Protein AF-A0A964P8I0-F1 (afdb_monomer_lite)

Secondary structure (DSSP, 8-state):
-PPPP--------------PPPPPPPPPPTT-EEEEETTEEEE-----SS-TTS----S-EEEEE-SS-EEEE----HHHHHHHHHHHHHH--S-EEEEEESSSSHHHHTTHHHHHHTTPEEEEEHHHHHHHHHTHHHHHHHHT-STTS-HHHHTS--PPPSEEESSEEEEE-SS-EEEEEE---SSSTT-EEEEETTTTEEEEETTS-SSS----TT--HHHHHHHHHHHHTS--SEEEESSSS-EETHHHHHHHHHHHHHHHHHHHHHHTT--HHHHHHT---HHHHHHHSS-GGG-HHHHHHHHHHHTT-S--HHHHHHH---B-SS-GGGSTT-----EEEEE---HHHHHHHHHH-TT-EEEEESSHHHHHHHHTT-SEEES---HHHHHT-TT--EEE-SSS--TTT--HHHHHSS-EEE--TTTTHHHHHHHHHHHHHHHHTTHHHHHHHHTT--------S--TT----TT-EEEEE--SHHHHHHHHHHHHTTPEEEEE-S-TTPPPPTT-SEEE-GGGHHHHGGG-SEEEE-S---TTTTT-B-HHHHHHS-TT-EEEE-S-GGGB-HHHHHHHHHHTSSSEEEES--SSSSPPTT-GGGG-TTEEE--S-TT--HHHHHHHHHHHHHHHHHHHHTPPPBSB--TTTT-

Structure (mmCIF, N/CA/C/O backbone):
data_AF-A0A964P8I0-F1
#
_entry.id   AF-A0A964P8I0-F1
#
loop_
_atom_site.group_PDB
_atom_site.id
_atom_site.type_symbol
_atom_site.label_atom_id
_atom_site.label_alt_id
_atom_site.label_comp_id
_atom_site.label_asym_id
_atom_site.label_entity_id
_atom_site.label_seq_id
_atom_site.pdbx_PDB_ins_code
_atom_site.Cartn_x
_atom_site.Cartn_y
_atom_site.Cartn_z
_atom_site.occupancy
_atom_site.B_iso_or_equiv
_atom_site.auth_seq_id
_atom_site.auth_comp_id
_atom_site.auth_asym_id
_atom_site.auth_atom_id
_atom_site.pdbx_PDB_model_num
ATOM 1 N N . MET A 1 1 ? 49.916 -40.088 39.083 1.00 38.00 1 MET A N 1
ATOM 2 C CA . MET A 1 1 ? 49.566 -40.862 37.872 1.00 38.00 1 MET A CA 1
ATOM 3 C C . MET A 1 1 ? 48.659 -40.001 37.009 1.00 38.00 1 MET A C 1
ATOM 5 O O . MET A 1 1 ? 47.627 -39.562 37.490 1.00 38.00 1 MET A O 1
ATOM 9 N N . ARG A 1 2 ? 49.117 -39.668 35.798 1.00 34.81 2 ARG A N 1
ATOM 10 C CA . ARG A 1 2 ? 48.402 -38.868 34.793 1.00 34.81 2 ARG A CA 1
ATOM 11 C C . ARG A 1 2 ? 47.370 -39.760 34.097 1.00 34.81 2 ARG A C 1
ATOM 13 O O . ARG A 1 2 ? 47.758 -40.803 33.583 1.00 34.81 2 ARG A O 1
ATOM 20 N N . THR A 1 3 ? 46.105 -39.362 34.051 1.00 36.59 3 THR A N 1
ATOM 21 C CA . THR A 1 3 ? 45.081 -40.011 33.216 1.00 36.59 3 THR A CA 1
ATOM 22 C C . THR A 1 3 ? 44.844 -39.165 31.972 1.00 36.59 3 THR A C 1
ATOM 24 O O . THR A 1 3 ? 44.463 -38.000 32.067 1.00 36.59 3 THR A O 1
ATOM 27 N N . LEU A 1 4 ? 45.159 -39.756 30.817 1.00 34.09 4 LEU A N 1
ATOM 28 C CA . LEU A 1 4 ? 45.010 -39.187 29.484 1.00 34.09 4 LEU A CA 1
ATOM 29 C C . LEU A 1 4 ? 43.532 -39.066 29.091 1.00 34.09 4 LEU A C 1
ATOM 31 O O . LEU A 1 4 ? 42.779 -40.031 29.199 1.00 34.09 4 LEU A O 1
ATOM 35 N N . SER A 1 5 ? 43.161 -37.908 28.547 1.00 33.47 5 SER A N 1
ATOM 36 C CA . SER A 1 5 ? 41.921 -37.703 27.798 1.00 33.47 5 SER A CA 1
ATOM 37 C C . SER A 1 5 ? 42.112 -38.178 26.355 1.00 33.47 5 SER A C 1
ATOM 39 O O . SER A 1 5 ? 42.952 -37.644 25.633 1.00 33.47 5 SER A O 1
ATOM 41 N N . PHE A 1 6 ? 41.333 -39.171 25.927 1.00 34.84 6 PHE A N 1
ATOM 42 C CA . PHE A 1 6 ? 41.215 -39.572 24.523 1.00 34.84 6 PHE A CA 1
ATOM 43 C C . PHE A 1 6 ? 40.204 -38.654 23.821 1.00 34.84 6 PHE A C 1
ATOM 45 O O . PHE A 1 6 ? 39.013 -38.690 24.122 1.00 34.84 6 PHE A O 1
ATOM 52 N N . GLY A 1 7 ? 40.681 -37.820 22.895 1.00 31.25 7 GLY A N 1
ATOM 53 C CA . GLY A 1 7 ? 39.841 -37.091 21.947 1.00 31.25 7 GLY A CA 1
ATOM 54 C C . GLY A 1 7 ? 39.580 -37.953 20.714 1.00 31.25 7 GLY A C 1
ATOM 55 O O . GLY A 1 7 ? 40.519 -38.321 20.012 1.00 31.25 7 GLY A O 1
ATOM 56 N N . LEU A 1 8 ? 38.314 -38.279 20.452 1.00 32.50 8 LEU A N 1
ATOM 57 C CA . LEU A 1 8 ? 37.882 -38.946 19.226 1.00 32.50 8 LEU A CA 1
ATOM 58 C C . LEU A 1 8 ? 37.501 -37.866 18.201 1.00 32.50 8 LEU A C 1
ATOM 60 O O . LEU A 1 8 ? 36.454 -37.232 18.316 1.00 32.50 8 LEU A O 1
ATOM 64 N N . ALA A 1 9 ? 38.370 -37.618 17.222 1.00 31.28 9 ALA A N 1
ATOM 65 C CA . ALA A 1 9 ? 38.071 -36.746 16.092 1.00 31.28 9 ALA A CA 1
ATOM 66 C C . ALA A 1 9 ? 37.221 -37.516 15.067 1.00 31.28 9 ALA A C 1
ATOM 68 O O . ALA A 1 9 ? 37.704 -38.444 14.420 1.00 31.28 9 ALA A O 1
ATOM 69 N N . VAL A 1 10 ? 35.950 -37.136 14.924 1.00 33.19 10 VAL A N 1
ATOM 70 C CA . VAL A 1 10 ? 35.079 -37.605 13.838 1.00 33.19 10 VAL A CA 1
ATOM 71 C C . VAL A 1 10 ? 35.374 -36.755 12.603 1.00 33.19 10 VAL A C 1
ATOM 73 O O . VAL A 1 10 ? 35.032 -35.575 12.554 1.00 33.19 10 VAL A O 1
ATOM 76 N N . LEU A 1 11 ? 36.038 -37.350 11.612 1.00 30.14 11 LEU A N 1
ATOM 77 C CA . LEU A 1 11 ? 36.264 -36.743 10.303 1.00 30.14 11 LEU A CA 1
ATOM 78 C C . LEU A 1 11 ? 34.952 -36.822 9.498 1.00 30.14 11 LEU A C 1
ATOM 80 O O . LEU A 1 11 ? 34.598 -37.880 8.980 1.00 30.14 11 LEU A O 1
ATOM 84 N N . LEU A 1 12 ? 34.200 -35.721 9.423 1.00 31.73 12 LEU A N 1
ATOM 85 C CA . LEU A 1 12 ? 33.024 -35.624 8.555 1.00 31.73 12 LEU A CA 1
ATOM 86 C C . LEU A 1 12 ? 33.497 -35.370 7.114 1.00 31.73 12 LEU A C 1
ATOM 88 O O . LEU A 1 12 ? 33.920 -34.266 6.773 1.00 31.73 12 LEU A O 1
ATOM 92 N N . LEU A 1 13 ? 33.449 -36.399 6.266 1.00 29.03 13 LEU A N 1
ATOM 93 C CA . LEU A 1 13 ? 33.702 -36.269 4.832 1.00 29.03 13 LEU A CA 1
ATOM 94 C C . LEU A 1 13 ? 32.471 -35.611 4.181 1.00 29.03 13 LEU A C 1
ATOM 96 O O . LEU A 1 13 ? 31.471 -36.271 3.903 1.00 29.03 13 LEU A O 1
ATOM 100 N N . VAL A 1 14 ? 32.514 -34.295 3.968 1.00 36.00 14 VAL A N 1
ATOM 101 C CA . VAL A 1 14 ? 31.497 -33.587 3.177 1.00 36.00 14 VAL A CA 1
ATOM 102 C C . VAL A 1 14 ? 31.769 -33.875 1.701 1.00 36.00 14 VAL A C 1
ATOM 104 O O . VAL A 1 14 ? 32.645 -33.273 1.085 1.00 36.00 14 VAL A O 1
ATOM 107 N N . LEU A 1 15 ? 31.019 -34.817 1.129 1.00 30.75 15 LEU A N 1
ATOM 108 C CA . LEU A 1 15 ? 30.916 -34.992 -0.319 1.00 30.75 15 LEU A CA 1
ATOM 109 C C . LEU A 1 15 ? 30.175 -33.780 -0.899 1.00 30.75 15 LEU A C 1
ATOM 111 O O . LEU A 1 15 ? 28.946 -33.731 -0.921 1.00 30.75 15 LEU A O 1
ATOM 115 N N . LEU A 1 16 ? 30.934 -32.786 -1.361 1.00 35.88 16 LEU A N 1
ATOM 116 C CA . LEU A 1 16 ? 30.440 -31.747 -2.261 1.00 35.88 16 LEU A CA 1
ATOM 117 C C . LEU A 1 16 ? 30.102 -32.410 -3.601 1.00 35.88 16 LEU A C 1
ATOM 119 O O . LEU A 1 16 ? 30.946 -32.519 -4.488 1.00 35.88 16 LEU A O 1
ATOM 123 N N . ALA A 1 17 ? 28.863 -32.875 -3.746 1.00 33.44 17 ALA A N 1
ATOM 124 C CA . ALA A 1 17 ? 28.311 -33.166 -5.057 1.00 33.44 17 ALA A CA 1
ATOM 125 C C . ALA A 1 17 ? 28.170 -31.830 -5.800 1.00 33.44 1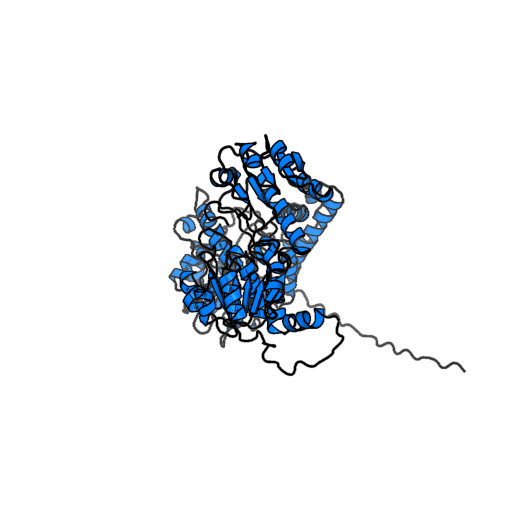7 ALA A C 1
ATOM 127 O O . ALA A 1 17 ? 27.228 -31.072 -5.569 1.00 33.44 17 ALA A O 1
ATOM 128 N N . SER A 1 18 ? 29.131 -31.514 -6.668 1.00 36.53 18 SER A N 1
ATOM 129 C CA . SER A 1 18 ? 28.959 -30.466 -7.664 1.00 36.53 18 SER A CA 1
ATOM 130 C C . SER A 1 18 ? 27.856 -30.917 -8.621 1.00 36.53 18 SER A C 1
ATOM 132 O O . SER A 1 18 ? 28.064 -31.728 -9.521 1.00 36.53 18 SER A O 1
ATOM 134 N N . SER A 1 19 ? 26.636 -30.420 -8.415 1.00 40.62 19 SER A N 1
ATOM 135 C CA . SER A 1 19 ? 25.617 -30.489 -9.455 1.00 40.62 19 SER A CA 1
ATOM 136 C C . SER A 1 19 ? 26.153 -29.704 -10.647 1.00 40.62 19 SER A C 1
ATOM 138 O O . SER A 1 19 ? 26.361 -28.493 -10.536 1.00 40.62 19 SER A O 1
ATOM 140 N N . ALA A 1 20 ? 26.413 -30.384 -11.764 1.00 40.19 20 ALA A N 1
ATOM 141 C CA . ALA A 1 20 ? 26.697 -29.711 -13.023 1.00 40.19 20 ALA A CA 1
ATOM 142 C C . ALA A 1 20 ? 25.609 -28.645 -13.270 1.00 40.19 20 ALA A C 1
ATOM 144 O O . ALA A 1 20 ? 24.435 -28.917 -12.989 1.00 40.19 20 ALA A O 1
ATOM 145 N N . PRO A 1 21 ? 25.964 -27.437 -13.741 1.00 47.62 21 PRO A N 1
ATOM 146 C CA . PRO A 1 21 ? 24.969 -26.426 -14.065 1.00 47.62 21 PRO A CA 1
ATOM 147 C C . PRO A 1 21 ? 23.974 -27.031 -15.058 1.00 47.62 21 PRO A C 1
ATOM 149 O O . PRO A 1 21 ? 24.373 -27.597 -16.078 1.00 47.62 21 PRO A O 1
ATOM 152 N N . ALA A 1 22 ? 22.682 -26.973 -14.726 1.00 54.56 22 ALA A N 1
ATOM 153 C CA . ALA A 1 22 ? 21.632 -27.420 -15.628 1.00 54.56 22 ALA A CA 1
ATOM 154 C C . ALA A 1 22 ? 21.802 -26.680 -16.961 1.00 54.56 22 ALA A C 1
ATOM 156 O O . ALA A 1 22 ? 21.922 -25.453 -16.970 1.00 54.56 22 ALA A O 1
ATOM 157 N N . GLN A 1 23 ? 21.865 -27.417 -18.074 1.00 51.50 23 GLN A N 1
ATOM 158 C CA . GLN A 1 23 ? 21.971 -26.780 -19.383 1.00 51.50 23 GLN A CA 1
ATOM 159 C C . GLN A 1 23 ? 20.761 -25.859 -19.596 1.00 51.50 23 GLN A C 1
ATOM 161 O O . GLN A 1 23 ? 19.634 -26.265 -19.285 1.00 51.50 23 GLN A O 1
ATOM 166 N N . PRO A 1 24 ? 20.969 -24.626 -20.093 1.00 56.84 24 PRO A N 1
ATOM 167 C CA . PRO A 1 24 ? 19.866 -23.725 -20.370 1.00 56.84 24 PRO A CA 1
ATOM 168 C C . PRO A 1 24 ? 18.937 -24.363 -21.414 1.00 56.84 24 PRO A C 1
ATOM 170 O O . PRO A 1 24 ? 19.414 -25.047 -22.326 1.00 56.84 24 PRO A O 1
ATOM 173 N N . PRO A 1 25 ? 17.612 -24.173 -21.296 1.00 65.88 25 PRO A N 1
ATOM 174 C CA . PRO A 1 25 ? 16.680 -24.678 -22.292 1.00 65.88 25 PRO A CA 1
ATOM 175 C C . PRO A 1 25 ? 17.006 -24.096 -23.681 1.00 65.88 25 PRO A C 1
ATOM 177 O O . PRO A 1 25 ? 17.518 -22.978 -23.772 1.00 65.88 25 PRO A O 1
ATOM 180 N N . PRO A 1 26 ? 16.694 -24.818 -24.776 1.00 72.81 26 PRO A N 1
ATOM 181 C CA . PRO A 1 26 ? 16.955 -24.339 -26.129 1.00 72.81 26 PRO A CA 1
ATOM 182 C C . PRO A 1 26 ? 16.312 -22.973 -26.367 1.00 72.81 26 PRO A C 1
ATOM 184 O O . PRO A 1 26 ? 15.154 -22.773 -25.971 1.00 72.81 26 PRO A O 1
ATOM 187 N N . ALA A 1 27 ? 17.043 -22.080 -27.042 1.00 81.25 27 ALA A N 1
ATOM 188 C CA . ALA A 1 27 ? 16.574 -20.743 -27.394 1.00 81.25 27 ALA A CA 1
ATOM 189 C C . ALA A 1 27 ? 15.216 -20.801 -28.111 1.00 81.25 27 ALA A C 1
ATOM 191 O O . ALA A 1 27 ? 14.987 -21.671 -28.954 1.00 81.25 27 ALA A O 1
ATOM 192 N N . MET A 1 28 ? 14.321 -19.882 -27.750 1.00 89.75 28 MET A N 1
ATOM 193 C CA . MET A 1 28 ? 12.978 -19.775 -28.319 1.00 89.75 28 MET A CA 1
ATOM 194 C C . MET A 1 28 ? 12.911 -18.629 -29.324 1.00 89.75 28 MET A C 1
ATOM 196 O O . MET A 1 28 ? 13.553 -17.595 -29.143 1.00 89.75 28 MET A O 1
ATOM 200 N N . LYS A 1 29 ? 12.120 -18.804 -30.382 1.00 90.69 29 LYS A N 1
ATOM 201 C CA . LYS A 1 29 ? 11.818 -17.738 -31.348 1.00 90.69 29 LYS A CA 1
ATOM 202 C C . LYS A 1 29 ? 10.667 -16.871 -30.847 1.00 90.69 29 LYS A C 1
ATOM 204 O O . LYS A 1 29 ? 9.834 -17.328 -30.067 1.00 90.69 29 LYS A O 1
ATOM 209 N N . PHE A 1 30 ? 10.588 -15.633 -31.331 1.00 90.25 30 PHE A N 1
ATOM 210 C CA . PHE A 1 30 ? 9.458 -14.748 -31.046 1.00 90.25 30 PHE A CA 1
ATOM 211 C C . PHE A 1 30 ? 8.112 -15.447 -31.318 1.00 90.25 30 PHE A C 1
ATOM 213 O O . PHE A 1 30 ? 7.922 -16.033 -32.386 1.00 90.25 30 PHE A O 1
ATOM 220 N N . ASN A 1 31 ? 7.194 -15.384 -30.349 1.00 90.44 31 ASN A N 1
ATOM 221 C CA . ASN A 1 31 ? 5.881 -16.040 -30.331 1.00 90.44 31 ASN A CA 1
ATOM 222 C C . ASN A 1 31 ? 5.894 -17.578 -30.322 1.00 90.44 31 ASN A C 1
ATOM 224 O O . ASN A 1 31 ? 4.833 -18.191 -30.468 1.00 90.44 31 ASN A O 1
ATOM 228 N N . GLU A 1 32 ? 7.049 -18.220 -30.132 1.00 94.56 32 GLU A N 1
ATOM 229 C CA . GLU A 1 32 ? 7.107 -19.666 -29.927 1.00 94.56 32 GLU A CA 1
ATOM 230 C C . GLU A 1 32 ? 6.389 -20.040 -28.625 1.00 94.56 32 GLU A C 1
ATOM 232 O O . GLU A 1 32 ? 6.568 -19.396 -27.589 1.00 94.56 32 GLU A O 1
ATOM 237 N N . VAL A 1 33 ? 5.586 -21.103 -28.689 1.00 97.00 33 VAL A N 1
ATOM 238 C CA . VAL A 1 33 ? 4.878 -21.686 -27.548 1.00 97.00 33 VAL A CA 1
ATOM 239 C C . VAL A 1 33 ? 5.497 -23.039 -27.236 1.00 97.00 33 VAL A C 1
ATOM 241 O O . VAL A 1 33 ? 5.655 -23.869 -28.131 1.00 97.00 33 VAL A O 1
ATOM 244 N N . ARG A 1 34 ? 5.809 -23.277 -25.964 1.00 96.00 34 ARG A N 1
ATOM 245 C CA . ARG A 1 34 ? 6.372 -24.536 -25.476 1.00 96.00 34 ARG A CA 1
ATOM 246 C C . ARG A 1 34 ? 5.592 -25.030 -24.268 1.00 96.00 34 ARG A C 1
ATOM 248 O O . ARG A 1 34 ? 5.384 -24.278 -23.321 1.00 96.00 34 ARG A O 1
ATOM 255 N N . GLU A 1 35 ? 5.200 -26.298 -24.279 1.00 97.62 35 GLU A N 1
ATOM 256 C CA . GLU A 1 35 ? 4.719 -26.972 -23.072 1.00 97.62 35 GLU A CA 1
ATOM 257 C C . GLU A 1 35 ? 5.931 -27.316 -22.193 1.00 97.62 35 GLU A C 1
ATOM 259 O O . GLU A 1 35 ? 6.794 -28.099 -22.588 1.00 97.62 35 GLU A O 1
ATOM 264 N N . ILE A 1 36 ? 6.045 -26.669 -21.031 1.00 96.69 36 ILE A N 1
ATOM 265 C CA . ILE A 1 36 ? 7.204 -26.785 -20.125 1.00 96.69 36 ILE A CA 1
ATOM 266 C C . ILE A 1 36 ? 6.971 -27.780 -18.980 1.00 96.69 36 ILE A C 1
ATOM 268 O O . ILE A 1 36 ? 7.918 -28.216 -18.330 1.00 96.69 36 ILE A O 1
ATOM 272 N N . ALA A 1 37 ? 5.713 -28.147 -18.747 1.00 97.44 37 ALA A N 1
ATOM 273 C CA . ALA A 1 37 ? 5.264 -29.256 -17.911 1.00 97.44 37 ALA A CA 1
ATOM 274 C C . ALA A 1 37 ? 3.839 -29.643 -18.347 1.00 97.44 37 ALA A C 1
ATOM 276 O O . ALA A 1 37 ? 3.187 -28.827 -18.995 1.00 97.44 37 ALA A O 1
ATOM 277 N N . PRO A 1 38 ? 3.319 -30.833 -17.989 1.00 97.94 38 PRO A N 1
ATOM 278 C CA . PRO A 1 38 ? 1.980 -31.252 -18.399 1.00 97.94 38 PRO A CA 1
ATOM 279 C C . PRO A 1 38 ? 0.896 -30.206 -18.084 1.00 97.94 38 PRO A C 1
ATOM 281 O O . PRO A 1 38 ? 0.608 -29.913 -16.917 1.00 97.94 38 PRO A O 1
ATOM 284 N N . GLY A 1 39 ? 0.294 -29.651 -19.137 1.00 98.00 39 GLY A N 1
ATOM 285 C CA . GLY A 1 39 ? -0.726 -28.606 -19.065 1.00 98.00 39 GLY A CA 1
ATOM 286 C C . GLY A 1 39 ? -0.210 -27.215 -18.681 1.00 98.00 39 GLY A C 1
ATOM 287 O O . GLY A 1 39 ? -1.023 -26.380 -18.293 1.00 98.00 39 GLY A O 1
ATOM 288 N N . VAL A 1 40 ? 1.098 -26.956 -18.750 1.00 98.62 40 VAL A N 1
ATOM 289 C CA . VAL A 1 40 ? 1.722 -25.656 -18.455 1.00 98.62 40 VAL A CA 1
ATOM 290 C C . VAL A 1 40 ? 2.512 -25.194 -19.671 1.00 98.62 40 VAL A C 1
ATOM 292 O O . VAL A 1 40 ? 3.491 -25.827 -20.071 1.00 98.62 40 VAL A O 1
ATOM 295 N N . PHE A 1 41 ? 2.107 -24.066 -20.239 1.00 98.62 41 PHE A N 1
ATOM 296 C CA . PHE A 1 41 ? 2.651 -23.544 -21.487 1.00 98.62 41 PHE A CA 1
ATOM 297 C C . PHE A 1 41 ? 3.323 -22.198 -21.265 1.00 98.62 41 PHE A C 1
ATOM 299 O O . PHE A 1 41 ? 2.803 -21.359 -20.537 1.00 98.62 41 PHE A O 1
ATOM 306 N N . PHE A 1 42 ? 4.453 -21.992 -21.932 1.00 97.88 42 PHE A N 1
ATOM 307 C CA . PHE A 1 42 ? 5.200 -20.743 -21.961 1.00 97.88 42 PHE A CA 1
ATOM 308 C C . PHE A 1 42 ? 5.259 -20.222 -23.396 1.00 97.88 42 PHE A C 1
ATOM 310 O O . PHE A 1 42 ? 5.663 -20.950 -24.307 1.00 97.88 42 PHE A O 1
ATOM 317 N N . ARG A 1 43 ? 4.877 -18.960 -23.596 1.00 96.81 43 ARG A N 1
ATOM 318 C CA . ARG A 1 43 ? 5.014 -18.238 -24.862 1.00 96.81 43 ARG A CA 1
ATOM 319 C C . ARG A 1 43 ? 6.102 -17.186 -24.728 1.00 96.81 43 ARG A C 1
ATOM 321 O O . ARG A 1 43 ? 5.979 -16.276 -23.909 1.00 96.81 43 ARG A O 1
ATOM 328 N N . PHE A 1 44 ? 7.123 -17.297 -25.570 1.00 94.88 44 PHE A N 1
ATOM 329 C CA . PHE A 1 44 ? 8.240 -16.363 -25.576 1.00 94.88 44 PHE A CA 1
ATOM 330 C C . PHE A 1 44 ? 7.878 -15.073 -26.317 1.00 94.88 44 PHE A C 1
ATOM 332 O O . PHE A 1 44 ? 7.538 -15.099 -27.505 1.00 94.88 44 PHE A O 1
ATOM 339 N N . SER A 1 45 ? 7.987 -13.949 -25.616 1.00 90.38 45 SER A N 1
ATOM 340 C CA . SER A 1 45 ? 7.980 -12.614 -26.201 1.00 90.38 45 SER A CA 1
ATOM 341 C C . SER A 1 45 ? 9.406 -12.074 -26.267 1.00 90.38 45 SER A C 1
ATOM 343 O O . SER A 1 45 ? 10.271 -12.451 -25.478 1.00 90.38 45 SER A O 1
ATOM 345 N N . GLN A 1 46 ? 9.664 -11.192 -27.228 1.00 82.00 46 GLN A N 1
ATOM 346 C CA . GLN A 1 46 ? 10.981 -10.610 -27.429 1.00 82.00 46 GLN A CA 1
ATOM 347 C C . GLN A 1 46 ? 10.964 -9.118 -27.088 1.00 82.00 46 GLN A C 1
ATOM 349 O O . GLN A 1 46 ? 10.019 -8.390 -27.394 1.00 82.00 46 GLN A O 1
ATOM 354 N N . ILE A 1 47 ? 12.048 -8.681 -26.455 1.00 84.50 47 ILE A N 1
ATOM 355 C CA . ILE A 1 47 ? 12.398 -7.287 -26.202 1.00 84.50 47 ILE A CA 1
ATOM 356 C C . ILE A 1 47 ? 13.911 -7.152 -26.398 1.00 84.50 47 ILE A C 1
ATOM 358 O O . ILE A 1 47 ? 14.660 -8.098 -26.145 1.00 84.50 47 ILE A O 1
ATOM 362 N N . SER A 1 48 ? 14.367 -5.996 -26.874 1.00 79.00 48 SER A N 1
ATOM 363 C CA . SER A 1 48 ? 15.792 -5.683 -26.978 1.00 79.00 48 SER A CA 1
ATOM 364 C C . SER A 1 48 ? 16.112 -4.406 -26.220 1.00 79.00 48 SER A C 1
ATOM 366 O O . SER A 1 48 ? 15.429 -3.395 -26.370 1.00 79.00 48 SER A O 1
ATOM 368 N N . ALA A 1 49 ? 17.174 -4.454 -25.414 1.00 68.50 49 ALA A N 1
ATOM 369 C CA . ALA A 1 49 ? 17.667 -3.296 -24.675 1.00 68.50 49 ALA A CA 1
ATOM 370 C C . ALA A 1 49 ? 18.516 -2.348 -25.547 1.00 68.50 49 ALA A C 1
ATOM 372 O O . ALA A 1 49 ? 18.757 -1.209 -25.154 1.00 68.50 49 ALA A O 1
ATOM 373 N N . THR A 1 50 ? 18.992 -2.809 -26.708 1.00 69.69 50 THR A N 1
ATOM 374 C CA . THR A 1 50 ? 19.999 -2.106 -27.526 1.00 69.69 50 THR A CA 1
ATOM 375 C C . THR A 1 50 ? 19.594 -1.947 -28.990 1.00 69.69 50 THR A C 1
ATOM 377 O O . THR A 1 50 ? 19.968 -0.957 -29.618 1.00 69.69 50 THR A O 1
ATOM 380 N N . ASP A 1 51 ? 18.800 -2.872 -29.529 1.00 77.81 51 ASP A N 1
ATOM 381 C CA . ASP A 1 51 ? 18.376 -2.887 -30.930 1.00 77.81 51 ASP A CA 1
ATOM 382 C C . ASP A 1 51 ? 16.891 -2.537 -31.070 1.00 77.81 51 ASP A C 1
ATOM 384 O O . ASP A 1 51 ? 16.004 -3.348 -30.811 1.00 77.81 51 ASP A O 1
ATOM 388 N N . LYS A 1 52 ? 16.623 -1.317 -31.542 1.00 73.88 52 LYS A N 1
ATOM 389 C CA . LYS A 1 52 ? 15.265 -0.794 -31.749 1.00 73.88 52 LYS A CA 1
ATOM 390 C C . LYS A 1 52 ? 14.517 -1.442 -32.921 1.00 73.88 52 LYS A C 1
ATOM 392 O O . LYS A 1 52 ? 13.341 -1.143 -33.107 1.00 73.88 52 LYS A O 1
ATOM 397 N N . THR A 1 53 ? 15.174 -2.276 -33.729 1.00 78.38 53 THR A N 1
ATOM 398 C CA . THR A 1 53 ? 14.525 -3.009 -34.829 1.00 78.38 53 THR A CA 1
ATOM 399 C C . THR A 1 53 ? 13.832 -4.285 -34.353 1.00 78.38 53 THR A C 1
ATOM 401 O O . THR A 1 53 ? 12.939 -4.792 -35.034 1.00 78.38 53 THR A O 1
ATOM 404 N N . VAL A 1 54 ? 14.190 -4.779 -33.163 1.00 78.62 54 VAL A N 1
ATOM 405 C CA . VAL A 1 54 ? 13.508 -5.904 -32.523 1.00 78.62 54 VAL A CA 1
ATOM 406 C C . VAL A 1 54 ? 12.115 -5.461 -32.087 1.00 78.62 54 VAL A C 1
ATOM 408 O O . VAL A 1 54 ? 11.955 -4.529 -31.300 1.00 78.62 54 VAL A O 1
ATOM 411 N N . VAL A 1 55 ? 11.096 -6.149 -32.601 1.00 77.88 55 VAL A N 1
ATOM 412 C CA . VAL A 1 55 ? 9.695 -5.883 -32.262 1.00 77.88 55 VAL A CA 1
ATOM 413 C C . VAL A 1 55 ? 9.468 -6.175 -30.782 1.00 77.88 55 VAL A C 1
ATOM 415 O O . VAL A 1 55 ? 9.694 -7.296 -30.332 1.00 77.88 55 VAL A O 1
ATOM 418 N N . PHE A 1 56 ? 8.975 -5.183 -30.041 1.00 82.88 56 PHE A N 1
ATOM 419 C CA . PHE A 1 56 ? 8.528 -5.382 -28.668 1.00 82.88 56 PHE A CA 1
ATOM 420 C C . PHE A 1 56 ? 7.146 -6.042 -28.656 1.00 82.88 56 PHE A C 1
ATOM 422 O O . PHE A 1 56 ? 6.147 -5.416 -29.011 1.00 82.88 56 PHE A O 1
ATOM 429 N N . GLY A 1 57 ? 7.095 -7.314 -28.260 1.00 81.88 57 GLY A N 1
ATOM 430 C CA . GLY A 1 57 ? 5.855 -8.096 -28.191 1.00 81.88 57 GLY A CA 1
ATOM 431 C C . GLY A 1 57 ? 5.203 -8.139 -26.810 1.00 81.88 57 GLY A C 1
ATOM 432 O O . GLY A 1 57 ? 4.432 -9.060 -26.548 1.00 81.88 57 GLY A O 1
ATOM 433 N N . GLY A 1 58 ? 5.560 -7.208 -25.919 1.00 89.81 58 GLY A N 1
ATOM 434 C CA . GLY A 1 58 ? 5.146 -7.212 -24.515 1.00 89.81 58 GLY A CA 1
ATOM 435 C C . GLY A 1 58 ? 5.859 -8.278 -23.680 1.00 89.81 58 GLY A C 1
ATOM 436 O O . GLY A 1 58 ? 6.981 -8.681 -24.006 1.00 89.81 58 GLY A O 1
ATOM 437 N N . SER A 1 59 ? 5.207 -8.754 -22.623 1.00 94.50 59 SER A N 1
ATOM 438 C CA . SER A 1 59 ? 5.748 -9.759 -21.701 1.00 94.50 59 SER A CA 1
ATOM 439 C C . SER A 1 59 ? 5.683 -11.191 -22.237 1.00 94.50 59 SER A C 1
ATOM 441 O O . SER A 1 59 ? 4.936 -11.515 -23.167 1.00 94.50 59 SER A O 1
ATOM 443 N N . ASN A 1 60 ? 6.492 -12.076 -21.655 1.00 96.69 60 ASN A N 1
ATOM 444 C CA . ASN A 1 60 ? 6.280 -13.514 -21.761 1.00 96.69 60 ASN A CA 1
ATOM 445 C C . ASN A 1 60 ? 4.934 -13.881 -21.125 1.00 96.69 60 ASN A C 1
ATOM 447 O O . ASN A 1 60 ? 4.590 -13.371 -20.064 1.00 96.69 60 ASN A O 1
ATOM 451 N N . ASN A 1 61 ? 4.205 -14.826 -21.720 1.00 95.50 61 ASN A N 1
ATOM 452 C CA . ASN A 1 61 ? 2.920 -15.273 -21.177 1.00 95.50 61 ASN A CA 1
ATOM 453 C C . ASN A 1 61 ? 2.974 -16.747 -20.802 1.00 95.50 61 ASN A C 1
ATOM 455 O O . ASN A 1 61 ? 3.547 -17.569 -21.523 1.00 95.50 61 ASN A O 1
ATOM 459 N N . ILE A 1 62 ? 2.328 -17.082 -19.689 1.00 98.19 62 ILE A N 1
ATOM 460 C CA . ILE A 1 62 ? 2.222 -18.452 -19.196 1.00 98.19 62 ILE A CA 1
ATOM 461 C C . ILE A 1 62 ? 0.747 -18.783 -19.045 1.00 98.19 62 ILE A C 1
ATOM 463 O O . ILE A 1 62 ? -0.026 -17.959 -18.563 1.00 98.19 62 ILE A O 1
ATOM 467 N N . TRP A 1 63 ? 0.336 -19.986 -19.431 1.00 98.69 63 TRP A N 1
ATOM 468 C CA . TRP A 1 63 ? -0.996 -20.471 -19.087 1.00 98.69 63 TRP A CA 1
ATOM 469 C C . TRP A 1 63 ? -0.978 -21.896 -18.566 1.00 98.69 63 TRP A C 1
ATOM 471 O O . TRP A 1 63 ? -0.160 -22.733 -18.955 1.00 98.69 63 TRP A O 1
ATOM 481 N N . ILE A 1 64 ? -1.910 -22.145 -17.654 1.00 98.81 64 ILE A N 1
ATOM 482 C CA . ILE A 1 64 ? -2.065 -23.389 -16.923 1.00 98.81 64 ILE A CA 1
ATOM 483 C C . ILE A 1 64 ? -3.451 -23.943 -17.228 1.00 98.81 64 ILE A C 1
ATOM 485 O O . ILE A 1 64 ? -4.469 -23.292 -16.986 1.00 98.81 64 ILE A O 1
ATOM 489 N N . VAL A 1 65 ? -3.485 -25.164 -17.750 1.00 98.69 65 VAL A N 1
ATOM 490 C CA . VAL A 1 65 ? -4.706 -25.897 -18.072 1.00 98.69 65 VAL A CA 1
ATOM 491 C C . VAL A 1 65 ? -5.110 -26.738 -16.860 1.00 98.69 65 VAL A C 1
ATOM 493 O O . VAL A 1 65 ? -4.501 -27.771 -16.563 1.00 98.69 65 VAL A O 1
ATOM 496 N N . PHE A 1 66 ? -6.152 -26.278 -16.171 1.00 98.62 66 PHE A N 1
ATOM 497 C CA . PHE A 1 66 ? -6.872 -26.995 -15.116 1.00 98.62 66 PHE A CA 1
ATOM 498 C C . PHE A 1 66 ? -7.835 -28.025 -15.741 1.00 98.62 66 PHE A C 1
ATOM 500 O O . PHE A 1 66 ? -7.872 -28.210 -16.962 1.00 98.62 66 PHE A O 1
ATOM 507 N N . GLU A 1 67 ? -8.607 -28.748 -14.933 1.00 97.69 67 GLU A N 1
ATOM 508 C CA . GLU A 1 67 ? -9.622 -29.711 -15.369 1.00 97.69 67 GLU A CA 1
ATOM 509 C C . GLU A 1 67 ? -10.695 -29.046 -16.233 1.00 97.69 67 GLU A C 1
ATOM 511 O O . GLU A 1 67 ? -10.920 -29.533 -17.342 1.00 97.69 67 GLU A O 1
ATOM 516 N N . ASP A 1 68 ? -11.214 -27.888 -15.819 1.00 97.56 68 ASP A N 1
ATOM 517 C CA . ASP A 1 68 ? -12.374 -27.250 -16.466 1.00 97.56 68 ASP A CA 1
ATOM 518 C C . ASP A 1 68 ? -12.085 -25.871 -17.076 1.00 97.56 68 ASP A C 1
ATOM 520 O O . ASP A 1 68 ? -12.964 -25.267 -17.690 1.00 97.56 68 ASP A O 1
ATOM 524 N N . TYR A 1 69 ? -10.882 -25.324 -16.885 1.00 98.56 69 TYR A N 1
ATOM 525 C CA . TYR A 1 69 ? -10.559 -23.964 -17.317 1.00 98.56 69 TYR A CA 1
ATOM 526 C C . TYR A 1 69 ? -9.061 -23.746 -17.558 1.00 98.56 69 TYR A C 1
ATOM 528 O O . TYR A 1 69 ? -8.225 -24.608 -17.285 1.00 98.56 69 TYR A O 1
ATOM 536 N N . VAL A 1 70 ? -8.732 -22.565 -18.073 1.00 98.81 70 VAL A N 1
ATOM 537 C CA . VAL A 1 70 ? -7.371 -22.045 -18.209 1.00 98.81 70 VAL A CA 1
ATOM 538 C C . VAL A 1 70 ? -7.178 -20.856 -17.273 1.00 98.81 70 VAL A C 1
ATOM 540 O O . VAL A 1 70 ? -8.054 -19.990 -17.169 1.00 98.81 70 VAL A O 1
ATOM 543 N N . MET A 1 71 ? -6.031 -20.823 -16.600 1.00 98.81 71 MET A N 1
ATOM 544 C CA . MET A 1 71 ? -5.506 -19.643 -15.916 1.00 98.81 71 MET A CA 1
ATOM 545 C C . MET A 1 71 ? -4.342 -19.073 -16.723 1.00 98.81 71 MET A C 1
ATOM 547 O O . MET A 1 71 ? -3.477 -19.835 -17.148 1.00 98.81 71 MET A O 1
ATOM 551 N N . VAL A 1 72 ? -4.309 -17.757 -16.908 1.00 98.81 72 VAL A N 1
ATOM 552 C CA . VAL A 1 72 ? -3.237 -17.039 -17.609 1.00 98.81 72 VAL A CA 1
ATOM 553 C C . VAL A 1 72 ? -2.458 -16.183 -16.614 1.00 98.81 72 VAL A C 1
ATOM 555 O O . VAL A 1 72 ? -3.039 -15.599 -15.703 1.00 98.81 72 VAL A O 1
ATOM 558 N N . TYR A 1 73 ? -1.145 -16.129 -16.790 1.00 98.44 73 TYR A N 1
ATOM 559 C CA . TYR A 1 73 ? -0.235 -15.228 -16.102 1.00 98.44 73 TYR A CA 1
ATOM 560 C C . TYR A 1 73 ? 0.183 -14.122 -17.074 1.00 98.44 73 TYR A C 1
ATOM 562 O O . TYR A 1 73 ? 0.737 -14.418 -18.139 1.00 98.44 73 TYR A O 1
ATOM 570 N N . ASP A 1 74 ? -0.107 -12.887 -16.674 1.00 97.94 74 ASP A N 1
ATOM 571 C CA . ASP A 1 74 ? -0.033 -11.634 -17.423 1.00 97.94 74 ASP A CA 1
ATOM 572 C C . ASP A 1 74 ? -1.021 -11.505 -18.587 1.00 97.94 74 ASP A C 1
ATOM 574 O O . ASP A 1 74 ? -1.127 -12.358 -19.472 1.00 97.94 74 ASP A O 1
ATOM 578 N N . ALA A 1 75 ? -1.737 -10.381 -18.601 1.00 97.44 75 ALA A N 1
ATOM 579 C CA . ALA A 1 75 ? -2.711 -10.024 -19.620 1.00 97.44 75 ALA A CA 1
ATOM 580 C C . ALA A 1 75 ? -2.073 -9.428 -20.885 1.00 97.44 75 ALA A C 1
ATOM 582 O O . ALA A 1 75 ? -2.705 -9.410 -21.940 1.00 97.44 75 ALA A O 1
ATOM 583 N N . ASN A 1 76 ? -0.822 -8.971 -20.810 1.00 96.56 76 ASN A N 1
ATOM 584 C CA . ASN A 1 76 ? -0.136 -8.288 -21.909 1.00 96.56 76 ASN A CA 1
ATOM 585 C C . ASN A 1 76 ? -0.837 -6.981 -22.344 1.00 96.56 76 ASN A C 1
ATOM 587 O O . ASN A 1 76 ? -1.709 -6.483 -21.638 1.00 96.56 76 ASN A O 1
ATOM 591 N N . PHE A 1 77 ? -0.464 -6.392 -23.481 1.00 96.44 77 PHE A N 1
ATOM 592 C CA . PHE A 1 77 ? -1.225 -5.307 -24.116 1.00 96.44 77 PHE A CA 1
ATOM 593 C C . PHE A 1 77 ? -2.477 -5.829 -24.842 1.00 96.44 77 PHE A C 1
ATOM 595 O O . PHE A 1 77 ? -2.526 -7.011 -25.174 1.00 96.44 77 PHE A O 1
ATOM 602 N N . PRO A 1 78 ? -3.474 -4.983 -25.179 1.00 97.06 78 PRO A N 1
ATOM 603 C CA . PRO A 1 78 ? -4.694 -5.430 -25.859 1.00 97.06 78 PRO A CA 1
ATOM 604 C C . PRO A 1 78 ? -4.469 -6.245 -27.139 1.00 97.06 78 PRO A C 1
ATOM 606 O O . PRO A 1 78 ? -5.123 -7.271 -27.331 1.00 97.06 78 PRO A O 1
ATOM 609 N N . LYS A 1 79 ? -3.550 -5.832 -28.020 1.00 95.56 79 LYS A N 1
ATOM 610 C CA . LYS A 1 79 ? -3.268 -6.596 -29.242 1.00 95.56 79 LYS A CA 1
ATOM 611 C C . LYS A 1 79 ? -2.627 -7.949 -28.915 1.00 95.56 79 LYS A C 1
ATOM 613 O O . LYS A 1 79 ? -3.084 -8.978 -29.409 1.00 95.56 79 LYS A O 1
ATOM 618 N N . GLU A 1 80 ? -1.595 -7.963 -28.076 1.00 96.44 80 GLU A N 1
ATOM 619 C CA . GLU A 1 80 ? -0.888 -9.183 -27.672 1.00 96.44 80 GLU A CA 1
ATOM 620 C C . GLU A 1 80 ? -1.787 -10.139 -26.876 1.00 96.44 80 GLU A C 1
ATOM 622 O O . GLU A 1 80 ? -1.688 -11.348 -27.057 1.00 96.44 80 GLU A O 1
ATOM 627 N N . ALA A 1 81 ? -2.717 -9.628 -26.067 1.00 97.75 81 ALA A N 1
ATOM 628 C CA . ALA A 1 81 ? -3.733 -10.425 -25.383 1.00 97.75 81 ALA A CA 1
ATOM 629 C C . ALA A 1 81 ? -4.546 -11.263 -26.380 1.00 97.75 81 ALA A C 1
ATOM 631 O O . ALA A 1 81 ? -4.771 -12.453 -26.160 1.00 97.75 81 ALA A O 1
ATOM 632 N N . GLY A 1 82 ? -4.928 -10.670 -27.518 1.00 97.31 82 GLY A N 1
ATOM 633 C CA . GLY A 1 82 ? -5.584 -11.385 -28.614 1.00 97.31 82 GLY A CA 1
ATOM 634 C C . GLY A 1 82 ? -4.716 -12.505 -29.198 1.00 97.31 82 GLY A C 1
ATOM 635 O O . GLY A 1 82 ? -5.204 -13.619 -29.403 1.00 97.31 82 GLY A O 1
ATOM 636 N N . ASP A 1 83 ? -3.420 -12.252 -29.402 1.00 96.25 83 ASP A N 1
ATOM 637 C CA . ASP A 1 83 ? -2.475 -13.268 -29.887 1.00 96.25 83 ASP A CA 1
ATOM 638 C C . ASP A 1 83 ? -2.309 -14.426 -28.891 1.00 96.25 83 ASP A C 1
ATOM 640 O O . ASP A 1 83 ? -2.210 -15.589 -29.292 1.00 96.25 83 ASP A O 1
ATOM 644 N N . VAL A 1 84 ? -2.273 -14.118 -27.592 1.00 97.56 84 VAL A N 1
ATOM 645 C CA . VAL A 1 84 ? -2.158 -15.111 -26.518 1.00 97.56 84 VAL A CA 1
ATOM 646 C C . VAL A 1 84 ? -3.423 -15.958 -26.442 1.00 97.56 84 VAL A C 1
ATOM 648 O O . VAL A 1 84 ? -3.318 -17.181 -26.406 1.00 97.56 84 VAL A O 1
ATOM 651 N N . ILE A 1 85 ? -4.614 -15.356 -26.510 1.00 98.50 85 ILE A N 1
ATOM 652 C CA . ILE A 1 85 ? -5.880 -16.103 -26.578 1.00 98.50 85 ILE A CA 1
ATOM 653 C C . ILE A 1 85 ? -5.871 -17.041 -27.790 1.00 98.50 85 ILE A C 1
ATOM 655 O O . ILE A 1 85 ? -6.150 -18.231 -27.648 1.00 98.50 85 ILE A O 1
ATOM 659 N N . ALA A 1 86 ? -5.472 -16.553 -28.968 1.00 98.06 86 ALA A N 1
ATOM 660 C CA . ALA A 1 86 ? -5.365 -17.384 -30.165 1.00 98.06 86 ALA A CA 1
ATOM 661 C C . ALA A 1 86 ? -4.360 -18.541 -29.998 1.00 98.06 86 ALA A C 1
ATOM 663 O O . ALA A 1 86 ? -4.589 -19.635 -30.517 1.00 98.06 86 ALA A O 1
ATOM 664 N N . ALA A 1 87 ? -3.262 -18.334 -29.264 1.00 97.94 87 ALA A N 1
ATOM 665 C CA . ALA A 1 87 ? -2.306 -19.387 -28.926 1.00 97.94 87 ALA A CA 1
ATOM 666 C C . ALA A 1 87 ? -2.887 -20.408 -27.933 1.00 97.94 87 ALA A C 1
ATOM 668 O O . ALA A 1 87 ? -2.760 -21.611 -28.163 1.00 97.94 87 ALA A O 1
ATOM 669 N N . ILE A 1 88 ? -3.590 -19.957 -26.890 1.00 98.56 88 ILE A N 1
ATOM 670 C CA . ILE A 1 88 ? -4.267 -20.825 -25.914 1.00 98.56 88 ILE A CA 1
ATOM 671 C C . ILE A 1 88 ? -5.257 -21.748 -26.627 1.00 98.56 88 ILE A C 1
ATOM 673 O O . ILE A 1 88 ? -5.227 -22.958 -26.401 1.00 98.56 88 ILE A O 1
ATOM 677 N N . ARG A 1 89 ? -6.067 -21.211 -27.551 1.00 98.31 89 ARG A N 1
ATOM 678 C CA . ARG A 1 89 ? -7.063 -21.979 -28.322 1.00 98.31 89 ARG A CA 1
ATOM 679 C C . ARG A 1 89 ? -6.452 -23.068 -29.214 1.00 98.31 89 ARG A C 1
ATOM 681 O O . ARG A 1 89 ? -7.149 -24.010 -29.570 1.00 98.31 89 ARG A O 1
ATOM 688 N N . LYS A 1 90 ? -5.157 -22.987 -29.546 1.00 98.06 90 LYS A N 1
ATOM 689 C CA . LYS A 1 90 ? -4.426 -24.066 -30.243 1.00 98.06 90 LYS A CA 1
ATOM 690 C C . LYS A 1 90 ? -3.984 -25.195 -29.308 1.00 98.06 90 LYS A C 1
ATOM 692 O O . LYS A 1 90 ? -3.626 -26.263 -29.790 1.00 98.06 90 LYS A O 1
ATOM 697 N N . THR A 1 91 ? -3.977 -24.959 -27.996 1.00 97.31 91 THR A N 1
ATOM 698 C CA . THR A 1 91 ? -3.532 -25.930 -26.979 1.00 97.31 91 THR A CA 1
ATOM 699 C C . THR A 1 91 ? -4.680 -26.581 -26.210 1.00 97.31 91 THR A C 1
ATOM 701 O O . THR A 1 91 ? -4.510 -27.670 -25.672 1.00 97.31 91 THR A O 1
ATOM 704 N N . THR A 1 92 ? -5.842 -25.928 -26.131 1.00 98.19 92 THR A N 1
ATOM 705 C CA . THR A 1 92 ? -7.010 -26.401 -25.375 1.00 98.19 92 THR A CA 1
ATOM 706 C C . THR A 1 92 ? -8.278 -25.656 -25.803 1.00 98.19 92 THR A C 1
ATOM 708 O O . THR A 1 92 ? -8.224 -24.489 -26.193 1.00 98.19 92 THR A O 1
ATOM 711 N N . ASP A 1 93 ? -9.429 -26.313 -25.690 1.00 97.31 93 ASP A N 1
ATOM 712 C CA . ASP A 1 93 ? -10.768 -25.760 -25.933 1.00 97.31 93 ASP A CA 1
ATOM 713 C C . ASP A 1 93 ? -11.419 -25.162 -24.670 1.00 97.31 93 ASP A C 1
ATOM 715 O O . ASP A 1 93 ? -12.462 -24.511 -24.743 1.00 97.31 93 ASP A O 1
ATOM 719 N N . LYS A 1 94 ? -10.791 -25.337 -23.503 1.00 98.44 94 LYS A N 1
ATOM 720 C CA . LYS A 1 94 ? -11.334 -24.893 -22.213 1.00 98.44 94 LYS A CA 1
ATOM 721 C C . LYS A 1 94 ? -11.468 -23.370 -22.105 1.00 98.44 94 LYS A C 1
ATOM 723 O O . LYS A 1 94 ? -10.630 -22.627 -22.630 1.00 98.44 94 LYS A O 1
ATOM 728 N N . PRO A 1 95 ? -12.471 -22.876 -21.356 1.00 98.38 95 PRO A N 1
ATOM 729 C CA . PRO A 1 95 ? -12.649 -21.447 -21.138 1.00 98.38 95 PRO A CA 1
ATOM 730 C C . PRO A 1 95 ? -11.477 -20.852 -20.352 1.00 98.38 95 PRO A C 1
ATOM 732 O O . PRO A 1 95 ? -10.955 -21.468 -19.421 1.00 98.38 95 PRO A O 1
ATOM 735 N N . ILE A 1 96 ? -11.090 -19.624 -20.697 1.00 98.81 96 ILE A N 1
ATOM 736 C CA . ILE A 1 96 ? -10.138 -18.844 -19.901 1.00 98.81 96 ILE A CA 1
ATOM 737 C C . ILE A 1 96 ? -10.936 -18.237 -18.753 1.00 98.81 96 ILE A C 1
ATOM 739 O O . ILE A 1 96 ? -11.827 -17.427 -18.987 1.00 98.81 96 ILE A O 1
ATOM 743 N N . ARG A 1 97 ? -10.665 -18.669 -17.520 1.00 98.56 97 ARG A N 1
ATOM 744 C CA . ARG A 1 97 ? -11.459 -18.266 -16.348 1.00 98.56 97 ARG A CA 1
ATOM 745 C C . ARG A 1 97 ? -10.748 -17.247 -15.476 1.00 98.56 97 ARG A C 1
ATOM 747 O O . ARG A 1 97 ? -11.419 -16.421 -14.868 1.00 98.56 97 ARG A O 1
ATOM 754 N N . TYR A 1 98 ? -9.422 -17.297 -15.424 1.00 98.75 98 TYR A N 1
ATOM 755 C CA . TYR A 1 98 ? -8.629 -16.420 -14.572 1.00 98.75 98 TYR A CA 1
ATOM 756 C C . TYR A 1 98 ? -7.442 -15.852 -15.335 1.00 98.75 98 TYR A C 1
ATOM 758 O O . TYR A 1 98 ? -6.772 -16.582 -16.066 1.00 98.75 98 TYR A O 1
ATOM 766 N N . VAL A 1 99 ? -7.165 -14.572 -15.117 1.00 98.81 99 VAL A N 1
ATOM 767 C CA . VAL A 1 99 ? -5.939 -13.908 -15.569 1.00 98.81 99 VAL A CA 1
ATOM 768 C C . VAL A 1 99 ? -5.334 -13.209 -14.368 1.00 98.81 99 VAL A C 1
ATOM 770 O O . VAL A 1 99 ? -6.030 -12.441 -13.712 1.00 98.81 99 VAL A O 1
ATOM 773 N N . LEU A 1 100 ? -4.082 -13.516 -14.044 1.00 98.62 100 LEU A N 1
ATOM 774 C CA . LEU A 1 100 ? -3.329 -12.817 -13.010 1.00 98.62 100 LEU A CA 1
ATOM 775 C C . LEU A 1 100 ? -2.466 -11.737 -13.658 1.00 98.62 100 LEU A C 1
ATOM 777 O O . LEU A 1 100 ? -1.600 -12.070 -14.461 1.00 98.62 100 LEU A O 1
ATOM 781 N N . ASP A 1 101 ? -2.633 -10.493 -13.227 1.00 98.56 101 ASP A N 1
ATOM 782 C CA . ASP A 1 101 ? -1.656 -9.436 -13.479 1.00 98.56 101 ASP A CA 1
ATOM 783 C C . ASP A 1 101 ? -0.483 -9.607 -12.512 1.00 98.56 101 ASP A C 1
ATOM 785 O O . ASP A 1 101 ? -0.664 -9.483 -11.293 1.00 98.56 101 ASP A O 1
ATOM 789 N N . SER A 1 102 ? 0.725 -9.872 -13.023 1.00 98.00 102 SER A N 1
ATOM 790 C CA . SER A 1 102 ? 1.915 -9.896 -12.165 1.00 98.00 102 SER A CA 1
ATOM 791 C C . SER A 1 102 ? 2.188 -8.522 -11.557 1.00 98.00 102 SER A C 1
ATOM 793 O O . SER A 1 102 ? 2.600 -8.443 -10.407 1.00 98.00 102 SER A O 1
ATOM 795 N N . HIS A 1 103 ? 1.920 -7.443 -12.296 1.00 97.06 103 HIS A N 1
ATOM 796 C CA . HIS A 1 103 ? 1.998 -6.062 -11.829 1.00 97.06 103 HIS A CA 1
ATOM 797 C C . HIS A 1 103 ? 1.241 -5.102 -12.767 1.00 97.06 103 HIS A C 1
ATOM 799 O O . HIS A 1 103 ? 0.655 -5.512 -13.764 1.00 97.06 103 HIS A O 1
ATOM 805 N N . HIS A 1 104 ? 1.234 -3.805 -12.438 1.00 94.25 104 HIS A N 1
ATOM 806 C CA . HIS A 1 104 ? 0.358 -2.800 -13.056 1.00 94.25 104 HIS A CA 1
ATOM 807 C C . HIS A 1 104 ? 0.828 -2.229 -14.409 1.00 94.25 104 HIS A C 1
ATOM 809 O O . HIS A 1 104 ? 0.114 -1.401 -14.979 1.00 94.25 104 HIS A O 1
ATOM 815 N N . HIS A 1 105 ? 2.011 -2.597 -14.919 1.00 94.62 105 HIS A N 1
ATOM 816 C CA . HIS A 1 105 ? 2.522 -2.020 -16.173 1.00 94.62 105 HIS A CA 1
ATOM 817 C C . HIS A 1 105 ? 1.767 -2.545 -17.392 1.00 94.62 105 HIS A C 1
ATOM 819 O O . HIS A 1 105 ? 1.091 -3.577 -17.360 1.00 94.62 105 HIS A O 1
ATOM 825 N N . GLY A 1 106 ? 1.834 -1.774 -18.477 1.00 93.12 106 GLY A N 1
ATOM 826 C CA . GLY A 1 106 ? 0.932 -1.945 -19.609 1.00 93.12 106 GLY A CA 1
ATOM 827 C C . GLY A 1 106 ? 1.058 -3.289 -20.319 1.00 93.12 106 GLY A C 1
ATOM 828 O O . GLY A 1 106 ? 0.049 -3.891 -20.676 1.00 93.12 106 GLY A O 1
ATOM 829 N N . ASP A 1 107 ? 2.276 -3.795 -20.460 1.00 93.56 107 ASP A N 1
ATOM 830 C CA . ASP A 1 107 ? 2.590 -5.097 -21.044 1.00 93.56 107 ASP A CA 1
ATOM 831 C C . ASP A 1 107 ? 2.348 -6.276 -20.098 1.00 93.56 107 ASP A C 1
ATOM 833 O O . ASP A 1 107 ? 2.659 -7.413 -20.448 1.00 93.56 107 ASP A O 1
ATOM 837 N N . HIS A 1 108 ? 1.746 -6.033 -18.937 1.00 97.31 108 HIS A N 1
ATOM 838 C CA . HIS A 1 108 ? 1.316 -7.068 -18.003 1.00 97.31 108 HIS A CA 1
ATOM 839 C C . HIS A 1 108 ? -0.182 -6.984 -17.687 1.00 97.31 108 HIS A C 1
ATOM 841 O O . HIS A 1 108 ? -0.784 -8.032 -17.481 1.00 97.31 108 HIS A O 1
ATOM 847 N N . ALA A 1 109 ? -0.807 -5.798 -17.741 1.00 97.50 109 ALA A N 1
ATOM 848 C CA . ALA A 1 109 ? -2.194 -5.601 -17.291 1.00 97.50 109 ALA A CA 1
ATOM 849 C C . ALA A 1 109 ? -3.166 -4.984 -18.322 1.00 97.50 109 ALA A C 1
ATOM 851 O O . ALA A 1 109 ? -4.386 -5.095 -18.179 1.00 97.50 109 ALA A O 1
ATOM 852 N N . TYR A 1 110 ? -2.711 -4.295 -19.375 1.00 97.69 110 TYR A N 1
ATOM 853 C CA . TYR A 1 110 ? -3.639 -3.484 -20.194 1.00 97.69 110 TYR A CA 1
ATOM 854 C C . TYR A 1 110 ? -4.541 -4.308 -21.125 1.00 97.69 110 TYR A C 1
ATOM 856 O O . TYR A 1 110 ? -5.571 -3.824 -21.597 1.00 97.69 110 TYR A O 1
ATOM 864 N N . GLY A 1 111 ? -4.201 -5.572 -21.343 1.00 97.75 111 GLY A N 1
ATOM 865 C CA . GLY A 1 111 ? -4.976 -6.568 -22.068 1.00 97.75 111 GLY A CA 1
ATOM 866 C C . GLY A 1 111 ? -6.171 -7.113 -21.290 1.00 97.75 111 GLY A C 1
ATOM 867 O O . GLY A 1 111 ? -6.987 -7.830 -21.869 1.00 97.75 111 GLY A O 1
ATOM 868 N N . ASN A 1 112 ? -6.343 -6.742 -20.016 1.00 98.44 112 ASN A N 1
ATOM 869 C CA . ASN A 1 112 ? -7.434 -7.213 -19.157 1.00 98.44 112 ASN A CA 1
ATOM 870 C C . ASN A 1 112 ? -8.822 -7.068 -19.782 1.00 98.44 112 ASN A C 1
ATOM 872 O O . ASN A 1 112 ? -9.668 -7.950 -19.640 1.00 98.44 112 ASN A O 1
ATOM 876 N N . ALA A 1 113 ? -9.070 -5.980 -20.516 1.00 97.69 113 ALA A N 1
ATOM 877 C CA . ALA A 1 113 ? -10.351 -5.764 -21.182 1.00 97.69 113 ALA A CA 1
ATOM 878 C C . ALA A 1 113 ? -10.657 -6.820 -22.256 1.00 97.69 113 ALA A C 1
ATOM 880 O O . ALA A 1 113 ? -11.824 -7.100 -22.522 1.00 97.69 113 ALA A O 1
ATOM 881 N N . ILE A 1 114 ? -9.633 -7.415 -22.870 1.00 98.44 114 ILE A N 1
ATOM 882 C CA . ILE A 1 114 ? -9.793 -8.464 -23.881 1.00 98.44 114 ILE A CA 1
ATOM 883 C C . ILE A 1 114 ? -10.194 -9.779 -23.212 1.00 98.44 114 ILE A C 1
ATOM 885 O O . ILE A 1 114 ? -11.170 -10.399 -23.620 1.00 98.44 114 ILE A O 1
ATOM 889 N N . TYR A 1 115 ? -9.525 -10.155 -22.123 1.00 98.56 115 TYR A N 1
ATOM 890 C CA . TYR A 1 115 ? -9.874 -11.359 -21.365 1.00 98.56 115 TYR A CA 1
ATOM 891 C C . TYR A 1 115 ? -11.213 -11.248 -20.630 1.00 98.56 115 TYR A C 1
ATOM 893 O O . TYR A 1 115 ? -11.965 -12.218 -20.572 1.00 98.56 115 TYR A O 1
ATOM 901 N N . ALA A 1 116 ? -11.560 -10.068 -20.114 1.00 97.88 116 ALA A N 1
ATOM 902 C CA . ALA A 1 116 ? -12.859 -9.844 -19.485 1.00 97.88 116 ALA A CA 1
ATOM 903 C C . ALA A 1 116 ? -14.022 -10.038 -20.477 1.00 97.88 116 ALA A C 1
ATOM 905 O O . ALA A 1 116 ? -15.070 -10.557 -20.097 1.00 97.88 116 ALA A O 1
ATOM 906 N N . LYS A 1 117 ? -13.833 -9.690 -21.760 1.00 97.19 117 LYS A N 1
ATOM 907 C CA . LYS A 1 117 ? -14.815 -9.971 -22.826 1.00 97.19 117 LYS A CA 1
ATOM 908 C C . LYS A 1 117 ? -14.983 -11.471 -23.098 1.00 97.19 117 LYS A C 1
ATOM 910 O O . LYS A 1 117 ? -16.074 -11.884 -23.471 1.00 97.19 117 LYS A O 1
ATOM 915 N N . GLU A 1 118 ? -13.950 -12.276 -22.851 1.00 96.12 118 GLU A N 1
ATOM 916 C CA . GLU A 1 118 ? -14.011 -13.749 -22.883 1.00 96.12 118 GLU A CA 1
ATOM 917 C C . GLU A 1 118 ? -14.629 -14.354 -21.602 1.00 96.12 118 GLU A C 1
ATOM 919 O O . GLU A 1 118 ? -14.748 -15.574 -21.489 1.00 96.12 118 GLU A O 1
ATOM 924 N N . GLY A 1 119 ? -15.020 -13.525 -20.626 1.00 97.44 119 GLY A N 1
ATOM 925 C CA . GLY A 1 119 ? -15.604 -13.961 -19.355 1.00 97.44 119 GLY A CA 1
ATOM 926 C C . GLY A 1 119 ? -14.586 -14.307 -18.263 1.00 97.44 119 GLY A C 1
ATOM 927 O O . GLY A 1 119 ? -14.962 -14.905 -17.253 1.00 97.44 119 GLY A O 1
ATOM 928 N N . ALA A 1 120 ? -13.310 -13.948 -18.435 1.00 98.56 120 ALA A N 1
ATOM 929 C CA . ALA A 1 120 ? -12.294 -14.188 -17.417 1.00 98.56 120 ALA A CA 1
ATOM 930 C C . ALA A 1 120 ? -12.425 -13.214 -16.232 1.00 98.56 120 ALA A C 1
ATOM 932 O O . ALA A 1 120 ? -12.673 -12.021 -16.405 1.00 98.56 120 ALA A O 1
ATOM 933 N N . THR A 1 121 ? -12.197 -13.724 -15.022 1.00 98.69 121 THR A N 1
ATOM 934 C CA . THR A 1 121 ? -12.014 -12.929 -13.802 1.00 98.69 121 THR A CA 1
ATOM 935 C C . THR A 1 121 ? -10.570 -12.450 -13.726 1.00 98.69 121 THR A C 1
ATOM 937 O O . THR A 1 121 ? -9.645 -13.268 -13.746 1.00 98.69 121 THR A O 1
ATOM 940 N N . ILE A 1 122 ? -10.374 -11.139 -13.605 1.00 98.69 122 ILE A N 1
ATOM 941 C CA . ILE A 1 122 ? -9.039 -10.553 -13.478 1.00 98.69 122 ILE A CA 1
ATOM 942 C C . ILE A 1 122 ? -8.607 -10.577 -12.011 1.00 98.69 122 ILE A C 1
ATOM 944 O O . ILE A 1 122 ? -9.346 -10.131 -11.131 1.00 98.69 122 ILE A O 1
ATOM 948 N N . ILE A 1 123 ? -7.412 -11.096 -11.750 1.00 98.56 123 ILE A N 1
ATOM 949 C CA . ILE A 1 123 ? -6.815 -11.247 -10.427 1.00 98.56 123 ILE A CA 1
ATOM 950 C C . ILE A 1 123 ? -5.604 -10.326 -10.326 1.00 98.56 123 ILE A C 1
ATOM 952 O O . ILE A 1 123 ? -4.788 -10.280 -11.241 1.00 98.56 123 ILE A O 1
ATOM 956 N N . ALA A 1 124 ? -5.439 -9.648 -9.194 1.00 97.88 124 ALA A N 1
ATOM 957 C CA . ALA A 1 124 ? -4.195 -8.956 -8.882 1.00 97.88 124 ALA A CA 1
ATOM 958 C C . ALA A 1 124 ? -3.922 -8.935 -7.378 1.00 97.88 124 ALA A C 1
ATOM 960 O O . ALA A 1 124 ? -4.830 -9.068 -6.555 1.00 97.88 124 ALA A O 1
ATOM 961 N N . GLN A 1 125 ? -2.665 -8.713 -7.013 1.00 95.69 125 GLN A N 1
ATOM 962 C CA . GLN A 1 125 ? -2.305 -8.401 -5.635 1.00 95.69 125 GLN A CA 1
ATOM 963 C C . GLN A 1 125 ? -2.879 -7.024 -5.233 1.00 95.69 125 GLN A C 1
ATOM 965 O O . GLN A 1 125 ? -3.061 -6.146 -6.082 1.00 95.69 125 GLN A O 1
ATOM 970 N N . THR A 1 126 ? -3.184 -6.815 -3.950 1.00 86.31 126 THR A N 1
ATOM 971 C CA . THR A 1 126 ? -3.825 -5.592 -3.422 1.00 86.31 126 THR A CA 1
ATOM 972 C C . THR A 1 126 ? -3.190 -4.278 -3.883 1.00 86.31 126 THR A C 1
ATOM 974 O O . THR A 1 126 ? -3.905 -3.370 -4.316 1.00 86.31 126 THR A O 1
ATOM 977 N N . ASN A 1 127 ? -1.864 -4.157 -3.849 1.00 85.06 127 ASN A N 1
ATOM 978 C CA . ASN A 1 127 ? -1.144 -2.973 -4.312 1.00 85.06 127 ASN A CA 1
ATOM 979 C C . ASN A 1 127 ? -1.172 -2.835 -5.833 1.00 85.06 127 ASN A C 1
ATOM 981 O O . ASN A 1 127 ? -1.325 -1.717 -6.317 1.00 85.06 127 ASN A O 1
ATOM 985 N N . CYS A 1 128 ? -1.096 -3.935 -6.586 1.00 91.81 128 CYS A N 1
ATOM 986 C CA . CYS A 1 128 ? -1.250 -3.907 -8.043 1.00 91.81 128 CYS A CA 1
ATOM 987 C C . CYS A 1 128 ? -2.640 -3.366 -8.422 1.00 91.81 128 CYS A C 1
ATOM 989 O O . CYS A 1 128 ? -2.754 -2.383 -9.156 1.00 91.81 128 CYS A O 1
ATOM 991 N N . ALA A 1 129 ? -3.701 -3.909 -7.815 1.00 91.19 129 ALA A N 1
ATOM 992 C CA . ALA A 1 129 ? -5.069 -3.440 -8.030 1.00 91.19 129 ALA A CA 1
ATOM 993 C C . ALA A 1 129 ? -5.260 -1.972 -7.616 1.00 91.19 129 ALA A C 1
ATOM 995 O O . ALA A 1 129 ? -5.981 -1.222 -8.278 1.00 91.19 129 ALA A O 1
ATOM 996 N N . ARG A 1 130 ? -4.620 -1.546 -6.521 1.00 83.69 130 ARG A N 1
ATOM 997 C CA . ARG A 1 130 ? -4.630 -0.152 -6.066 1.00 83.69 130 ARG A CA 1
ATOM 998 C C . ARG A 1 130 ? -3.952 0.771 -7.081 1.00 83.69 130 ARG A C 1
ATOM 1000 O O . ARG A 1 130 ? -4.537 1.792 -7.430 1.00 83.69 130 ARG A O 1
ATOM 1007 N N . LEU A 1 131 ? -2.762 0.424 -7.567 1.00 84.38 131 LEU A N 1
ATOM 1008 C CA . LEU A 1 131 ? -2.017 1.230 -8.539 1.00 84.38 131 LEU A CA 1
ATOM 1009 C C . LEU A 1 131 ? -2.745 1.320 -9.885 1.00 84.38 131 LEU A C 1
ATOM 1011 O O . LEU A 1 131 ? -2.871 2.415 -10.427 1.00 84.38 131 LEU A O 1
ATOM 1015 N N . LEU A 1 132 ? -3.345 0.223 -10.360 1.00 88.38 132 LEU A N 1
ATOM 1016 C CA . LEU A 1 132 ? -4.205 0.247 -11.550 1.00 88.38 132 LEU A CA 1
ATOM 1017 C C . LEU A 1 132 ? -5.433 1.155 -11.379 1.00 88.38 132 LEU A C 1
ATOM 1019 O O . LEU A 1 132 ? -5.882 1.751 -12.351 1.00 88.38 132 LEU A O 1
ATOM 1023 N N . ARG A 1 133 ? -5.986 1.287 -10.166 1.00 86.00 133 ARG A N 1
ATOM 1024 C CA . ARG A 1 133 ? -7.117 2.196 -9.901 1.00 86.00 133 ARG A CA 1
ATOM 1025 C C . ARG A 1 133 ? -6.698 3.661 -9.806 1.00 86.00 133 ARG A C 1
ATOM 1027 O O . ARG A 1 133 ? -7.438 4.517 -10.276 1.00 86.00 133 ARG A O 1
ATOM 1034 N N . ILE A 1 134 ? -5.562 3.943 -9.168 1.00 74.25 134 ILE A N 1
ATOM 1035 C CA . ILE A 1 134 ? -5.123 5.316 -8.880 1.00 74.25 134 ILE A CA 1
ATOM 1036 C C . ILE A 1 134 ? -4.376 5.912 -10.076 1.00 74.25 134 ILE A C 1
ATOM 1038 O O . ILE A 1 134 ? -4.759 6.970 -10.567 1.00 74.25 134 ILE A O 1
ATOM 1042 N N . ASN A 1 135 ? -3.340 5.227 -10.559 1.00 78.50 135 ASN A N 1
ATOM 1043 C CA . ASN A 1 135 ? -2.455 5.744 -11.604 1.00 78.50 135 ASN A CA 1
ATOM 1044 C C . ASN A 1 135 ? -2.899 5.286 -12.996 1.00 78.50 135 ASN A C 1
ATOM 1046 O O . ASN A 1 135 ? -2.805 6.035 -13.972 1.00 78.50 135 ASN A O 1
ATOM 1050 N N . GLY A 1 136 ? -3.439 4.065 -13.067 1.00 84.81 136 GLY A N 1
ATOM 1051 C CA . GLY A 1 136 ? -3.786 3.399 -14.315 1.00 84.81 136 GLY A CA 1
ATOM 1052 C C . GLY A 1 136 ? -4.631 4.233 -15.281 1.00 84.81 136 GLY A C 1
ATOM 1053 O O . GLY A 1 136 ? -4.306 4.216 -16.463 1.00 84.81 136 GLY A O 1
ATOM 1054 N N . PRO A 1 137 ? -5.670 4.997 -14.871 1.00 87.50 137 PRO A N 1
ATOM 1055 C CA . PRO A 1 137 ? -6.472 5.765 -15.826 1.00 87.50 137 PRO A CA 1
ATOM 1056 C C . PRO A 1 137 ? -5.656 6.785 -16.632 1.00 87.50 137 PRO A C 1
ATOM 1058 O O . PRO A 1 137 ? -5.843 6.906 -17.843 1.00 87.50 137 PRO A O 1
ATOM 1061 N N . GLN A 1 138 ? -4.740 7.501 -15.973 1.00 83.19 138 GLN A N 1
ATOM 1062 C CA . GLN A 1 138 ? -3.889 8.491 -16.629 1.00 83.19 138 GLN A CA 1
ATOM 1063 C C . GLN A 1 138 ? -2.794 7.807 -17.452 1.00 83.19 138 GLN A C 1
ATOM 1065 O O . GLN A 1 138 ? -2.613 8.156 -18.617 1.00 83.19 138 GLN A O 1
ATOM 1070 N N . GLU A 1 139 ? -2.115 6.808 -16.882 1.00 87.62 139 GLU A N 1
ATOM 1071 C CA . GLU A 1 139 ? -1.044 6.064 -17.559 1.00 87.62 139 GLU A CA 1
ATOM 1072 C C . GLU A 1 139 ? -1.554 5.325 -18.805 1.00 87.62 139 GLU A C 1
ATOM 1074 O O . GLU A 1 139 ? -0.946 5.412 -19.870 1.00 87.62 139 GLU A O 1
ATOM 1079 N N . PHE A 1 140 ? -2.720 4.678 -18.713 1.00 91.00 140 PHE A N 1
ATOM 1080 C CA . PHE A 1 140 ? -3.374 4.001 -19.833 1.00 91.00 140 PHE A CA 1
ATOM 1081 C C . PHE A 1 140 ? -3.741 4.992 -20.937 1.00 91.00 140 PHE A C 1
ATOM 1083 O O . PHE A 1 140 ? -3.480 4.749 -22.116 1.00 91.00 140 PHE A O 1
ATOM 1090 N N . ALA A 1 141 ? -4.318 6.140 -20.566 1.00 89.25 141 ALA A N 1
ATOM 1091 C CA . ALA A 1 141 ? -4.646 7.181 -21.530 1.00 89.25 141 ALA A CA 1
ATOM 1092 C C . ALA A 1 141 ? -3.387 7.729 -22.216 1.00 89.25 141 ALA A C 1
ATOM 1094 O O . ALA A 1 141 ? -3.403 7.954 -23.423 1.00 89.25 141 ALA A O 1
ATOM 1095 N N . ASP A 1 142 ? -2.303 7.943 -21.472 1.00 88.06 142 ASP A N 1
ATOM 1096 C CA . ASP A 1 142 ? -1.050 8.462 -22.018 1.00 88.06 142 ASP A CA 1
ATOM 1097 C C . ASP A 1 142 ? -0.344 7.442 -22.916 1.00 88.06 142 ASP A C 1
ATOM 1099 O O . ASP A 1 142 ? 0.149 7.818 -23.979 1.00 88.06 142 ASP A O 1
ATOM 1103 N N . ALA A 1 143 ? -0.407 6.150 -22.585 1.00 89.12 143 ALA A N 1
ATOM 1104 C CA . ALA A 1 143 ? 0.119 5.073 -23.423 1.00 89.12 143 ALA A CA 1
ATOM 1105 C C . ALA A 1 143 ? -0.581 4.971 -24.795 1.00 89.12 143 ALA A C 1
ATOM 1107 O O . ALA A 1 143 ? 0.013 4.491 -25.762 1.00 89.12 143 ALA A O 1
ATOM 1108 N N . GLY A 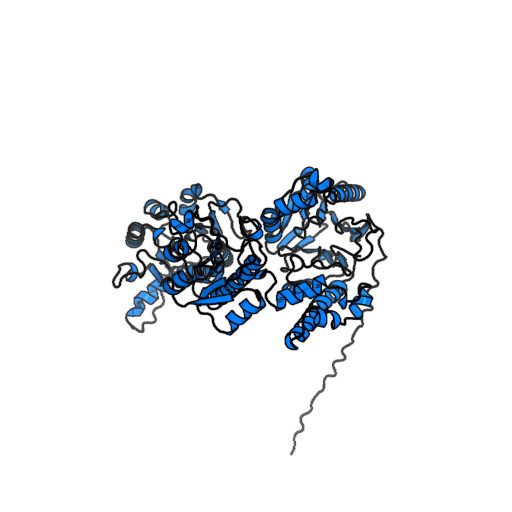1 144 ? -1.829 5.440 -24.903 1.00 89.56 144 GLY A N 1
ATOM 1109 C CA . GLY A 1 144 ? -2.576 5.519 -26.163 1.00 89.56 144 GLY A CA 1
ATOM 1110 C C . GLY A 1 144 ? -2.428 6.843 -26.928 1.00 89.56 144 GLY A C 1
ATOM 1111 O O . GLY A 1 144 ? -2.918 6.949 -28.053 1.00 89.56 144 GLY A O 1
ATOM 1112 N N . LYS A 1 145 ? -1.792 7.873 -26.352 1.00 89.06 145 LYS A N 1
ATOM 1113 C CA . LYS A 1 145 ? -1.753 9.231 -26.927 1.00 89.06 145 LYS A CA 1
ATOM 1114 C C . LYS A 1 145 ? -0.542 9.480 -27.824 1.00 89.06 145 LYS A C 1
ATOM 1116 O O . LYS A 1 145 ? 0.562 9.005 -27.592 1.00 89.06 145 LYS A O 1
ATOM 1121 N N . GLY A 1 146 ? -0.734 10.369 -28.799 1.00 80.94 146 GLY A N 1
ATOM 1122 C CA . GLY A 1 146 ? 0.340 10.897 -29.643 1.00 80.94 146 GLY A CA 1
ATOM 1123 C C . GLY A 1 146 ? 0.750 9.966 -30.787 1.00 80.94 146 GLY A C 1
ATOM 1124 O O . GLY A 1 146 ? 0.163 8.912 -31.002 1.00 80.94 146 GLY A O 1
ATOM 1125 N N . LYS A 1 147 ? 1.758 10.388 -31.562 1.00 74.31 147 LYS A N 1
ATOM 1126 C CA . LYS A 1 147 ? 2.246 9.638 -32.737 1.00 74.31 147 LYS A CA 1
ATOM 1127 C C . LYS A 1 147 ? 2.952 8.328 -32.372 1.00 74.31 147 LYS A C 1
ATOM 1129 O O . LYS A 1 147 ? 2.970 7.418 -33.191 1.00 74.31 147 LYS A O 1
ATOM 1134 N N . GLU A 1 148 ? 3.512 8.258 -31.167 1.00 76.81 148 GLU A N 1
ATOM 1135 C CA . GLU A 1 148 ? 4.195 7.079 -30.617 1.00 76.81 148 GLU A CA 1
ATOM 1136 C C . GLU A 1 148 ? 3.274 6.233 -29.719 1.00 76.81 148 GLU A C 1
ATOM 1138 O O . GLU A 1 148 ? 3.659 5.150 -29.286 1.00 76.81 148 GLU A O 1
ATOM 1143 N N . GLY A 1 149 ? 2.048 6.708 -29.462 1.00 83.69 149 GLY A N 1
ATOM 1144 C CA . GLY A 1 149 ? 1.056 6.004 -28.660 1.00 83.69 149 GLY A CA 1
ATOM 1145 C C . GLY A 1 149 ? 0.547 4.733 -29.336 1.00 83.69 149 GLY A C 1
ATOM 1146 O O . GLY A 1 149 ? 0.419 4.637 -30.562 1.00 83.69 149 GLY A O 1
ATOM 1147 N N . ARG A 1 150 ? 0.209 3.742 -28.516 1.00 90.19 150 ARG A N 1
ATOM 1148 C CA . ARG A 1 150 ? -0.304 2.449 -28.962 1.00 90.19 150 ARG A CA 1
ATOM 1149 C C . ARG A 1 150 ? -1.773 2.548 -29.375 1.00 90.19 150 ARG A C 1
ATOM 1151 O O . ARG A 1 150 ? -2.659 2.806 -28.561 1.00 90.19 150 ARG A O 1
ATOM 1158 N N . LYS A 1 151 ? -2.047 2.294 -30.657 1.00 92.56 151 LYS A N 1
ATOM 1159 C CA . LYS A 1 151 ? -3.407 2.367 -31.228 1.00 92.56 151 LYS A CA 1
ATOM 1160 C C . LYS A 1 151 ? -4.375 1.353 -30.613 1.00 92.56 151 LYS A C 1
ATOM 1162 O O . LYS A 1 151 ? -5.558 1.648 -30.487 1.00 92.56 151 LYS A O 1
ATOM 1167 N N . ASP A 1 152 ? -3.885 0.175 -30.239 1.00 93.44 152 ASP A N 1
ATOM 1168 C CA . ASP A 1 152 ? -4.682 -0.870 -29.593 1.00 93.44 152 ASP A CA 1
ATOM 1169 C C . ASP A 1 152 ? -5.103 -0.487 -28.167 1.00 93.44 152 ASP A C 1
ATOM 1171 O O . ASP A 1 152 ? -6.206 -0.830 -27.749 1.00 93.44 152 ASP A O 1
ATOM 1175 N N . ILE A 1 153 ? -4.280 0.292 -27.455 1.00 94.19 153 ILE A N 1
ATOM 1176 C CA . ILE A 1 153 ? -4.657 0.901 -26.170 1.00 94.19 153 ILE A CA 1
ATOM 1177 C C . ILE A 1 153 ? -5.721 1.980 -26.388 1.00 94.19 153 ILE A C 1
ATOM 1179 O O . ILE A 1 153 ? -6.757 1.953 -25.729 1.00 94.19 153 ILE A O 1
ATOM 1183 N N . ALA A 1 154 ? -5.508 2.890 -27.346 1.00 92.56 154 ALA A N 1
ATOM 1184 C CA . ALA A 1 154 ? -6.458 3.965 -27.650 1.00 92.56 154 ALA A CA 1
ATOM 1185 C C . ALA A 1 154 ? -7.851 3.449 -28.069 1.00 92.56 154 ALA A C 1
ATOM 1187 O O . ALA A 1 154 ? -8.851 4.130 -27.853 1.00 92.56 154 ALA A O 1
ATOM 1188 N N . GLY A 1 155 ? -7.918 2.252 -28.665 1.00 92.38 155 GLY A N 1
ATOM 1189 C CA . GLY A 1 155 ? -9.160 1.565 -29.034 1.00 92.38 155 GLY A CA 1
ATOM 1190 C C . GLY A 1 155 ? -9.743 0.640 -27.955 1.00 92.38 155 GLY A C 1
ATOM 1191 O O . GLY A 1 155 ? -10.708 -0.073 -28.232 1.00 92.38 155 GLY A O 1
ATOM 1192 N N . SER A 1 156 ? -9.165 0.610 -26.753 1.00 95.38 156 SER A N 1
ATOM 1193 C CA . SER A 1 156 ? -9.582 -0.241 -25.634 1.00 95.38 156 SER A CA 1
ATOM 1194 C C . SER A 1 156 ? -9.947 0.605 -24.403 1.00 95.38 156 SER A C 1
ATOM 1196 O O . SER A 1 156 ? -10.038 1.828 -24.470 1.00 95.38 156 SER A O 1
ATOM 1198 N N . TYR A 1 157 ? -10.202 -0.044 -23.268 1.00 95.25 157 TYR A N 1
ATOM 1199 C CA . TYR A 1 157 ? -10.427 0.612 -21.982 1.00 95.25 157 TYR A CA 1
ATOM 1200 C C . TYR A 1 157 ? -9.643 -0.093 -20.877 1.00 95.25 157 TYR A C 1
ATOM 1202 O O . TYR A 1 157 ? -9.370 -1.292 -20.957 1.00 95.25 157 TYR A O 1
ATOM 1210 N N . LEU A 1 158 ? -9.308 0.646 -19.822 1.00 95.69 158 LEU A N 1
ATOM 1211 C CA . LEU A 1 158 ? -8.660 0.076 -18.650 1.00 95.69 158 LEU A CA 1
ATOM 1212 C C . LEU A 1 158 ? -9.663 -0.777 -17.861 1.00 95.69 158 LEU A C 1
ATOM 1214 O O . LEU A 1 158 ? -10.615 -0.258 -17.276 1.00 95.69 158 LEU A O 1
ATOM 1218 N N . LYS A 1 159 ? -9.437 -2.092 -17.816 1.00 96.81 159 LYS A N 1
ATOM 1219 C CA . LYS A 1 159 ? -10.167 -3.014 -16.939 1.00 96.81 159 LYS A CA 1
ATOM 1220 C C . LYS A 1 159 ? -9.354 -3.242 -15.668 1.00 96.81 159 LYS A C 1
ATOM 1222 O O . LYS A 1 159 ? -8.254 -3.781 -15.724 1.00 96.81 159 LYS A O 1
ATOM 1227 N N . VAL A 1 160 ? -9.922 -2.854 -14.528 1.00 94.00 160 VAL A N 1
ATOM 1228 C CA . VAL A 1 160 ? -9.319 -3.094 -13.207 1.00 94.00 160 VAL A CA 1
ATOM 1229 C C . VAL A 1 160 ? -9.623 -4.513 -12.690 1.00 94.00 160 VAL A C 1
ATOM 1231 O O . VAL A 1 160 ? -10.623 -5.102 -13.124 1.00 94.00 160 VAL A O 1
ATOM 1234 N N . PRO A 1 161 ? -8.815 -5.047 -11.753 1.00 96.19 161 PRO A N 1
ATOM 1235 C CA . PRO A 1 161 ? -8.995 -6.392 -11.199 1.00 96.19 161 PRO A CA 1
ATOM 1236 C C . PRO A 1 161 ? -10.336 -6.610 -10.479 1.00 96.19 161 PRO A C 1
ATOM 1238 O O . PRO A 1 161 ? -10.838 -5.713 -9.793 1.00 96.19 161 PRO A O 1
ATOM 1241 N N . ASP A 1 162 ? -10.884 -7.819 -10.622 1.00 95.00 162 ASP A N 1
ATOM 1242 C CA . ASP A 1 162 ? -12.140 -8.291 -10.017 1.00 95.00 162 ASP A CA 1
ATOM 1243 C C . ASP A 1 162 ? -11.901 -8.997 -8.678 1.00 95.00 162 ASP A C 1
ATOM 1245 O O . ASP A 1 162 ? -12.633 -8.786 -7.711 1.00 95.00 162 ASP A O 1
ATOM 1249 N N . LEU A 1 163 ? -10.857 -9.828 -8.623 1.00 95.38 163 LEU A N 1
ATOM 1250 C CA . LEU A 1 163 ? -10.453 -10.596 -7.453 1.00 95.38 163 LEU A CA 1
ATOM 1251 C C . LEU A 1 163 ? -9.089 -10.110 -6.966 1.00 95.38 163 LEU A C 1
ATOM 1253 O O . LEU A 1 163 ? -8.165 -9.908 -7.749 1.00 95.38 163 LEU A O 1
ATOM 1257 N N . ILE A 1 164 ? -8.964 -9.914 -5.657 1.00 93.81 164 ILE A N 1
ATOM 1258 C CA . ILE A 1 164 ? -7.779 -9.310 -5.051 1.00 93.81 164 ILE A CA 1
ATOM 1259 C C . ILE A 1 164 ? -7.290 -10.192 -3.910 1.00 93.81 164 ILE A C 1
ATOM 1261 O O . ILE A 1 164 ? -8.101 -10.724 -3.151 1.00 93.81 164 ILE A O 1
ATOM 1265 N N . PHE A 1 165 ? -5.972 -10.341 -3.790 1.00 93.44 165 PHE A N 1
ATOM 1266 C CA . PHE A 1 165 ? -5.339 -11.059 -2.686 1.00 93.44 165 PHE A CA 1
ATOM 1267 C C . PHE A 1 165 ? -4.219 -10.232 -2.046 1.00 93.44 165 PHE A C 1
ATOM 1269 O O . PHE A 1 165 ? -3.555 -9.443 -2.717 1.00 93.44 165 PHE A O 1
ATOM 1276 N N . ASP A 1 166 ? -4.006 -10.431 -0.744 1.00 84.56 166 ASP A N 1
ATOM 1277 C CA . ASP A 1 166 ? -2.976 -9.717 0.017 1.00 84.56 166 ASP A CA 1
ATOM 1278 C C . ASP A 1 166 ? -1.624 -10.448 -0.047 1.00 84.56 166 ASP A C 1
ATOM 1280 O O . ASP A 1 166 ? -0.679 -9.941 -0.649 1.00 84.56 166 ASP A O 1
ATOM 1284 N N . GLU A 1 167 ? -1.540 -11.644 0.551 1.00 86.88 167 GLU A N 1
ATOM 1285 C CA . GLU A 1 167 ? -0.282 -12.402 0.690 1.00 86.88 167 GLU A CA 1
ATOM 1286 C C . GLU A 1 167 ? -0.238 -13.663 -0.174 1.00 86.88 167 GLU A C 1
ATOM 1288 O O . GLU A 1 167 ? 0.751 -13.922 -0.862 1.00 86.88 167 GLU A O 1
ATOM 1293 N N . LYS A 1 168 ? -1.307 -14.465 -0.133 1.00 95.31 168 LYS A N 1
ATOM 1294 C CA . LYS A 1 168 ? -1.384 -15.741 -0.841 1.00 95.31 168 LYS A CA 1
ATOM 1295 C C . LYS A 1 168 ? -2.809 -16.050 -1.282 1.00 95.31 168 LYS A C 1
ATOM 1297 O O . LYS A 1 168 ? -3.751 -15.864 -0.515 1.00 95.31 168 LYS A O 1
ATOM 1302 N N . LEU A 1 169 ? -2.951 -16.582 -2.492 1.00 97.44 169 LEU A N 1
ATOM 1303 C CA . LEU A 1 169 ? -4.192 -17.159 -3.008 1.00 97.44 169 LEU A CA 1
ATOM 1304 C C . LEU A 1 169 ? -3.881 -18.494 -3.689 1.00 97.44 169 LEU A C 1
ATOM 1306 O O . LEU A 1 169 ? -2.888 -18.606 -4.402 1.00 97.44 169 LEU A O 1
ATOM 1310 N N . VAL A 1 170 ? -4.696 -19.522 -3.452 1.00 98.12 170 VAL A N 1
ATOM 1311 C CA . VAL A 1 170 ? -4.432 -20.886 -3.936 1.00 98.12 170 VAL A CA 1
ATOM 1312 C C . VAL A 1 170 ? -5.561 -21.356 -4.842 1.00 98.12 170 VAL A C 1
ATOM 1314 O O . VAL A 1 170 ? -6.733 -21.196 -4.507 1.00 98.12 170 VAL A O 1
ATOM 1317 N N . PHE A 1 171 ? -5.190 -21.976 -5.962 1.00 98.12 171 PHE A N 1
ATOM 1318 C CA . PHE A 1 171 ? -6.099 -22.653 -6.883 1.00 98.12 171 PHE A CA 1
ATOM 1319 C C . PHE A 1 171 ? -5.634 -24.089 -7.086 1.00 98.12 171 PHE A C 1
ATOM 1321 O O . PHE A 1 171 ? -4.494 -24.318 -7.496 1.00 98.12 171 PHE A O 1
ATOM 1328 N N . SER A 1 172 ? -6.519 -25.053 -6.845 1.00 97.25 172 SER A N 1
ATOM 1329 C CA . SER A 1 172 ? -6.161 -26.469 -6.914 1.00 97.25 172 SER A CA 1
ATOM 1330 C C . SER A 1 172 ? -7.293 -27.309 -7.488 1.00 97.25 172 SER A C 1
ATOM 1332 O O . SER A 1 172 ? -8.459 -27.104 -7.159 1.00 97.25 172 SER A O 1
ATOM 1334 N N . ASP A 1 173 ? -6.923 -28.290 -8.301 1.00 96.81 173 ASP A N 1
ATOM 1335 C CA . ASP A 1 173 ? -7.764 -29.405 -8.727 1.00 96.81 173 ASP A CA 1
ATOM 1336 C C . ASP A 1 173 ? -6.927 -30.700 -8.753 1.00 96.81 173 ASP A C 1
ATOM 1338 O O . ASP A 1 173 ? -5.846 -30.772 -8.161 1.00 96.81 173 ASP A O 1
ATOM 1342 N N . LYS A 1 174 ? -7.401 -31.758 -9.421 1.00 94.75 174 LYS A N 1
ATOM 1343 C CA . LYS A 1 174 ? -6.648 -33.023 -9.502 1.00 94.75 174 LYS A CA 1
ATOM 1344 C C . LYS A 1 174 ? -5.399 -32.940 -10.391 1.00 94.75 174 LYS A C 1
ATOM 1346 O O . LYS A 1 174 ? -4.496 -33.771 -10.265 1.00 94.75 174 LYS A O 1
ATOM 1351 N N . LYS A 1 175 ? -5.334 -31.982 -11.319 1.00 94.31 175 LYS A N 1
ATOM 1352 C CA . LYS A 1 175 ? -4.244 -31.809 -12.291 1.00 94.31 175 LYS A CA 1
ATOM 1353 C C . LYS A 1 175 ? -3.186 -30.831 -11.795 1.00 94.31 175 LYS A C 1
ATOM 1355 O O . LYS A 1 175 ? -1.992 -31.142 -11.904 1.00 94.31 175 LYS A O 1
ATOM 1360 N N . GLN A 1 176 ? -3.616 -29.693 -11.264 1.00 97.50 176 GLN A N 1
ATOM 1361 C CA . GLN A 1 176 ? -2.798 -28.527 -10.967 1.00 97.50 176 GLN A CA 1
ATOM 1362 C C . GLN A 1 176 ? -2.989 -28.064 -9.520 1.00 97.50 176 GLN A C 1
ATOM 1364 O O . GLN A 1 176 ? -4.073 -28.139 -8.950 1.00 97.50 176 GLN A O 1
ATOM 1369 N N . HIS A 1 177 ? -1.911 -27.540 -8.943 1.00 98.12 177 HIS A N 1
ATOM 1370 C CA . HIS A 1 177 ? -1.916 -26.802 -7.682 1.00 98.12 177 HIS A CA 1
ATOM 1371 C C . HIS A 1 177 ? -1.070 -25.553 -7.896 1.00 98.12 177 HIS A C 1
ATOM 1373 O O . HIS A 1 177 ? 0.131 -25.665 -8.151 1.00 98.12 177 HIS A O 1
ATOM 1379 N N . VAL A 1 178 ? -1.711 -24.392 -7.844 1.00 98.56 178 VAL A N 1
ATOM 1380 C CA . VAL A 1 178 ? -1.125 -23.079 -8.111 1.00 98.56 178 VAL A CA 1
ATOM 1381 C C . VAL A 1 178 ? -1.208 -22.229 -6.855 1.00 98.56 178 VAL A C 1
ATOM 1383 O O . VAL A 1 178 ? -2.270 -22.101 -6.247 1.00 98.56 178 VAL A O 1
ATOM 1386 N N . GLU A 1 179 ? -0.093 -21.599 -6.507 1.00 98.69 179 GLU A N 1
ATOM 1387 C CA . GLU A 1 179 ? -0.016 -20.602 -5.449 1.00 98.69 179 GLU A CA 1
ATOM 1388 C C . GLU A 1 179 ? 0.333 -19.247 -6.056 1.00 98.69 179 GLU A C 1
ATOM 1390 O O . GLU A 1 179 ? 1.392 -19.088 -6.662 1.00 98.69 179 GLU A O 1
ATOM 1395 N N . LEU A 1 180 ? -0.553 -18.271 -5.890 1.00 98.69 180 LEU A N 1
ATOM 1396 C CA . LEU A 1 180 ? -0.261 -16.870 -6.160 1.00 98.69 180 LEU A CA 1
ATOM 1397 C C . LEU A 1 180 ? 0.341 -16.283 -4.889 1.00 98.69 180 LEU A C 1
ATOM 1399 O O . LEU A 1 180 ? -0.251 -16.431 -3.818 1.00 98.69 180 LEU A O 1
ATOM 1403 N N . LEU A 1 181 ? 1.516 -15.674 -4.990 1.00 98.44 181 LEU A N 1
ATOM 1404 C CA . LEU A 1 181 ? 2.306 -15.239 -3.841 1.00 98.44 181 LEU A CA 1
ATOM 1405 C C . LEU A 1 181 ? 2.678 -13.766 -3.979 1.00 98.44 181 LEU A C 1
ATOM 1407 O O . LEU A 1 181 ? 3.138 -13.338 -5.033 1.00 98.44 181 LEU A O 1
ATOM 1411 N N . PHE A 1 182 ? 2.559 -13.019 -2.888 1.00 96.19 182 PHE A N 1
ATOM 1412 C CA . PHE A 1 182 ? 3.193 -11.719 -2.729 1.00 96.19 182 PHE A CA 1
ATOM 1413 C C . PHE A 1 182 ? 4.421 -11.875 -1.835 1.00 96.19 182 PHE A C 1
ATOM 1415 O O . PHE A 1 182 ? 4.315 -12.241 -0.664 1.00 96.19 182 PHE A O 1
ATOM 1422 N N . LEU A 1 183 ? 5.608 -11.624 -2.387 1.00 95.31 183 LEU A N 1
ATOM 1423 C CA . LEU A 1 183 ? 6.869 -11.769 -1.650 1.00 95.31 183 LEU A CA 1
ATOM 1424 C C . LEU A 1 183 ? 7.414 -10.424 -1.132 1.00 95.31 183 LEU A C 1
ATOM 1426 O O . LEU A 1 183 ? 8.322 -10.417 -0.291 1.00 95.31 183 LEU A O 1
ATOM 1430 N N . GLY A 1 184 ? 6.827 -9.307 -1.568 1.00 89.25 184 GLY A N 1
ATOM 1431 C CA . GLY A 1 184 ? 7.216 -7.930 -1.252 1.00 89.25 184 GLY A CA 1
ATOM 1432 C C . GLY A 1 184 ? 7.386 -7.087 -2.518 1.00 89.25 184 GLY A C 1
ATOM 1433 O O . GLY A 1 184 ? 7.224 -7.595 -3.625 1.00 89.25 184 GLY A O 1
ATOM 1434 N N . HIS A 1 185 ? 7.758 -5.819 -2.349 1.00 90.25 185 HIS A N 1
ATOM 1435 C CA . HIS A 1 185 ? 8.087 -4.917 -3.455 1.00 90.25 185 HIS A CA 1
ATOM 1436 C C . HIS A 1 185 ? 9.409 -5.294 -4.117 1.00 90.25 185 HIS A C 1
ATOM 1438 O O . HIS A 1 185 ? 10.448 -5.289 -3.452 1.00 90.25 185 HIS A O 1
ATOM 1444 N N . ALA A 1 186 ? 9.375 -5.610 -5.409 1.00 94.12 186 ALA A N 1
ATOM 1445 C CA . ALA A 1 186 ? 10.548 -5.732 -6.258 1.00 94.12 186 ALA A CA 1
ATOM 1446 C C . ALA A 1 186 ? 10.521 -4.671 -7.376 1.00 94.12 186 ALA A C 1
ATOM 1448 O O . ALA A 1 186 ? 10.908 -3.524 -7.149 1.00 94.12 186 ALA A O 1
ATOM 1449 N N . HIS A 1 187 ? 10.033 -5.047 -8.555 1.00 95.00 187 HIS A N 1
ATOM 1450 C CA . HIS A 1 187 ? 9.810 -4.187 -9.714 1.00 95.00 187 HIS A CA 1
ATOM 1451 C C . HIS A 1 187 ? 8.706 -3.157 -9.461 1.00 95.00 187 HIS A C 1
ATOM 1453 O O . HIS A 1 187 ? 8.855 -1.979 -9.788 1.00 95.00 187 HIS A O 1
ATOM 1459 N N . THR A 1 188 ? 7.624 -3.583 -8.807 1.00 91.94 188 THR A N 1
ATOM 1460 C CA . THR A 1 188 ? 6.522 -2.732 -8.356 1.00 91.94 188 THR A CA 1
ATOM 1461 C C . THR A 1 188 ? 5.984 -3.164 -6.993 1.00 91.94 188 THR A C 1
ATOM 1463 O O . THR A 1 188 ? 6.146 -4.298 -6.546 1.00 91.94 188 THR A O 1
ATOM 1466 N N . ALA A 1 189 ? 5.260 -2.264 -6.334 1.00 87.38 189 ALA A N 1
ATOM 1467 C CA . ALA A 1 189 ? 4.663 -2.511 -5.023 1.00 87.38 189 ALA A CA 1
ATOM 1468 C C . ALA A 1 189 ? 3.692 -3.704 -4.953 1.00 87.38 189 ALA A C 1
ATOM 1470 O O . ALA A 1 189 ? 3.295 -4.130 -3.866 1.00 87.38 189 ALA A O 1
ATOM 1471 N N . GLY A 1 190 ? 3.229 -4.184 -6.110 1.00 90.06 190 GLY A N 1
ATOM 1472 C CA . GLY A 1 190 ? 2.208 -5.216 -6.235 1.00 90.06 190 GLY A CA 1
ATOM 1473 C C . GLY A 1 190 ? 2.665 -6.464 -6.969 1.00 90.06 190 GLY A C 1
ATOM 1474 O O . GLY A 1 190 ? 1.801 -7.157 -7.496 1.00 90.06 190 GLY A O 1
ATOM 1475 N N . ASP A 1 191 ? 3.975 -6.728 -7.025 1.00 96.31 191 ASP A N 1
ATOM 1476 C CA . ASP A 1 191 ? 4.521 -7.875 -7.752 1.00 96.31 191 ASP A CA 1
ATOM 1477 C C . ASP A 1 191 ? 3.961 -9.203 -7.222 1.00 96.31 191 ASP A C 1
ATOM 1479 O O . ASP A 1 191 ? 4.268 -9.656 -6.113 1.00 96.31 191 ASP A O 1
ATOM 1483 N N . ALA A 1 192 ? 3.133 -9.841 -8.039 1.00 98.12 192 ALA A N 1
ATOM 1484 C CA . ALA A 1 192 ? 2.601 -11.167 -7.807 1.00 98.12 192 ALA A CA 1
ATOM 1485 C C . ALA A 1 192 ? 3.476 -12.212 -8.499 1.00 98.12 192 ALA A C 1
ATOM 1487 O O . ALA A 1 192 ? 3.899 -12.035 -9.634 1.00 98.12 192 ALA A O 1
ATOM 1488 N N . PHE A 1 193 ? 3.692 -13.333 -7.820 1.00 98.75 193 PHE A N 1
ATOM 1489 C CA . PHE A 1 193 ? 4.358 -14.518 -8.348 1.00 98.75 193 PHE A CA 1
ATOM 1490 C C . PHE A 1 193 ? 3.337 -15.637 -8.524 1.00 98.75 193 PHE A C 1
ATOM 1492 O O . PHE A 1 193 ? 2.414 -15.761 -7.717 1.00 98.75 193 PHE A O 1
ATOM 1499 N N . LEU A 1 194 ? 3.543 -16.505 -9.513 1.00 98.69 194 LEU A N 1
ATOM 1500 C CA . LEU A 1 194 ? 2.796 -17.757 -9.652 1.00 98.69 194 LEU A CA 1
ATOM 1501 C C . LEU A 1 194 ? 3.743 -18.936 -9.452 1.00 98.69 194 LEU A C 1
ATOM 1503 O O . LEU A 1 194 ? 4.661 -19.152 -10.242 1.00 98.69 194 LEU A O 1
ATOM 1507 N N . TYR A 1 195 ? 3.505 -19.723 -8.408 1.00 98.81 195 TYR A N 1
ATOM 1508 C CA . TYR A 1 195 ? 4.288 -20.907 -8.079 1.00 98.81 195 TYR A CA 1
ATOM 1509 C C . TYR A 1 195 ? 3.474 -22.187 -8.294 1.00 98.81 195 TYR A C 1
ATOM 1511 O O . TYR A 1 195 ? 2.334 -22.307 -7.846 1.00 98.81 195 TYR A O 1
ATOM 1519 N N . LEU A 1 196 ? 4.080 -23.162 -8.972 1.00 98.62 196 LEU A N 1
ATOM 1520 C CA . LEU A 1 196 ? 3.547 -24.503 -9.217 1.00 98.62 196 LEU A CA 1
ATOM 1521 C C . LEU A 1 196 ? 4.422 -25.525 -8.470 1.00 98.62 196 LEU A C 1
ATOM 1523 O O . LEU A 1 196 ? 5.365 -26.056 -9.069 1.00 98.62 196 LEU A O 1
ATOM 1527 N N . PRO A 1 197 ? 4.139 -25.847 -7.190 1.00 98.12 197 PRO A N 1
ATOM 1528 C CA . PRO A 1 197 ? 4.985 -26.732 -6.386 1.00 98.12 197 PRO A CA 1
ATOM 1529 C C . PRO A 1 197 ? 5.198 -28.112 -7.015 1.00 98.12 197 PRO A C 1
ATOM 1531 O O . PRO A 1 197 ? 6.310 -28.632 -7.023 1.00 98.12 197 PRO A O 1
ATOM 1534 N N . LYS A 1 198 ? 4.139 -28.686 -7.606 1.00 96.81 198 LYS A N 1
ATOM 1535 C CA . LYS A 1 198 ? 4.180 -29.996 -8.275 1.00 96.81 198 LYS A CA 1
ATOM 1536 C C . LYS A 1 198 ? 5.213 -30.040 -9.405 1.00 96.81 198 LYS A C 1
ATOM 1538 O O . LYS A 1 198 ? 5.927 -31.029 -9.544 1.00 96.81 198 LYS A O 1
ATOM 1543 N N . HIS A 1 199 ? 5.285 -28.972 -10.198 1.00 97.75 199 HIS A N 1
ATOM 1544 C CA . HIS A 1 199 ? 6.163 -28.889 -11.370 1.00 97.75 199 HIS A CA 1
ATOM 1545 C C . HIS A 1 199 ? 7.489 -28.185 -11.072 1.00 97.75 199 HIS A C 1
ATOM 1547 O O . HIS A 1 199 ? 8.393 -28.212 -11.904 1.00 97.75 199 HIS A O 1
ATOM 1553 N N . LYS A 1 200 ? 7.624 -27.573 -9.887 1.00 98.12 200 LYS A N 1
ATOM 1554 C CA . LYS A 1 200 ? 8.765 -26.737 -9.489 1.00 98.12 200 LYS A CA 1
ATOM 1555 C C . LYS A 1 200 ? 8.992 -25.575 -10.463 1.00 98.12 200 LYS A C 1
ATOM 1557 O O . LYS A 1 200 ? 10.129 -25.284 -10.841 1.00 98.12 200 LYS A O 1
ATOM 1562 N N . ILE A 1 201 ? 7.903 -24.935 -10.892 1.00 98.62 201 ILE A N 1
ATOM 1563 C CA . ILE A 1 201 ? 7.917 -23.793 -11.817 1.00 98.62 201 ILE A CA 1
ATOM 1564 C C . ILE A 1 201 ? 7.538 -22.529 -11.048 1.00 98.62 201 ILE A C 1
ATOM 1566 O O . ILE A 1 201 ? 6.558 -22.538 -10.303 1.00 98.62 201 ILE A O 1
ATOM 1570 N N . LEU A 1 202 ? 8.293 -21.451 -11.251 1.00 98.69 202 LEU A N 1
ATOM 1571 C CA . LEU A 1 202 ? 7.993 -20.122 -10.723 1.00 98.69 202 LEU A CA 1
ATOM 1572 C C . LEU A 1 202 ? 7.878 -19.118 -11.872 1.00 98.69 202 LEU A C 1
ATOM 1574 O O . LEU A 1 202 ? 8.836 -18.936 -12.618 1.00 98.69 202 LEU A O 1
ATOM 1578 N N . CYS A 1 203 ? 6.735 -18.450 -11.987 1.00 98.69 203 CYS A N 1
ATOM 1579 C CA . CYS A 1 203 ? 6.557 -17.278 -12.840 1.00 98.69 203 CYS A CA 1
ATOM 1580 C C . CYS A 1 203 ? 6.748 -16.030 -11.982 1.00 98.69 203 CYS A C 1
ATOM 1582 O O . CYS A 1 203 ? 6.176 -15.944 -10.893 1.00 98.69 203 CYS A O 1
ATOM 1584 N N . THR A 1 204 ? 7.582 -15.105 -12.446 1.00 98.31 204 THR A N 1
ATOM 1585 C CA . THR A 1 204 ? 8.049 -13.978 -11.624 1.00 98.31 204 THR A CA 1
ATOM 1586 C C . THR A 1 204 ? 7.560 -12.624 -12.110 1.00 98.31 204 THR A C 1
ATOM 1588 O O . THR A 1 204 ? 7.761 -11.638 -11.409 1.00 98.31 204 THR A O 1
ATOM 1591 N N . GLY A 1 205 ? 6.981 -12.553 -13.317 1.00 97.19 205 GLY A N 1
ATOM 1592 C CA . GLY A 1 205 ? 6.833 -11.277 -14.014 1.00 97.19 205 GLY A CA 1
ATOM 1593 C C . GLY A 1 205 ? 8.187 -10.569 -14.042 1.00 97.19 205 GLY A C 1
ATOM 1594 O O . GLY A 1 205 ? 9.237 -11.223 -14.110 1.00 97.19 205 GLY A O 1
ATOM 1595 N N . ASP A 1 206 ? 8.177 -9.257 -13.878 1.00 97.31 206 ASP A N 1
ATOM 1596 C CA . ASP A 1 206 ? 9.405 -8.466 -13.903 1.00 97.31 206 ASP A CA 1
ATOM 1597 C C . ASP A 1 206 ? 10.177 -8.442 -12.588 1.00 97.31 206 ASP A C 1
ATOM 1599 O O . ASP A 1 206 ? 11.336 -8.040 -12.583 1.00 97.31 206 ASP A O 1
ATOM 1603 N N . ALA A 1 207 ? 9.640 -9.000 -11.496 1.00 97.00 207 ALA A N 1
ATOM 1604 C CA . ALA A 1 207 ? 10.412 -9.178 -10.264 1.00 97.00 207 ALA A CA 1
ATOM 1605 C C . ALA A 1 207 ? 11.652 -10.078 -10.463 1.00 97.00 207 ALA A C 1
ATOM 1607 O O . ALA A 1 207 ? 12.584 -10.053 -9.656 1.00 97.00 207 ALA A O 1
ATOM 1608 N N . CYS A 1 208 ? 11.705 -10.855 -11.549 1.00 97.31 208 CYS A N 1
ATOM 1609 C CA . CYS A 1 208 ? 12.950 -11.390 -12.084 1.00 97.31 208 CYS A CA 1
ATOM 1610 C C . CYS A 1 208 ? 12.887 -11.453 -13.613 1.00 97.31 208 CYS A C 1
ATOM 1612 O O . CYS A 1 208 ? 12.065 -12.170 -14.178 1.00 97.31 208 CYS A O 1
ATOM 1614 N N . THR A 1 209 ? 13.802 -10.751 -14.277 1.00 95.38 209 THR A N 1
ATOM 1615 C CA . THR A 1 209 ? 14.028 -10.871 -15.721 1.00 95.38 209 THR A CA 1
ATOM 1616 C C . THR A 1 209 ? 15.248 -11.755 -16.002 1.00 95.38 209 THR A C 1
ATOM 1618 O O . THR A 1 209 ? 16.080 -11.988 -15.118 1.00 95.38 209 THR A O 1
ATOM 1621 N N . ASN A 1 210 ? 15.376 -12.274 -17.224 1.00 93.94 210 ASN A N 1
ATOM 1622 C CA . ASN A 1 210 ? 16.580 -12.980 -17.660 1.00 93.94 210 ASN A CA 1
ATOM 1623 C C . ASN A 1 210 ? 17.313 -12.175 -18.734 1.00 93.94 210 ASN A C 1
ATOM 1625 O O . ASN A 1 210 ? 17.032 -12.313 -19.922 1.00 93.94 210 ASN A O 1
ATOM 1629 N N . GLY A 1 211 ? 18.237 -11.324 -18.294 1.00 90.31 211 GLY A N 1
ATOM 1630 C CA . GLY A 1 211 ? 18.950 -10.374 -19.141 1.00 90.31 211 GLY A CA 1
ATOM 1631 C C . GLY A 1 211 ? 18.882 -8.952 -18.575 1.00 90.31 211 GLY A C 1
ATOM 1632 O O . GLY A 1 211 ? 18.461 -8.757 -17.433 1.00 90.31 211 GLY A O 1
ATOM 1633 N N . PRO A 1 212 ? 19.286 -7.940 -19.356 1.00 89.31 212 PRO A N 1
ATOM 1634 C CA . PRO A 1 212 ? 19.420 -6.561 -18.895 1.00 89.31 212 PRO A CA 1
ATOM 1635 C C . PRO A 1 212 ? 18.101 -5.775 -19.040 1.00 89.31 212 PRO A C 1
ATOM 1637 O O . PRO A 1 212 ? 18.073 -4.679 -19.607 1.00 89.31 212 PRO A O 1
ATOM 1640 N N . PHE A 1 213 ? 16.997 -6.350 -18.556 1.00 90.50 213 PHE A N 1
ATOM 1641 C CA . PHE A 1 213 ? 15.633 -5.837 -18.765 1.00 90.50 213 PHE A CA 1
ATOM 1642 C C . PHE A 1 213 ? 15.020 -5.190 -17.519 1.00 90.50 213 PHE A C 1
ATOM 1644 O O . PHE A 1 213 ? 13.830 -4.907 -17.495 1.00 90.50 213 PHE A O 1
ATOM 1651 N N . ASN A 1 214 ? 15.819 -4.945 -16.480 1.00 93.06 214 ASN A N 1
ATOM 1652 C CA . ASN A 1 214 ? 15.327 -4.324 -15.255 1.00 93.06 214 ASN A CA 1
ATOM 1653 C C . ASN A 1 214 ? 14.895 -2.879 -15.514 1.00 93.06 214 ASN A C 1
ATOM 1655 O O . ASN A 1 214 ? 15.725 -2.012 -15.797 1.00 93.06 214 ASN A O 1
ATOM 1659 N N . TYR A 1 215 ? 13.602 -2.608 -15.365 1.00 91.38 215 TYR A N 1
ATOM 1660 C CA . TYR A 1 215 ? 13.074 -1.254 -15.335 1.00 91.38 215 TYR A CA 1
ATOM 1661 C C . TYR A 1 215 ? 12.815 -0.841 -13.886 1.00 91.38 215 TYR A C 1
ATOM 1663 O O . TYR A 1 215 ? 12.059 -1.474 -13.167 1.00 91.38 215 TYR A O 1
ATOM 1671 N N . MET A 1 216 ? 13.456 0.237 -13.438 1.00 89.94 216 MET A N 1
ATOM 1672 C CA . MET A 1 216 ? 13.445 0.635 -12.024 1.00 89.94 216 MET A CA 1
ATOM 1673 C C . MET A 1 216 ? 12.513 1.819 -11.728 1.00 89.94 216 MET A C 1
ATOM 1675 O O . MET A 1 216 ? 12.603 2.435 -10.675 1.00 89.94 216 MET A O 1
ATOM 1679 N N . GLY A 1 217 ? 11.615 2.195 -12.645 1.00 84.44 217 GLY A N 1
ATOM 1680 C CA . GLY A 1 217 ? 10.782 3.397 -12.470 1.00 84.44 217 GLY A CA 1
ATOM 1681 C C . GLY A 1 217 ? 9.879 3.357 -11.232 1.00 84.44 217 GLY A C 1
ATOM 1682 O O . GLY A 1 217 ? 9.599 4.396 -10.640 1.00 84.44 217 GLY A O 1
ATOM 1683 N N . HIS A 1 218 ? 9.485 2.154 -10.810 1.00 86.00 218 HIS A N 1
ATOM 1684 C CA . HIS A 1 218 ? 8.573 1.931 -9.690 1.00 86.00 218 HIS A CA 1
ATOM 1685 C C . HIS A 1 218 ? 9.130 0.976 -8.635 1.00 86.00 218 HIS A C 1
ATOM 1687 O O . HIS A 1 218 ? 8.359 0.459 -7.834 1.00 86.00 218 HIS A O 1
ATOM 1693 N N . SER A 1 219 ? 10.437 0.715 -8.650 1.00 90.44 219 SER A N 1
ATOM 1694 C CA . SER A 1 219 ? 11.059 -0.318 -7.823 1.00 90.44 219 SER A CA 1
ATOM 1695 C C . SER A 1 219 ? 11.537 0.185 -6.463 1.00 90.44 219 SER A C 1
ATOM 1697 O O . SER A 1 219 ? 11.752 1.382 -6.283 1.00 90.44 219 SER A O 1
ATOM 1699 N N . ASP A 1 220 ? 11.793 -0.751 -5.548 1.00 88.94 220 ASP A N 1
ATOM 1700 C CA . ASP A 1 220 ? 12.645 -0.564 -4.368 1.00 88.94 220 ASP A CA 1
ATOM 1701 C C . ASP A 1 220 ? 13.745 -1.629 -4.403 1.00 88.94 220 ASP A C 1
ATOM 1703 O O . ASP A 1 220 ? 13.508 -2.803 -4.124 1.00 88.94 220 ASP A O 1
ATOM 1707 N N . SER A 1 221 ? 14.973 -1.244 -4.747 1.00 92.50 221 SER A N 1
ATOM 1708 C CA . SER A 1 221 ? 16.075 -2.190 -4.943 1.00 92.50 221 SER A CA 1
ATOM 1709 C C . SER A 1 221 ? 16.550 -2.861 -3.653 1.00 92.50 221 SER A C 1
ATOM 1711 O O . SER A 1 221 ? 17.132 -3.946 -3.701 1.00 92.50 221 SER A O 1
ATOM 1713 N N . ALA A 1 222 ? 16.308 -2.266 -2.480 1.00 89.25 222 ALA A N 1
ATOM 1714 C CA . ALA A 1 222 ? 16.612 -2.911 -1.205 1.00 89.25 222 ALA A CA 1
ATOM 1715 C C . ALA A 1 222 ? 15.607 -4.027 -0.891 1.00 89.25 222 ALA A C 1
ATOM 1717 O O . ALA A 1 222 ? 15.989 -5.089 -0.392 1.00 89.25 222 ALA A O 1
ATOM 1718 N N . SER A 1 223 ? 14.328 -3.776 -1.159 1.00 89.25 223 SER A N 1
ATOM 1719 C CA . SER A 1 223 ? 13.248 -4.744 -1.033 1.00 89.25 223 SER A CA 1
ATOM 1720 C C . SER A 1 223 ? 13.343 -5.827 -2.099 1.00 89.25 223 SER A C 1
ATOM 1722 O O . SER A 1 223 ? 13.234 -7.005 -1.761 1.00 89.25 223 SER A O 1
ATOM 1724 N N . TRP A 1 224 ? 13.701 -5.466 -3.330 1.00 95.00 224 TRP A N 1
ATOM 1725 C CA . TRP A 1 224 ? 13.894 -6.392 -4.443 1.00 95.00 224 TRP A CA 1
ATOM 1726 C C . TRP A 1 224 ? 14.900 -7.497 -4.103 1.00 95.00 224 TRP A C 1
ATOM 1728 O O . TRP A 1 224 ? 14.640 -8.676 -4.342 1.00 95.00 224 TRP A O 1
ATOM 1738 N N . ILE A 1 225 ? 16.012 -7.153 -3.440 1.00 96.50 225 ILE A N 1
ATOM 1739 C CA . ILE A 1 225 ? 16.983 -8.141 -2.941 1.00 96.50 225 ILE A CA 1
ATOM 1740 C C . ILE A 1 225 ? 16.310 -9.152 -2.002 1.00 96.50 225 ILE A C 1
ATOM 1742 O O . ILE A 1 225 ? 16.456 -10.357 -2.205 1.00 96.50 225 ILE A O 1
ATOM 1746 N N . ARG A 1 226 ? 15.528 -8.687 -1.019 1.00 94.69 226 ARG A N 1
ATOM 1747 C CA . ARG A 1 226 ? 14.817 -9.558 -0.062 1.00 94.69 226 ARG A CA 1
ATOM 1748 C C . ARG A 1 226 ? 13.743 -10.409 -0.743 1.00 94.69 226 ARG A C 1
ATOM 1750 O O . ARG A 1 226 ? 13.535 -11.558 -0.363 1.00 94.69 226 ARG A O 1
ATOM 1757 N N . VAL A 1 227 ? 13.055 -9.859 -1.742 1.00 96.50 227 VAL A N 1
ATOM 1758 C CA . VAL A 1 227 ? 12.065 -10.582 -2.552 1.00 96.50 227 VAL A CA 1
ATOM 1759 C C . VAL A 1 227 ? 12.727 -11.736 -3.301 1.00 96.50 227 VAL A C 1
ATOM 1761 O O . VAL A 1 227 ? 12.246 -12.867 -3.232 1.00 96.50 227 VAL A O 1
ATOM 1764 N N . LEU A 1 228 ? 13.868 -11.485 -3.947 1.00 98.00 228 LEU A N 1
ATOM 1765 C CA . LEU A 1 228 ? 14.638 -12.520 -4.636 1.00 98.00 228 LEU A CA 1
ATOM 1766 C C . LEU A 1 228 ? 15.173 -13.574 -3.657 1.00 98.00 228 LEU A C 1
ATOM 1768 O O . LEU A 1 228 ? 15.116 -14.762 -3.965 1.00 98.00 228 LEU A O 1
ATOM 1772 N N . GLU A 1 229 ? 15.605 -13.182 -2.453 1.00 97.19 229 GLU A N 1
ATOM 1773 C CA . GLU A 1 229 ? 15.989 -14.128 -1.393 1.00 97.19 229 GLU A CA 1
ATOM 1774 C C . GLU A 1 229 ? 14.834 -15.041 -0.979 1.00 97.19 229 GLU A C 1
ATOM 1776 O O . GLU A 1 229 ? 15.032 -16.252 -0.864 1.00 97.19 229 GLU A O 1
ATOM 1781 N N . LYS A 1 230 ? 13.626 -14.492 -0.797 1.00 97.25 230 LYS A N 1
ATOM 1782 C CA . LYS A 1 230 ? 12.420 -15.282 -0.505 1.00 97.25 230 LYS A CA 1
ATOM 1783 C C . LYS A 1 230 ? 12.077 -16.224 -1.658 1.00 97.25 230 LYS A C 1
ATOM 1785 O O . LYS A 1 230 ? 11.836 -17.404 -1.418 1.00 97.25 230 LYS A O 1
ATOM 1790 N N . ALA A 1 231 ? 12.113 -15.742 -2.901 1.00 97.88 231 ALA A N 1
ATOM 1791 C CA . ALA A 1 231 ? 11.867 -16.566 -4.086 1.00 97.88 231 ALA A CA 1
ATOM 1792 C C . ALA A 1 231 ? 12.880 -17.721 -4.197 1.00 97.88 231 ALA A C 1
ATOM 1794 O O . ALA A 1 231 ? 12.518 -18.844 -4.549 1.00 97.88 231 ALA A O 1
ATOM 1795 N N . GLN A 1 232 ? 14.143 -17.489 -3.822 1.00 97.06 232 GLN A N 1
ATOM 1796 C CA . GLN A 1 232 ? 15.177 -18.525 -3.775 1.00 97.06 232 GLN A CA 1
ATOM 1797 C C . GLN A 1 232 ? 14.934 -19.597 -2.702 1.00 97.06 232 GLN A C 1
ATOM 1799 O O . GLN A 1 232 ? 15.500 -20.684 -2.828 1.00 97.06 232 GLN A O 1
ATOM 1804 N N . GLN A 1 233 ? 14.103 -19.352 -1.684 1.00 97.31 233 GLN A N 1
ATOM 1805 C CA . GLN A 1 233 ? 13.737 -20.386 -0.705 1.00 97.31 233 GLN A CA 1
ATOM 1806 C C . GLN A 1 233 ? 12.717 -21.393 -1.254 1.00 97.31 233 GLN A C 1
ATOM 1808 O O . GLN A 1 233 ? 12.566 -22.476 -0.693 1.00 97.31 233 GLN A O 1
ATOM 1813 N N . LEU A 1 234 ? 12.043 -21.083 -2.367 1.00 97.44 234 LEU A N 1
ATOM 1814 C CA . LEU A 1 234 ? 11.104 -22.002 -3.009 1.00 97.44 234 LEU A CA 1
ATOM 1815 C C . LEU A 1 234 ? 11.844 -23.152 -3.718 1.00 97.44 234 LEU A C 1
ATOM 1817 O O . LEU A 1 234 ? 12.934 -22.979 -4.278 1.00 97.44 234 LEU A O 1
ATOM 1821 N N . ASP A 1 235 ? 11.242 -24.342 -3.732 1.00 97.38 235 ASP A N 1
ATOM 1822 C CA . ASP A 1 235 ? 11.758 -25.521 -4.441 1.00 97.38 235 ASP A CA 1
ATOM 1823 C C . ASP A 1 235 ? 11.471 -25.413 -5.950 1.00 97.38 235 ASP A C 1
ATOM 1825 O O . ASP A 1 235 ? 10.510 -25.964 -6.480 1.00 97.38 235 ASP A O 1
ATOM 1829 N N . VAL A 1 236 ? 12.307 -24.634 -6.640 1.00 96.06 236 VAL A N 1
ATOM 1830 C CA . VAL A 1 236 ? 12.144 -24.260 -8.051 1.00 96.06 236 VAL A CA 1
ATOM 1831 C C . VAL A 1 236 ? 13.215 -24.916 -8.919 1.00 96.06 236 VAL A C 1
ATOM 1833 O O . VAL A 1 236 ? 14.398 -24.923 -8.578 1.00 96.06 236 VAL A O 1
ATOM 1836 N N . LYS A 1 237 ? 12.801 -25.426 -10.079 1.00 95.38 237 LYS A N 1
ATOM 1837 C CA . LYS A 1 237 ? 13.674 -25.892 -11.162 1.00 95.38 237 LYS A CA 1
ATOM 1838 C C . LYS A 1 237 ? 13.643 -24.954 -12.364 1.00 95.38 237 LYS A C 1
ATOM 1840 O O . LYS A 1 237 ? 14.702 -24.677 -12.915 1.00 95.38 237 LYS A O 1
ATOM 1845 N N . ILE A 1 238 ? 12.459 -24.473 -12.745 1.00 96.69 238 ILE A N 1
ATOM 1846 C CA . ILE A 1 238 ? 12.252 -23.612 -13.916 1.00 96.69 238 ILE A CA 1
ATOM 1847 C C . ILE A 1 238 ? 11.728 -22.254 -13.452 1.00 96.69 238 ILE A C 1
ATOM 1849 O O . ILE A 1 238 ? 10.764 -22.183 -12.690 1.00 96.69 238 ILE A O 1
ATOM 1853 N N . VAL A 1 239 ? 12.343 -21.186 -13.947 1.00 97.75 239 VAL A N 1
ATOM 1854 C CA . VAL A 1 239 ? 11.893 -19.806 -13.770 1.00 97.75 239 VAL A CA 1
ATOM 1855 C C . VAL A 1 239 ? 11.375 -19.285 -15.108 1.00 97.75 239 VAL A C 1
ATOM 1857 O O . VAL A 1 239 ? 12.068 -19.366 -16.125 1.00 97.75 239 VAL A O 1
ATOM 1860 N N . CYS A 1 240 ? 10.150 -18.763 -15.090 1.00 97.81 240 CYS A N 1
ATOM 1861 C CA . CYS A 1 240 ? 9.498 -18.081 -16.203 1.00 97.81 240 CYS A CA 1
ATOM 1862 C C . CYS A 1 240 ? 9.547 -16.564 -15.938 1.00 97.81 240 CYS A C 1
ATOM 1864 O O . CYS A 1 240 ? 8.695 -16.059 -15.198 1.00 97.81 240 CYS A O 1
ATOM 1866 N N . PRO A 1 241 ? 10.556 -15.849 -16.470 1.00 96.88 241 PRO A N 1
ATOM 1867 C CA . PRO A 1 241 ? 10.690 -14.410 -16.264 1.00 96.88 241 PRO A CA 1
ATOM 1868 C C . PRO A 1 241 ? 9.660 -13.624 -17.083 1.00 96.88 241 PRO A C 1
ATOM 1870 O O . PRO A 1 241 ? 9.203 -14.115 -18.116 1.00 96.88 241 PRO A O 1
ATOM 1873 N N . GLY A 1 242 ? 9.349 -12.390 -16.673 1.00 95.00 242 GLY A N 1
ATOM 1874 C CA . GLY A 1 242 ? 8.511 -11.460 -17.448 1.00 95.00 242 GLY A CA 1
ATOM 1875 C C . GLY A 1 242 ? 9.134 -11.120 -18.802 1.00 95.00 242 GLY A C 1
ATOM 1876 O O . GLY A 1 242 ? 8.467 -11.187 -19.834 1.00 95.00 242 GLY A O 1
ATOM 1877 N N . HIS A 1 243 ? 10.456 -10.929 -18.817 1.00 95.31 243 HIS A N 1
ATOM 1878 C CA . HIS A 1 243 ? 11.249 -10.745 -20.031 1.00 95.31 243 HIS A CA 1
ATOM 1879 C C . HIS A 1 243 ? 12.509 -11.611 -20.058 1.00 95.31 243 HIS A C 1
ATOM 1881 O O . HIS A 1 243 ? 13.164 -11.844 -19.037 1.00 95.31 243 HIS A O 1
ATOM 1887 N N . GLY A 1 244 ? 12.884 -12.041 -21.264 1.00 92.81 244 GLY A N 1
ATOM 1888 C CA . GLY A 1 244 ? 14.035 -12.909 -21.504 1.00 92.81 244 GLY A CA 1
ATOM 1889 C C . GLY A 1 244 ? 13.673 -14.398 -21.544 1.00 92.81 244 GLY A C 1
ATOM 1890 O O . GLY A 1 244 ? 12.511 -14.768 -21.363 1.00 92.81 244 GLY A O 1
ATOM 1891 N N . PRO A 1 245 ? 14.639 -15.275 -21.859 1.00 92.44 245 PRO A N 1
ATOM 1892 C CA . PRO A 1 245 ? 14.364 -16.693 -22.055 1.00 92.44 245 PRO A CA 1
ATOM 1893 C C . PRO A 1 245 ? 14.101 -17.420 -20.731 1.00 92.44 245 PRO A C 1
ATOM 1895 O O . PRO A 1 245 ? 14.541 -16.980 -19.666 1.00 92.44 245 PRO A O 1
ATOM 1898 N N . LEU A 1 246 ? 13.440 -18.582 -20.817 1.00 93.81 246 LEU A N 1
ATOM 1899 C CA . LEU A 1 246 ? 13.318 -19.534 -19.708 1.00 93.81 246 LEU A CA 1
ATOM 1900 C C . LEU A 1 246 ? 14.683 -19.803 -19.068 1.00 93.81 246 LEU A C 1
ATOM 1902 O O . LEU A 1 246 ? 15.689 -19.951 -19.765 1.00 93.81 246 LEU A O 1
ATOM 1906 N N . ALA A 1 247 ? 14.705 -19.921 -17.745 1.00 93.56 247 ALA A N 1
ATOM 1907 C CA . ALA A 1 247 ? 15.939 -20.123 -17.002 1.00 93.56 247 ALA A CA 1
ATOM 1908 C C . ALA A 1 247 ? 15.788 -21.181 -15.911 1.00 93.56 247 ALA A C 1
ATOM 1910 O O . ALA A 1 247 ? 14.682 -21.521 -15.486 1.00 93.56 247 ALA A O 1
ATOM 1911 N N . ALA A 1 248 ? 16.923 -21.684 -15.434 1.00 94.69 248 ALA A N 1
ATOM 1912 C CA . ALA A 1 248 ? 16.963 -22.420 -14.184 1.00 94.69 248 ALA A CA 1
ATOM 1913 C C . ALA A 1 248 ? 16.968 -21.447 -12.990 1.00 94.69 248 ALA A C 1
ATOM 1915 O O . ALA A 1 248 ? 17.042 -20.224 -13.135 1.00 94.69 248 ALA A O 1
ATOM 1916 N N . LYS A 1 249 ? 16.884 -21.999 -11.776 1.00 94.81 249 LYS A N 1
ATOM 1917 C CA . LYS A 1 249 ? 16.833 -21.234 -10.517 1.00 94.81 249 LYS A CA 1
ATOM 1918 C C . LYS A 1 249 ? 18.013 -20.262 -10.320 1.00 94.81 249 LYS A C 1
ATOM 1920 O O . LYS A 1 249 ? 17.888 -19.307 -9.555 1.00 94.81 249 LYS A O 1
ATOM 1925 N N . ASP A 1 250 ? 19.143 -20.466 -10.999 1.00 94.88 250 ASP A N 1
ATOM 1926 C CA . ASP A 1 250 ? 20.325 -19.602 -10.908 1.00 94.88 250 ASP A CA 1
ATOM 1927 C C . ASP A 1 250 ? 20.076 -18.168 -11.404 1.00 94.88 250 ASP A C 1
ATOM 1929 O O . ASP A 1 250 ? 20.772 -17.255 -10.955 1.00 94.88 250 ASP A O 1
ATOM 1933 N N . VAL A 1 251 ? 19.059 -17.936 -12.246 1.00 96.31 251 VAL A N 1
ATOM 1934 C CA . VAL A 1 251 ? 18.682 -16.576 -12.673 1.00 96.31 251 VAL A CA 1
ATOM 1935 C C . VAL A 1 251 ? 18.281 -15.693 -11.491 1.00 96.31 251 VAL A C 1
ATOM 1937 O O . VAL A 1 251 ? 18.672 -14.531 -11.445 1.00 96.31 251 VAL A O 1
ATOM 1940 N N . LEU A 1 252 ? 17.606 -16.250 -10.475 1.00 97.44 252 LEU A N 1
ATOM 1941 C CA . LEU A 1 252 ? 17.253 -15.517 -9.253 1.00 97.44 252 LEU A CA 1
ATOM 1942 C C . LEU A 1 252 ? 18.517 -15.078 -8.503 1.00 97.44 252 LEU A C 1
ATOM 1944 O O . LEU A 1 252 ? 18.587 -13.971 -7.975 1.00 97.44 252 LEU A O 1
ATOM 1948 N N . THR A 1 253 ? 19.542 -15.937 -8.491 1.00 96.31 253 THR A N 1
ATOM 1949 C CA . THR A 1 253 ? 20.842 -15.641 -7.879 1.00 96.31 253 THR A CA 1
ATOM 1950 C C . THR A 1 253 ? 21.581 -14.547 -8.639 1.00 96.31 253 THR A C 1
ATOM 1952 O O . THR A 1 253 ? 22.097 -13.627 -8.007 1.00 96.31 253 THR A O 1
ATOM 1955 N N . LYS A 1 254 ? 21.613 -14.618 -9.975 1.00 96.88 254 LYS A N 1
ATOM 1956 C CA . LYS A 1 254 ? 22.229 -13.594 -10.833 1.00 96.88 254 LYS A CA 1
ATOM 1957 C C . LYS A 1 254 ? 21.532 -12.244 -10.670 1.00 96.88 254 LYS A C 1
ATOM 1959 O O . LYS A 1 254 ? 22.193 -11.248 -10.397 1.00 96.88 254 LYS A O 1
ATOM 1964 N N . GLN A 1 255 ? 20.203 -12.227 -10.715 1.00 96.62 255 GLN A N 1
ATOM 1965 C CA . GLN A 1 255 ? 19.404 -11.015 -10.534 1.00 96.62 255 GLN A CA 1
ATOM 1966 C C . GLN A 1 255 ? 19.630 -10.392 -9.146 1.00 96.62 255 GLN A C 1
ATOM 1968 O O . GLN A 1 255 ? 19.881 -9.195 -9.027 1.00 96.62 255 GLN A O 1
ATOM 1973 N N . ARG A 1 256 ? 19.656 -11.209 -8.081 1.00 97.44 256 ARG A N 1
ATOM 1974 C CA . ARG A 1 256 ? 19.949 -10.721 -6.723 1.00 97.44 256 ARG A CA 1
ATOM 1975 C C . ARG A 1 256 ? 21.357 -10.138 -6.636 1.00 97.44 256 ARG A C 1
ATOM 1977 O O . ARG A 1 256 ? 21.546 -9.071 -6.058 1.00 97.44 256 ARG A O 1
ATOM 1984 N N . ARG A 1 257 ? 22.343 -10.844 -7.199 1.00 97.44 257 ARG A N 1
ATOM 1985 C CA . ARG A 1 257 ? 23.749 -10.425 -7.216 1.00 97.44 257 ARG A CA 1
ATOM 1986 C C . ARG A 1 257 ? 23.917 -9.063 -7.889 1.00 97.44 257 ARG A C 1
ATOM 1988 O O . ARG A 1 257 ? 24.628 -8.231 -7.340 1.00 97.44 257 ARG A O 1
ATOM 1995 N N . PHE A 1 258 ? 23.218 -8.820 -9.001 1.00 97.50 258 PHE A N 1
ATOM 1996 C CA . PHE A 1 258 ? 23.231 -7.528 -9.691 1.00 97.50 258 PHE A CA 1
ATOM 1997 C C . PHE A 1 258 ? 22.828 -6.385 -8.757 1.00 97.50 258 PHE A C 1
ATOM 1999 O O . PHE A 1 258 ? 23.594 -5.440 -8.584 1.00 97.50 258 PHE A O 1
ATOM 2006 N N . PHE A 1 259 ? 21.670 -6.485 -8.096 1.00 97.19 259 PHE A N 1
ATOM 2007 C CA . PHE A 1 259 ? 21.209 -5.422 -7.200 1.00 97.19 259 PHE A CA 1
ATOM 2008 C C . PHE A 1 259 ? 22.093 -5.260 -5.959 1.00 97.19 259 PHE A C 1
ATOM 2010 O O . PHE A 1 259 ? 22.322 -4.131 -5.523 1.00 97.19 259 PHE A O 1
ATOM 2017 N N . VAL A 1 260 ? 22.611 -6.355 -5.391 1.00 98.00 260 VAL A N 1
ATOM 2018 C CA . VAL A 1 260 ? 23.533 -6.293 -4.244 1.00 98.00 260 VAL A CA 1
ATOM 2019 C C . VAL A 1 260 ? 24.808 -5.539 -4.620 1.00 98.00 260 VAL A C 1
ATOM 2021 O O . VAL A 1 260 ? 25.109 -4.522 -3.996 1.00 98.00 260 VAL A O 1
ATOM 2024 N N . GLU A 1 261 ? 25.514 -5.985 -5.661 1.00 98.12 261 GLU A N 1
ATOM 2025 C CA . GLU A 1 261 ? 26.787 -5.384 -6.069 1.00 98.12 261 GLU A CA 1
ATOM 2026 C C . GLU A 1 261 ? 26.589 -3.942 -6.565 1.00 98.12 261 GLU A C 1
ATOM 2028 O O . GLU A 1 261 ? 27.346 -3.050 -6.179 1.00 98.12 261 GLU A O 1
ATOM 2033 N N . LEU A 1 262 ? 25.520 -3.657 -7.323 1.00 97.88 262 LEU A N 1
ATOM 2034 C CA . LEU A 1 262 ? 25.194 -2.295 -7.758 1.00 97.88 262 LEU A CA 1
ATOM 2035 C C . LEU A 1 262 ? 25.026 -1.346 -6.560 1.00 97.88 262 LEU A C 1
ATOM 2037 O O . LEU A 1 262 ? 25.612 -0.260 -6.533 1.00 97.88 262 LEU A O 1
ATOM 2041 N N . ARG A 1 263 ? 24.277 -1.764 -5.531 1.00 97.19 263 ARG A N 1
ATOM 2042 C CA . ARG A 1 263 ? 24.114 -0.989 -4.289 1.00 97.19 263 ARG A CA 1
ATOM 2043 C C . ARG A 1 263 ? 25.429 -0.811 -3.544 1.00 97.19 263 ARG A C 1
ATOM 2045 O O . ARG A 1 263 ? 25.660 0.266 -2.998 1.00 97.19 263 ARG A O 1
ATOM 2052 N N . GLU A 1 264 ? 26.286 -1.822 -3.500 1.00 97.88 264 GLU A N 1
ATOM 2053 C CA . GLU A 1 264 ? 27.598 -1.734 -2.854 1.00 97.88 264 GLU A CA 1
ATOM 2054 C C . GLU A 1 264 ? 28.536 -0.755 -3.568 1.00 97.88 264 GLU A C 1
ATOM 2056 O O . GLU A 1 264 ? 29.131 0.101 -2.906 1.00 97.88 264 GLU A O 1
ATOM 2061 N N . HIS A 1 265 ? 28.611 -0.806 -4.902 1.00 98.19 265 HIS A N 1
ATOM 2062 C CA . HIS A 1 265 ? 29.387 0.150 -5.695 1.00 98.19 265 HIS A CA 1
ATOM 2063 C C . HIS A 1 265 ? 28.926 1.589 -5.444 1.00 98.19 265 HIS A C 1
ATOM 2065 O O . HIS A 1 265 ? 29.748 2.467 -5.163 1.00 98.19 265 HIS A O 1
ATOM 2071 N N . VAL A 1 266 ? 27.611 1.830 -5.467 1.00 97.19 266 VAL A N 1
ATOM 2072 C CA . VAL A 1 266 ? 27.051 3.165 -5.230 1.00 97.19 266 VAL A CA 1
ATOM 2073 C C . VAL A 1 266 ? 27.308 3.637 -3.795 1.00 97.19 266 VAL A C 1
ATOM 2075 O O . VAL A 1 266 ? 27.760 4.766 -3.598 1.00 97.19 266 VAL A O 1
ATOM 2078 N N . LYS A 1 267 ? 27.109 2.779 -2.783 1.00 95.31 267 LYS A N 1
ATOM 2079 C CA . LYS A 1 267 ? 27.419 3.099 -1.375 1.00 95.31 267 LYS A CA 1
ATOM 2080 C C . LYS A 1 267 ? 28.888 3.461 -1.176 1.00 95.31 267 LYS A C 1
ATOM 2082 O O . LYS A 1 267 ? 29.184 4.453 -0.514 1.00 95.31 267 LYS A O 1
ATOM 2087 N N . LYS A 1 268 ? 29.809 2.677 -1.746 1.00 96.62 268 LYS A N 1
ATOM 2088 C CA . LYS A 1 268 ? 31.256 2.927 -1.661 1.00 96.62 268 LYS A CA 1
ATOM 2089 C C . LYS A 1 268 ? 31.624 4.264 -2.303 1.00 96.62 268 LYS A C 1
ATOM 2091 O O . LYS A 1 268 ? 32.424 5.015 -1.753 1.00 96.62 268 LYS A O 1
ATOM 2096 N N . GLY A 1 269 ? 31.007 4.568 -3.439 1.00 96.25 269 GLY A N 1
ATOM 2097 C CA . GLY A 1 269 ? 31.126 5.844 -4.126 1.00 96.25 269 GLY A CA 1
ATOM 2098 C C . GLY A 1 269 ? 30.688 7.044 -3.286 1.00 96.25 269 GLY A C 1
ATOM 2099 O O . GLY A 1 269 ? 31.455 7.991 -3.113 1.00 96.25 269 GLY A O 1
ATOM 2100 N N . LEU A 1 270 ? 29.487 6.960 -2.708 1.00 90.81 270 LEU A N 1
ATOM 2101 C CA . LEU A 1 270 ? 28.933 7.977 -1.810 1.00 90.81 270 LEU A CA 1
ATOM 2102 C C . LEU A 1 270 ? 29.809 8.182 -0.567 1.00 90.81 270 LEU A C 1
ATOM 2104 O O . LEU A 1 270 ? 30.096 9.319 -0.199 1.00 90.81 270 LEU A O 1
ATOM 2108 N N . ALA A 1 271 ? 30.281 7.097 0.055 1.00 89.75 271 ALA A N 1
ATOM 2109 C CA . ALA A 1 271 ? 31.171 7.159 1.216 1.00 89.75 271 ALA A CA 1
ATOM 2110 C C . ALA A 1 271 ? 32.527 7.816 0.895 1.00 89.75 271 ALA A C 1
ATOM 2112 O O . ALA A 1 271 ? 33.136 8.427 1.768 1.00 89.75 271 ALA A O 1
ATOM 2113 N N . ALA A 1 272 ? 32.981 7.720 -0.358 1.00 93.25 272 ALA A N 1
ATOM 2114 C CA . ALA A 1 272 ? 34.185 8.380 -0.855 1.00 93.25 272 ALA A CA 1
ATOM 2115 C C . ALA A 1 272 ? 33.948 9.831 -1.326 1.00 93.25 272 ALA A C 1
ATOM 2117 O O . ALA A 1 272 ? 34.876 10.454 -1.836 1.00 93.25 272 ALA A O 1
ATOM 2118 N N . GLY A 1 273 ? 32.729 10.368 -1.191 1.00 89.94 273 GLY A N 1
ATOM 2119 C CA . GLY A 1 273 ? 32.391 11.733 -1.605 1.00 89.94 273 GLY A CA 1
ATOM 2120 C C . GLY A 1 273 ? 32.359 11.952 -3.122 1.00 89.94 273 GLY A C 1
ATOM 2121 O O . GLY A 1 273 ? 32.453 13.095 -3.561 1.00 89.94 273 GLY A O 1
ATOM 2122 N N . LYS A 1 274 ? 32.251 10.882 -3.923 1.00 92.50 274 LYS A N 1
A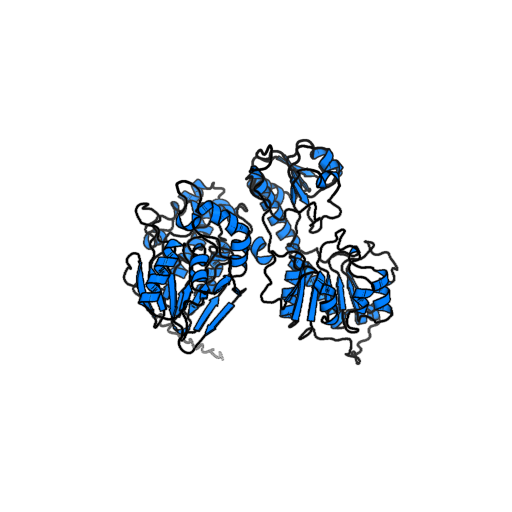TOM 2123 C CA . LYS A 1 274 ? 32.196 10.970 -5.391 1.00 92.50 274 LYS A CA 1
ATOM 2124 C C . LYS A 1 274 ? 30.829 11.447 -5.881 1.00 92.50 274 LYS A C 1
ATOM 2126 O O . LYS A 1 274 ? 29.802 11.144 -5.268 1.00 92.50 274 LYS A O 1
ATOM 2131 N N . ASP A 1 275 ? 30.817 12.136 -7.020 1.00 91.31 275 ASP A N 1
ATOM 2132 C CA . ASP A 1 275 ? 29.578 12.441 -7.734 1.00 91.31 275 ASP A CA 1
ATOM 2133 C C . ASP A 1 275 ? 29.030 11.215 -8.486 1.00 91.31 275 ASP A C 1
ATOM 2135 O O . ASP A 1 275 ? 29.661 10.163 -8.565 1.00 91.31 275 ASP A O 1
ATOM 2139 N N . PHE A 1 276 ? 27.824 11.336 -9.041 1.00 93.50 276 PHE A N 1
ATOM 2140 C CA . PHE A 1 276 ? 27.171 10.217 -9.716 1.00 93.50 276 PHE A CA 1
ATOM 2141 C C . PHE A 1 276 ? 27.925 9.697 -10.950 1.00 93.50 276 PHE A C 1
ATOM 2143 O O . PHE A 1 276 ? 27.952 8.487 -11.168 1.00 93.50 276 PHE A O 1
ATOM 2150 N N . GLU A 1 277 ? 28.503 10.573 -11.774 1.00 96.75 277 GLU A N 1
ATOM 2151 C CA . GLU A 1 277 ? 29.140 10.142 -13.024 1.00 96.75 277 GLU A CA 1
ATOM 2152 C C . GLU A 1 277 ? 30.447 9.390 -12.729 1.00 96.75 277 GLU A C 1
ATOM 2154 O O . GLU A 1 277 ? 30.753 8.394 -13.387 1.00 96.75 277 GLU A O 1
ATOM 2159 N N . ASP A 1 278 ? 31.179 9.799 -11.692 1.00 96.31 278 ASP A N 1
ATOM 2160 C CA . ASP A 1 278 ? 32.361 9.082 -11.212 1.00 96.31 278 ASP A CA 1
ATOM 2161 C C . ASP A 1 278 ? 32.013 7.747 -10.548 1.00 96.31 278 ASP A C 1
ATOM 2163 O O . ASP A 1 278 ? 32.752 6.767 -10.688 1.00 96.31 278 ASP A O 1
ATOM 2167 N N . ILE A 1 279 ? 30.876 7.677 -9.847 1.00 97.50 279 ILE A N 1
ATOM 2168 C CA . ILE A 1 279 ? 30.347 6.415 -9.319 1.00 97.50 279 ILE A CA 1
ATOM 2169 C C . ILE A 1 279 ? 30.018 5.466 -10.468 1.00 97.50 279 ILE A C 1
ATOM 2171 O O . ILE A 1 279 ? 30.514 4.339 -10.459 1.00 97.50 279 ILE A O 1
ATOM 2175 N N . LEU A 1 280 ? 29.255 5.925 -11.465 1.00 97.88 280 LEU A N 1
ATOM 2176 C CA . LEU A 1 280 ? 28.839 5.134 -12.625 1.00 97.88 280 LEU A CA 1
ATOM 2177 C C . LEU A 1 280 ? 30.039 4.520 -13.355 1.00 97.88 280 LEU A C 1
ATOM 2179 O O . LEU A 1 280 ? 30.063 3.315 -13.591 1.00 97.88 280 LEU A O 1
ATOM 2183 N N . LYS A 1 281 ? 31.070 5.325 -13.645 1.00 97.12 281 LYS A N 1
ATOM 2184 C CA . LYS A 1 281 ? 32.311 4.859 -14.293 1.00 97.12 281 LYS A CA 1
ATOM 2185 C C . LYS A 1 281 ? 33.066 3.810 -13.474 1.00 97.12 281 LYS A C 1
ATOM 2187 O O . LYS A 1 281 ? 33.807 3.022 -14.050 1.00 97.12 281 LYS A O 1
ATOM 2192 N N . SER A 1 282 ? 32.913 3.818 -12.149 1.00 96.00 282 SER A N 1
ATOM 2193 C CA . SER A 1 282 ? 33.612 2.903 -11.237 1.00 96.00 282 SER A CA 1
ATOM 2194 C C . SER A 1 282 ? 32.890 1.576 -10.982 1.00 96.00 282 SER A C 1
ATOM 2196 O O . SER A 1 282 ? 33.405 0.743 -10.234 1.00 96.00 282 SER A O 1
ATOM 2198 N N . ILE A 1 283 ? 31.696 1.388 -11.551 1.00 97.62 283 ILE A N 1
ATOM 2199 C CA . ILE A 1 283 ? 30.965 0.121 -11.473 1.00 97.62 283 ILE A CA 1
ATOM 2200 C C . ILE A 1 283 ? 31.660 -0.891 -12.385 1.00 97.62 283 ILE A C 1
ATOM 2202 O O . ILE A 1 283 ? 31.736 -0.687 -13.594 1.00 97.62 283 ILE A O 1
ATOM 2206 N N . ASP A 1 284 ? 32.135 -1.987 -11.800 1.00 95.31 284 ASP A N 1
ATOM 2207 C CA . ASP A 1 284 ? 32.824 -3.063 -12.510 1.00 95.31 284 ASP A CA 1
ATOM 2208 C C . ASP A 1 284 ? 32.242 -4.412 -12.079 1.00 95.31 284 ASP A C 1
ATOM 2210 O O . ASP A 1 284 ? 32.432 -4.857 -10.949 1.00 95.31 284 ASP A O 1
ATOM 2214 N N . MET A 1 285 ? 31.480 -5.032 -12.981 1.00 96.81 285 MET A N 1
ATOM 2215 C CA . MET A 1 285 ? 30.799 -6.310 -12.760 1.00 96.81 285 MET A CA 1
ATOM 2216 C C . MET A 1 285 ? 30.949 -7.179 -14.022 1.00 96.81 285 MET A C 1
ATOM 2218 O O . MET A 1 285 ? 29.991 -7.322 -14.782 1.00 96.81 285 MET A O 1
ATOM 2222 N N . PRO A 1 286 ? 32.131 -7.764 -14.296 1.00 95.38 286 PRO A N 1
ATOM 2223 C CA . PRO A 1 286 ? 32.403 -8.462 -15.561 1.00 95.38 286 PRO A CA 1
ATOM 2224 C C . PRO A 1 286 ? 31.455 -9.647 -15.802 1.00 95.38 286 PRO A C 1
ATOM 2226 O O . PRO A 1 286 ? 31.011 -9.883 -16.924 1.00 95.38 286 PRO A O 1
ATOM 2229 N N . TRP A 1 287 ? 31.033 -10.321 -14.730 1.00 95.81 287 TRP A N 1
ATOM 2230 C CA . TRP A 1 287 ? 30.040 -11.398 -14.782 1.00 95.81 287 TRP A CA 1
ATOM 2231 C C . TRP A 1 287 ? 28.671 -10.935 -15.322 1.00 95.81 287 TRP A C 1
ATOM 2233 O O . TRP A 1 287 ? 27.930 -11.732 -15.894 1.00 95.81 287 TRP A O 1
ATOM 2243 N N . HIS A 1 288 ? 28.310 -9.656 -15.145 1.00 94.62 288 HIS A N 1
ATOM 2244 C CA . HIS A 1 288 ? 27.066 -9.101 -15.677 1.00 94.62 288 HIS A CA 1
ATOM 2245 C C . HIS A 1 288 ? 27.133 -9.012 -17.201 1.00 94.62 288 HIS A C 1
ATOM 2247 O O . HIS A 1 288 ? 26.155 -9.340 -17.870 1.00 94.62 288 HIS A O 1
ATOM 2253 N N . LYS A 1 289 ? 28.287 -8.633 -17.762 1.00 93.69 289 LYS A N 1
ATOM 2254 C CA . LYS A 1 289 ? 28.506 -8.645 -19.212 1.00 93.69 289 LYS A CA 1
ATOM 2255 C C . LYS A 1 289 ? 28.444 -10.064 -19.767 1.00 93.69 289 LYS A C 1
ATOM 2257 O O . LYS A 1 289 ? 27.815 -10.281 -20.791 1.00 93.69 289 LYS A O 1
ATOM 2262 N N . GLU A 1 290 ? 29.040 -11.035 -19.079 1.00 93.12 290 GLU A N 1
ATOM 2263 C CA . GLU A 1 290 ? 28.960 -12.447 -19.482 1.00 93.12 290 GLU A CA 1
ATOM 2264 C C . GLU A 1 290 ? 27.518 -12.973 -19.488 1.00 93.12 290 GLU A C 1
ATOM 2266 O O . GLU A 1 290 ? 27.158 -13.788 -20.332 1.00 93.12 290 GLU A O 1
ATOM 2271 N N . TRP A 1 291 ? 26.682 -12.509 -18.557 1.00 92.25 291 TRP A N 1
ATOM 2272 C CA . TRP A 1 291 ? 25.284 -12.924 -18.471 1.00 92.25 291 TRP A CA 1
ATOM 2273 C C . TRP A 1 291 ? 24.360 -12.179 -19.443 1.00 92.25 291 TRP A C 1
ATOM 2275 O O . TRP A 1 291 ? 23.439 -12.783 -19.987 1.00 92.25 291 TRP A O 1
ATOM 2285 N N . THR A 1 292 ? 24.568 -10.877 -19.634 1.00 91.44 292 THR A N 1
ATOM 2286 C CA . THR A 1 292 ? 23.604 -9.988 -20.308 1.00 91.44 292 THR A CA 1
ATOM 2287 C C . THR A 1 292 ? 24.094 -9.409 -21.629 1.00 91.44 292 THR A C 1
ATOM 2289 O O . THR A 1 292 ? 23.332 -8.714 -22.292 1.00 91.44 292 THR A O 1
ATOM 2292 N N . GLU A 1 293 ? 25.363 -9.635 -21.972 1.00 90.62 293 GLU A N 1
ATOM 2293 C CA . GLU A 1 293 ? 26.091 -8.998 -23.078 1.00 90.62 293 GLU A CA 1
ATOM 2294 C C . GLU A 1 293 ? 26.275 -7.475 -22.922 1.00 90.62 293 GLU A C 1
ATOM 2296 O O . GLU A 1 293 ? 26.802 -6.813 -23.816 1.00 90.62 293 GLU A O 1
ATOM 2301 N N . ILE A 1 294 ? 25.898 -6.904 -21.769 1.00 90.44 294 ILE A N 1
ATOM 2302 C CA . ILE A 1 294 ? 25.946 -5.463 -21.498 1.00 90.44 294 ILE A CA 1
ATOM 2303 C C . ILE A 1 294 ? 26.865 -5.154 -20.313 1.00 90.44 294 ILE A C 1
ATOM 2305 O O . ILE A 1 294 ? 26.788 -5.766 -19.247 1.00 90.44 294 ILE A O 1
ATOM 2309 N N . GLU A 1 295 ? 27.718 -4.145 -20.482 1.00 93.38 295 GLU A N 1
ATOM 2310 C CA . GLU A 1 295 ? 28.580 -3.632 -19.416 1.00 93.38 295 GLU A CA 1
ATOM 2311 C C . GLU A 1 295 ? 27.756 -2.965 -18.311 1.00 93.38 295 GLU A C 1
ATOM 2313 O O . GLU A 1 295 ? 26.910 -2.105 -18.573 1.00 93.38 295 GLU A O 1
ATOM 2318 N N . ALA A 1 296 ? 28.030 -3.304 -17.055 1.00 93.06 296 ALA A N 1
ATOM 2319 C CA . ALA A 1 296 ? 27.268 -2.786 -15.922 1.00 93.06 296 ALA A CA 1
ATOM 2320 C C . ALA A 1 296 ? 27.331 -1.254 -15.775 1.00 93.06 296 ALA A C 1
ATOM 2322 O O . ALA A 1 296 ? 26.335 -0.626 -15.422 1.00 93.06 296 ALA A O 1
ATOM 2323 N N . ASN A 1 297 ? 28.464 -0.630 -16.105 1.00 93.44 297 ASN A N 1
ATOM 2324 C CA . ASN A 1 297 ? 28.623 0.830 -16.074 1.00 93.44 297 ASN A CA 1
ATOM 2325 C C . ASN A 1 297 ? 27.820 1.570 -17.163 1.00 93.44 297 ASN A C 1
ATOM 2327 O O . ASN A 1 297 ? 27.736 2.797 -17.138 1.00 93.44 297 ASN A O 1
ATOM 2331 N N . THR A 1 298 ? 27.193 0.850 -18.098 1.00 93.25 298 THR A N 1
ATOM 2332 C CA . THR A 1 298 ? 26.252 1.429 -19.070 1.00 93.25 298 THR A CA 1
ATOM 2333 C C . THR A 1 298 ? 24.806 1.413 -18.569 1.00 93.25 298 THR A C 1
ATOM 2335 O O . THR A 1 298 ? 23.947 2.073 -19.157 1.00 93.25 298 THR A O 1
ATOM 2338 N N . ARG A 1 299 ? 24.525 0.746 -17.436 1.00 93.25 299 ARG A N 1
ATOM 2339 C CA . ARG A 1 299 ? 23.209 0.697 -16.769 1.00 93.25 299 ARG A CA 1
ATOM 2340 C C . ARG A 1 299 ? 22.942 1.969 -15.962 1.00 93.25 299 ARG A C 1
ATOM 2342 O O . ARG A 1 299 ? 22.756 1.961 -14.745 1.00 93.25 299 ARG A O 1
ATOM 2349 N N . LYS A 1 300 ? 22.989 3.108 -16.660 1.00 94.75 300 LYS A N 1
ATOM 2350 C CA . LYS A 1 300 ? 22.892 4.450 -16.069 1.00 94.75 300 LYS A CA 1
ATOM 2351 C C . LYS A 1 300 ? 21.569 4.667 -15.338 1.00 94.75 300 LYS A C 1
ATOM 2353 O O . LYS A 1 300 ? 21.578 5.313 -14.295 1.00 94.75 300 LYS A O 1
ATOM 2358 N N . ALA A 1 301 ? 20.458 4.151 -15.865 1.00 92.19 301 ALA A N 1
ATOM 2359 C CA . ALA A 1 301 ? 19.141 4.309 -15.251 1.00 92.19 301 ALA A CA 1
ATOM 2360 C C . ALA A 1 301 ? 19.062 3.582 -13.900 1.00 92.19 301 ALA A C 1
ATOM 2362 O O . ALA A 1 301 ? 18.634 4.166 -12.908 1.00 92.19 301 ALA A O 1
ATOM 2363 N N . GLU A 1 302 ? 19.558 2.351 -13.837 1.00 95.06 302 GLU A N 1
ATOM 2364 C CA . GLU A 1 302 ? 19.560 1.533 -12.626 1.00 95.06 302 GLU A CA 1
ATOM 2365 C C . GLU A 1 302 ? 20.534 2.064 -11.581 1.00 95.06 302 GLU A C 1
ATOM 2367 O O . GLU A 1 302 ? 20.177 2.223 -10.413 1.00 95.06 302 GLU A O 1
ATOM 2372 N N . ALA A 1 303 ? 21.751 2.420 -12.000 1.00 95.94 303 ALA A N 1
ATOM 2373 C CA . ALA A 1 303 ? 22.719 3.058 -11.116 1.00 95.94 303 ALA A CA 1
ATOM 2374 C C . ALA A 1 303 ? 22.179 4.384 -10.559 1.00 95.94 303 ALA A C 1
ATOM 2376 O O . ALA A 1 303 ? 22.365 4.671 -9.374 1.00 95.94 303 ALA A O 1
ATOM 2377 N N . ARG A 1 304 ? 21.493 5.188 -11.391 1.00 94.06 304 ARG A N 1
ATOM 2378 C CA . ARG A 1 304 ? 20.849 6.439 -10.961 1.00 94.06 304 ARG A CA 1
ATOM 2379 C C . ARG A 1 304 ? 19.765 6.161 -9.933 1.00 94.06 304 ARG A C 1
ATOM 2381 O O . ARG A 1 304 ? 19.781 6.802 -8.890 1.00 94.06 304 ARG A O 1
ATOM 2388 N N . HIS A 1 305 ? 18.891 5.192 -10.188 1.00 91.94 305 HIS A N 1
ATOM 2389 C CA . HIS A 1 305 ? 17.827 4.830 -9.258 1.00 91.94 305 HIS A CA 1
ATOM 2390 C C . HIS A 1 305 ? 18.385 4.429 -7.885 1.00 91.94 305 HIS A C 1
ATOM 2392 O O . HIS A 1 305 ? 17.982 4.973 -6.860 1.00 91.94 305 HIS A O 1
ATOM 2398 N N . VAL A 1 306 ? 19.388 3.548 -7.857 1.00 93.88 306 VAL A N 1
ATOM 2399 C CA . VAL A 1 306 ? 20.044 3.124 -6.611 1.00 93.88 306 VAL A CA 1
ATOM 2400 C C . VAL A 1 306 ? 20.724 4.296 -5.893 1.00 93.88 306 VAL A C 1
ATOM 2402 O O . VAL A 1 306 ? 20.659 4.406 -4.667 1.00 93.88 306 VAL A O 1
ATOM 2405 N N . PHE A 1 307 ? 21.374 5.189 -6.636 1.00 92.69 307 PHE A N 1
ATOM 2406 C CA . PHE A 1 307 ? 21.963 6.409 -6.086 1.00 92.69 307 PHE A CA 1
ATOM 2407 C C . PHE A 1 307 ? 20.905 7.333 -5.481 1.00 92.69 307 PHE A C 1
ATOM 2409 O O . PHE A 1 307 ? 21.116 7.876 -4.393 1.00 92.69 307 PHE A O 1
ATOM 2416 N N . ASP A 1 308 ? 19.755 7.475 -6.131 1.00 87.56 308 ASP A N 1
ATOM 2417 C CA . ASP A 1 308 ? 18.654 8.286 -5.631 1.00 87.56 308 ASP A CA 1
ATOM 2418 C C . ASP A 1 308 ? 18.043 7.662 -4.370 1.00 87.56 308 ASP A C 1
ATOM 2420 O O . ASP A 1 308 ? 17.883 8.364 -3.375 1.00 87.56 308 ASP A O 1
ATOM 2424 N N . GLU A 1 309 ? 17.831 6.345 -4.318 1.00 85.38 309 GLU A N 1
ATOM 2425 C CA . GLU A 1 309 ? 17.404 5.657 -3.091 1.00 85.38 309 GLU A CA 1
ATOM 2426 C C . GLU A 1 309 ? 18.362 5.913 -1.923 1.00 85.38 309 GLU A C 1
ATOM 2428 O O . GLU A 1 309 ? 17.948 6.322 -0.835 1.00 85.38 309 GLU A O 1
ATOM 2433 N N . LEU A 1 310 ? 19.662 5.702 -2.147 1.00 85.31 310 LEU A N 1
ATOM 2434 C CA . LEU A 1 310 ? 20.683 5.813 -1.104 1.00 85.31 310 LEU A CA 1
ATOM 2435 C C . LEU A 1 310 ? 20.921 7.256 -0.651 1.00 85.31 310 LEU A C 1
ATOM 2437 O O . LEU A 1 310 ? 21.424 7.475 0.450 1.00 85.31 310 LEU A O 1
ATOM 2441 N N . THR A 1 311 ? 20.541 8.234 -1.472 1.00 81.88 311 THR A N 1
ATOM 2442 C CA . THR A 1 311 ? 20.599 9.662 -1.130 1.00 81.88 311 THR A CA 1
ATOM 2443 C C . THR A 1 311 ? 19.253 10.226 -0.671 1.00 81.88 311 THR A C 1
ATOM 2445 O O . THR A 1 311 ? 19.149 11.424 -0.417 1.00 81.88 311 THR A O 1
ATOM 2448 N N . GLY A 1 312 ? 18.227 9.377 -0.517 1.00 70.62 312 GLY A N 1
ATOM 2449 C CA . GLY A 1 312 ? 16.894 9.788 -0.075 1.00 70.62 312 GLY A CA 1
ATOM 2450 C C . GLY A 1 312 ? 16.118 10.610 -1.108 1.00 70.62 312 GLY A C 1
ATOM 2451 O O . GLY A 1 312 ? 15.225 11.360 -0.720 1.00 70.62 312 GLY A O 1
ATOM 2452 N N . ARG A 1 313 ? 16.487 10.484 -2.389 1.00 71.75 313 ARG A N 1
ATOM 2453 C CA . ARG A 1 313 ? 15.839 11.070 -3.571 1.00 71.75 313 ARG A CA 1
ATOM 2454 C C . ARG A 1 313 ? 14.888 10.117 -4.305 1.00 71.75 313 ARG A C 1
ATOM 2456 O O . ARG A 1 313 ? 14.257 10.543 -5.265 1.00 71.75 313 ARG A O 1
ATOM 2463 N N . ALA A 1 314 ? 14.783 8.862 -3.875 1.00 71.00 314 ALA A N 1
ATOM 2464 C CA . ALA A 1 314 ? 13.748 7.952 -4.357 1.00 71.00 314 ALA A CA 1
ATOM 2465 C C . ALA A 1 314 ? 12.515 7.972 -3.449 1.00 71.00 314 ALA A C 1
ATOM 2467 O O . ALA A 1 314 ? 12.592 8.288 -2.257 1.00 71.00 314 ALA A O 1
ATOM 2468 N N . MET A 1 315 ? 11.390 7.573 -4.037 1.00 69.94 315 MET A N 1
ATOM 2469 C CA . MET A 1 315 ? 10.115 7.439 -3.352 1.00 69.94 315 MET A CA 1
ATOM 2470 C C . MET A 1 315 ? 10.236 6.454 -2.171 1.00 69.94 315 MET A C 1
ATOM 2472 O O . MET A 1 315 ? 10.811 5.377 -2.331 1.00 69.94 315 MET A O 1
ATOM 2476 N N . PRO A 1 316 ? 9.712 6.783 -0.977 1.00 71.38 316 PRO A N 1
ATOM 2477 C CA . PRO A 1 316 ? 9.714 5.872 0.161 1.00 71.38 316 PRO A CA 1
ATOM 2478 C C . PRO A 1 316 ? 8.578 4.849 0.002 1.00 71.38 316 PRO A C 1
ATOM 2480 O O . PRO A 1 316 ? 7.498 5.013 0.569 1.00 71.38 316 PRO A O 1
ATOM 2483 N N . TRP A 1 317 ? 8.803 3.834 -0.829 1.00 70.94 317 TRP A N 1
ATOM 2484 C CA . TRP A 1 317 ? 7.777 2.871 -1.236 1.00 70.94 317 TRP A CA 1
ATOM 2485 C C . TRP A 1 317 ? 7.180 2.069 -0.091 1.00 70.94 317 TRP A C 1
ATOM 2487 O O . TRP A 1 317 ? 5.963 1.938 -0.018 1.00 70.94 317 TRP A O 1
ATOM 2497 N N . ASP A 1 318 ? 7.998 1.652 0.869 1.00 69.12 318 ASP A N 1
ATOM 2498 C CA . ASP A 1 318 ? 7.533 1.053 2.122 1.00 69.12 318 ASP A CA 1
ATOM 2499 C C . ASP A 1 318 ? 6.502 1.939 2.840 1.00 69.12 318 ASP A C 1
ATOM 2501 O O . ASP A 1 318 ? 5.526 1.440 3.388 1.00 69.12 318 ASP A O 1
ATOM 2505 N N . LEU A 1 319 ? 6.638 3.270 2.789 1.00 75.31 319 LEU A N 1
ATOM 2506 C CA . LEU A 1 319 ? 5.638 4.152 3.382 1.00 75.31 319 LEU A CA 1
ATOM 2507 C C . LEU A 1 319 ? 4.314 4.157 2.602 1.00 75.31 319 LEU A C 1
ATOM 2509 O O . LEU A 1 319 ? 3.238 4.295 3.190 1.00 75.31 319 LEU A O 1
ATOM 2513 N N . ILE A 1 320 ? 4.383 4.020 1.281 1.00 72.12 320 ILE A N 1
ATOM 2514 C CA . ILE A 1 320 ? 3.214 3.926 0.400 1.00 72.12 320 ILE A CA 1
ATOM 2515 C C . ILE A 1 320 ? 2.534 2.566 0.545 1.00 72.12 320 ILE A C 1
ATOM 2517 O O . ILE A 1 320 ? 1.309 2.498 0.536 1.00 72.12 320 ILE A O 1
ATOM 2521 N N . GLU A 1 321 ? 3.294 1.496 0.721 1.00 65.19 321 GLU A N 1
ATOM 2522 C CA . GLU A 1 321 ? 2.788 0.130 0.819 1.00 65.19 321 GLU A CA 1
ATOM 2523 C C . GLU A 1 321 ? 2.255 -0.202 2.200 1.00 65.19 321 GLU A C 1
ATOM 2525 O O . GLU A 1 321 ? 1.095 -0.591 2.339 1.00 65.19 321 GLU A O 1
ATOM 2530 N N . ASP A 1 322 ? 3.075 0.003 3.228 1.00 67.56 322 ASP A N 1
ATOM 2531 C CA . ASP A 1 322 ? 2.738 -0.404 4.589 1.00 67.56 322 ASP A CA 1
ATOM 2532 C C . ASP A 1 322 ? 1.645 0.494 5.179 1.00 67.56 322 ASP A C 1
ATOM 2534 O O . ASP A 1 322 ? 0.851 0.065 6.028 1.00 67.56 322 ASP A O 1
ATOM 2538 N N . PHE A 1 323 ? 1.591 1.756 4.734 1.00 76.00 323 PHE A N 1
ATOM 2539 C CA . PHE A 1 323 ? 0.675 2.758 5.282 1.00 76.00 323 PHE A CA 1
ATOM 2540 C C . PHE A 1 323 ? -0.324 3.308 4.261 1.00 76.00 323 PHE A C 1
ATOM 2542 O O . PHE A 1 323 ? -1.269 3.991 4.657 1.00 76.00 323 PHE A O 1
ATOM 2549 N N . GLY A 1 324 ? -0.206 2.989 2.970 1.00 75.25 324 GLY A N 1
ATOM 2550 C CA . GLY A 1 324 ? -1.165 3.438 1.958 1.00 75.25 324 GLY A CA 1
ATOM 2551 C C . GLY A 1 324 ? -1.089 4.938 1.666 1.00 75.25 324 GLY A C 1
ATOM 2552 O O . GLY A 1 324 ? -2.129 5.540 1.391 1.00 75.25 324 GLY A O 1
ATOM 2553 N N . ILE A 1 325 ? 0.087 5.566 1.808 1.00 81.25 325 ILE A N 1
ATOM 2554 C CA . ILE A 1 325 ? 0.285 6.976 1.430 1.00 81.25 325 ILE A CA 1
ATOM 2555 C C . ILE A 1 325 ? -0.089 7.171 -0.039 1.00 81.25 325 ILE A C 1
ATOM 2557 O O . ILE A 1 325 ? 0.116 6.292 -0.873 1.00 81.25 325 ILE A O 1
ATOM 2561 N N . TYR A 1 326 ? -0.673 8.324 -0.341 1.00 77.56 326 TYR A N 1
ATOM 2562 C CA . TYR A 1 326 ? -1.221 8.641 -1.649 1.00 77.56 326 TYR A CA 1
ATOM 2563 C C . TYR A 1 326 ? -0.610 9.926 -2.193 1.00 77.56 326 TYR A C 1
ATOM 2565 O O . TYR A 1 326 ? -0.267 10.837 -1.434 1.00 77.56 326 TYR A O 1
ATOM 2573 N N . GLU A 1 327 ? -0.496 9.980 -3.515 1.00 81.75 327 GLU A N 1
ATOM 2574 C CA . GLU A 1 327 ? -0.145 11.194 -4.238 1.00 81.75 327 GLU A CA 1
ATOM 2575 C C . GLU A 1 327 ? -1.353 12.128 -4.341 1.00 81.75 327 GLU A C 1
ATOM 2577 O O . GLU A 1 327 ? -2.507 11.696 -4.382 1.00 81.75 327 GLU A O 1
ATOM 2582 N N . GLY A 1 328 ? -1.077 13.425 -4.370 1.00 83.12 328 GLY A N 1
ATOM 2583 C CA . GLY A 1 328 ? -2.047 14.462 -4.660 1.00 83.12 328 GLY A CA 1
ATOM 2584 C C . GLY A 1 328 ? -2.537 14.396 -6.108 1.00 83.12 328 GLY A C 1
ATOM 2585 O O . GLY A 1 328 ? -1.918 13.757 -6.959 1.00 83.12 328 GLY A O 1
ATOM 2586 N N . PRO A 1 329 ? -3.642 15.088 -6.417 1.00 77.50 329 PRO A N 1
ATOM 2587 C CA . PRO A 1 329 ? -4.348 14.938 -7.689 1.00 77.50 329 PRO A CA 1
ATOM 2588 C C . PRO A 1 329 ? -3.573 15.463 -8.906 1.00 77.50 329 PRO A C 1
ATOM 2590 O O . PRO A 1 329 ? -3.877 15.083 -10.037 1.00 77.50 329 PRO A O 1
ATOM 2593 N N . SER A 1 330 ? -2.592 16.349 -8.712 1.00 76.12 330 SER A N 1
ATOM 2594 C CA . SER A 1 330 ? -1.832 16.941 -9.811 1.00 76.12 330 SER A CA 1
ATOM 2595 C C . SER A 1 330 ? -0.385 17.265 -9.436 1.00 76.12 330 SER A C 1
ATOM 2597 O O . SER A 1 330 ? -0.103 17.631 -8.294 1.00 76.12 330 SER A O 1
ATOM 2599 N N . PRO A 1 331 ? 0.545 17.191 -10.408 1.00 81.94 331 PRO A N 1
ATOM 2600 C CA . PRO A 1 331 ? 1.888 17.726 -10.244 1.00 81.94 331 PRO A CA 1
ATOM 2601 C C . PRO A 1 331 ? 1.866 19.228 -9.975 1.00 81.94 331 PRO A C 1
ATOM 2603 O O . PRO A 1 331 ? 1.236 19.964 -10.735 1.00 81.94 331 PRO A O 1
ATOM 2606 N N . THR A 1 332 ? 2.623 19.684 -8.977 1.00 86.12 332 THR A N 1
ATOM 2607 C CA . THR A 1 332 ? 2.683 21.112 -8.616 1.00 86.12 332 THR A CA 1
ATOM 2608 C C . THR A 1 332 ? 3.208 21.993 -9.754 1.00 86.12 332 THR A C 1
ATOM 2610 O O . THR A 1 332 ? 2.829 23.154 -9.861 1.00 86.12 332 THR A O 1
ATOM 2613 N N . LYS A 1 333 ? 3.998 21.453 -10.697 1.00 85.88 333 LYS A N 1
ATOM 2614 C CA . LYS A 1 333 ? 4.426 22.186 -11.910 1.00 85.88 333 LYS A CA 1
ATOM 2615 C C . LYS A 1 333 ? 3.288 22.634 -12.827 1.00 85.88 333 LYS A C 1
ATOM 2617 O O . LYS A 1 333 ? 3.521 23.439 -13.724 1.00 85.88 333 LYS A O 1
ATOM 2622 N N . LYS A 1 334 ? 2.088 22.069 -12.663 1.00 83.88 334 LYS A N 1
ATOM 2623 C CA . LYS A 1 334 ? 0.889 22.483 -13.401 1.00 83.88 334 LYS A CA 1
ATOM 2624 C C . LYS A 1 334 ? 0.158 23.641 -12.717 1.00 83.88 334 LYS A C 1
ATOM 2626 O O . LYS A 1 334 ? -0.734 24.218 -13.335 1.00 83.88 334 LYS A O 1
ATOM 2631 N N . ASP A 1 335 ? 0.532 23.988 -11.487 1.00 84.44 335 ASP A N 1
ATOM 2632 C CA . ASP A 1 335 ? -0.091 25.073 -10.740 1.00 84.44 335 ASP A CA 1
ATOM 2633 C C . ASP A 1 335 ? 0.236 26.422 -11.391 1.00 84.44 335 ASP A C 1
ATOM 2635 O O . ASP A 1 335 ? 1.324 26.656 -11.934 1.00 84.44 335 ASP A O 1
ATOM 2639 N N . LYS A 1 336 ? -0.727 27.344 -11.349 1.00 80.25 336 LYS A N 1
ATOM 2640 C CA . LYS A 1 336 ? -0.585 28.658 -11.974 1.00 80.25 336 LYS A CA 1
ATOM 2641 C C . LYS A 1 336 ? 0.580 29.425 -11.343 1.00 80.25 336 LYS A C 1
ATOM 2643 O O . LYS A 1 336 ? 0.603 29.662 -10.141 1.00 80.25 336 LYS A O 1
ATOM 2648 N N . GLY A 1 337 ? 1.522 29.872 -12.175 1.00 77.44 337 GLY A N 1
ATOM 2649 C CA . GLY A 1 337 ? 2.678 30.643 -11.710 1.00 77.44 337 GLY A CA 1
ATOM 2650 C C . GLY A 1 337 ? 3.754 29.802 -11.021 1.00 77.44 337 GLY A C 1
ATOM 2651 O O . GLY A 1 337 ? 4.566 30.358 -10.281 1.00 77.44 337 GLY A O 1
ATOM 2652 N N . TRP A 1 338 ? 3.776 28.484 -11.247 1.00 85.25 338 TRP A N 1
ATOM 2653 C CA . TRP A 1 338 ? 4.820 27.630 -10.699 1.00 85.25 338 TRP A CA 1
ATOM 2654 C C . TRP A 1 338 ? 6.218 28.034 -11.193 1.00 85.25 338 TRP A C 1
ATOM 2656 O O . TRP A 1 338 ? 6.462 28.212 -12.387 1.00 85.25 338 TRP A O 1
ATOM 2666 N N . ALA A 1 339 ? 7.146 28.120 -10.245 1.00 88.69 339 ALA A N 1
ATOM 2667 C CA . ALA A 1 339 ? 8.583 28.203 -10.467 1.00 88.69 339 ALA A CA 1
ATOM 2668 C C . ALA A 1 339 ? 9.298 27.280 -9.471 1.00 88.69 339 ALA A C 1
ATOM 2670 O O . ALA A 1 339 ? 8.758 26.985 -8.400 1.00 88.69 339 ALA A O 1
ATOM 2671 N N . ALA A 1 340 ? 10.517 26.840 -9.778 1.00 89.56 340 ALA A N 1
ATOM 2672 C CA . ALA A 1 340 ? 11.304 26.076 -8.811 1.00 89.56 340 ALA A CA 1
ATOM 2673 C C . ALA A 1 340 ? 11.450 26.883 -7.499 1.00 89.56 340 ALA A C 1
ATOM 2675 O O . ALA A 1 340 ? 11.794 28.069 -7.565 1.00 89.56 340 ALA A O 1
ATOM 2676 N N . PRO A 1 341 ? 11.153 26.293 -6.326 1.00 94.38 341 PRO A N 1
ATOM 2677 C CA . PRO A 1 341 ? 11.179 27.017 -5.062 1.00 94.38 341 PRO A CA 1
ATOM 2678 C C . PRO A 1 341 ? 12.598 27.480 -4.718 1.00 94.38 341 PRO A C 1
ATOM 2680 O O . PRO A 1 341 ? 13.585 26.823 -5.050 1.00 94.38 341 PRO A O 1
ATOM 2683 N N . LYS A 1 342 ? 12.690 28.622 -4.040 1.00 95.38 342 LYS A N 1
ATOM 2684 C CA . LYS A 1 342 ? 13.932 29.264 -3.600 1.00 95.38 342 LYS A CA 1
ATOM 2685 C C . LYS A 1 342 ? 13.979 29.489 -2.097 1.00 95.38 342 LYS A C 1
ATOM 2687 O O . LYS A 1 342 ? 15.073 29.463 -1.544 1.00 95.38 342 LYS A O 1
ATOM 2692 N N . LYS A 1 343 ? 12.840 29.677 -1.424 1.00 96.62 343 LYS A N 1
ATOM 2693 C CA . LYS A 1 343 ? 12.779 29.897 0.029 1.00 96.62 343 LYS A CA 1
ATOM 2694 C C . LYS A 1 343 ? 11.727 28.991 0.660 1.00 96.62 343 LYS A C 1
ATOM 2696 O O . LYS A 1 343 ? 10.560 29.055 0.293 1.00 96.62 343 LYS A O 1
ATOM 2701 N N . ILE A 1 344 ? 12.122 28.175 1.635 1.00 97.81 344 ILE A N 1
ATOM 2702 C CA . ILE A 1 344 ? 11.191 27.337 2.407 1.00 97.81 344 ILE A CA 1
ATOM 2703 C C . ILE A 1 344 ? 11.416 27.576 3.897 1.00 97.81 344 ILE A C 1
ATOM 2705 O O . ILE A 1 344 ? 12.531 27.423 4.401 1.00 97.81 344 ILE A O 1
ATOM 2709 N N . VAL A 1 345 ? 10.346 27.924 4.608 1.00 97.94 345 VAL A N 1
ATOM 2710 C CA . VAL A 1 345 ? 10.352 28.022 6.072 1.00 97.94 345 VAL A CA 1
ATOM 2711 C C . VAL A 1 345 ? 10.114 26.631 6.651 1.00 97.94 345 VAL A C 1
ATOM 2713 O O . VAL A 1 345 ? 9.196 25.926 6.234 1.00 97.94 345 VAL A O 1
ATOM 2716 N N . VAL A 1 346 ? 10.951 26.216 7.597 1.00 97.31 346 VAL A N 1
ATOM 2717 C CA . VAL A 1 346 ? 10.910 24.885 8.222 1.00 97.31 346 VAL A CA 1
ATOM 2718 C C . VAL A 1 346 ? 10.967 25.016 9.742 1.00 97.31 346 VAL A C 1
ATOM 2720 O O . VAL A 1 346 ? 11.508 26.004 10.237 1.00 97.31 346 VAL A O 1
ATOM 2723 N N . PRO A 1 347 ? 10.473 24.038 10.522 1.00 95.00 347 PRO A N 1
ATOM 2724 C CA . PRO A 1 347 ? 10.695 24.058 11.963 1.00 95.00 347 PRO A CA 1
ATOM 2725 C C . PRO A 1 347 ? 12.193 23.994 12.276 1.00 95.00 347 PRO A C 1
ATOM 2727 O O . PRO A 1 347 ? 12.999 23.559 11.456 1.00 95.00 347 PRO A O 1
ATOM 2730 N N . ALA A 1 348 ? 12.590 24.398 13.477 1.00 93.31 348 ALA A N 1
ATOM 2731 C CA . ALA A 1 348 ? 13.958 24.237 13.941 1.00 93.31 348 ALA A CA 1
ATOM 2732 C C . ALA A 1 348 ? 14.339 22.742 13.933 1.00 93.31 348 ALA A C 1
ATOM 2734 O O . ALA A 1 348 ? 13.849 21.947 14.735 1.00 93.31 348 ALA A O 1
ATOM 2735 N N . LEU A 1 349 ? 15.206 22.354 12.993 1.00 89.25 349 LEU A N 1
ATOM 2736 C CA . LEU A 1 349 ? 15.645 20.973 12.790 1.00 89.25 349 LEU A CA 1
ATOM 2737 C C . LEU A 1 349 ? 17.020 20.723 13.415 1.00 89.25 349 LEU A C 1
ATOM 2739 O O . LEU A 1 349 ? 17.868 21.612 13.495 1.00 89.25 349 LEU A O 1
ATOM 2743 N N . MET A 1 350 ? 17.287 19.462 13.761 1.00 88.88 350 MET A N 1
ATOM 2744 C CA . MET A 1 350 ? 18.653 19.013 14.037 1.00 88.88 350 MET A CA 1
ATOM 2745 C C . MET A 1 350 ? 19.567 19.287 12.825 1.00 88.88 350 MET A C 1
ATOM 2747 O O . MET A 1 350 ? 19.130 19.079 11.688 1.00 88.88 350 MET A O 1
ATOM 2751 N N . PRO A 1 351 ? 20.857 19.633 13.023 1.00 88.81 351 PRO A N 1
ATOM 2752 C CA . PRO A 1 351 ? 21.774 19.934 11.919 1.00 88.81 351 PRO A CA 1
ATOM 2753 C C . PRO A 1 351 ? 21.864 18.840 10.846 1.00 88.81 351 PRO A C 1
ATOM 2755 O O . PRO A 1 351 ? 21.990 19.149 9.665 1.00 88.81 351 PRO A O 1
ATOM 2758 N N . ALA A 1 352 ? 21.768 17.564 11.235 1.00 84.88 352 ALA A N 1
ATOM 2759 C CA . ALA A 1 352 ? 21.761 16.440 10.296 1.00 84.88 352 ALA A CA 1
ATOM 2760 C C . ALA A 1 352 ? 20.564 16.484 9.332 1.00 84.88 352 ALA A C 1
ATOM 2762 O O . ALA A 1 352 ? 20.749 16.389 8.123 1.00 84.88 352 ALA A O 1
ATOM 2763 N N . ARG A 1 353 ? 19.362 16.741 9.855 1.00 89.69 353 ARG A N 1
ATOM 2764 C CA . ARG A 1 353 ? 18.126 16.835 9.069 1.00 89.69 353 ARG A CA 1
ATOM 2765 C C . ARG A 1 353 ? 18.132 18.027 8.115 1.00 89.69 353 ARG A C 1
ATOM 2767 O O . ARG A 1 353 ? 17.712 17.905 6.972 1.00 89.69 353 ARG A O 1
ATOM 2774 N N . LEU A 1 354 ? 18.676 19.166 8.548 1.00 90.94 354 LEU A N 1
ATOM 2775 C CA . LEU A 1 354 ? 18.838 20.323 7.666 1.00 90.94 354 LEU A CA 1
ATOM 2776 C C . LEU A 1 354 ? 19.833 20.046 6.524 1.00 90.94 354 LEU A C 1
ATOM 2778 O O . LEU A 1 354 ? 19.611 20.496 5.402 1.00 90.94 354 LEU A O 1
ATOM 2782 N N . ARG A 1 355 ? 20.913 19.291 6.781 1.00 86.25 355 ARG A N 1
ATOM 2783 C CA . ARG A 1 355 ? 21.843 18.855 5.723 1.00 86.25 355 ARG A CA 1
ATOM 2784 C C . ARG A 1 355 ? 21.166 17.941 4.706 1.00 86.25 355 ARG A C 1
ATOM 2786 O O . ARG A 1 355 ? 21.391 18.125 3.518 1.00 86.25 355 ARG A O 1
ATOM 2793 N N . GLU A 1 356 ? 20.322 17.009 5.149 1.00 85.62 356 GLU A N 1
ATOM 2794 C CA . GLU A 1 356 ? 19.549 16.148 4.241 1.00 85.62 356 GLU A CA 1
ATOM 2795 C C . GLU A 1 356 ? 18.661 16.965 3.293 1.00 85.62 356 GLU A C 1
ATOM 2797 O O . GLU A 1 356 ? 18.673 16.723 2.089 1.00 85.62 356 GLU A O 1
ATOM 2802 N N . LEU A 1 357 ? 17.949 17.977 3.805 1.00 90.94 357 LEU A N 1
ATOM 2803 C CA . LEU A 1 357 ? 17.131 18.853 2.958 1.00 90.94 357 LEU A CA 1
ATOM 2804 C C . LEU A 1 357 ? 17.974 19.608 1.926 1.00 90.94 357 LEU A C 1
ATOM 2806 O O . LEU A 1 357 ? 17.590 19.676 0.763 1.00 90.94 357 LEU A O 1
ATOM 2810 N N . LYS A 1 358 ? 19.148 20.117 2.320 1.00 88.75 358 LYS A N 1
ATOM 2811 C CA . LYS A 1 358 ? 20.079 20.792 1.399 1.00 88.75 358 LYS A CA 1
ATOM 2812 C C . LYS A 1 358 ? 20.640 19.860 0.323 1.00 88.75 358 LYS A C 1
ATOM 2814 O O . LYS A 1 358 ? 20.882 20.310 -0.786 1.00 88.75 358 LYS A O 1
ATOM 2819 N N . LEU A 1 359 ? 20.847 18.579 0.623 1.00 83.69 359 LEU A N 1
ATOM 2820 C CA . LEU A 1 359 ? 21.295 17.602 -0.378 1.00 83.69 359 LEU A CA 1
ATOM 2821 C C . LEU A 1 359 ? 20.211 17.311 -1.424 1.00 83.69 359 LEU A C 1
ATOM 2823 O O . LEU A 1 359 ? 20.519 17.087 -2.591 1.00 83.69 359 LEU A O 1
ATOM 2827 N N . ILE A 1 360 ? 18.950 17.316 -1.000 1.00 85.44 360 ILE A N 1
ATOM 2828 C CA . ILE A 1 360 ? 17.794 17.011 -1.851 1.00 85.44 360 ILE A CA 1
ATOM 2829 C C . ILE A 1 360 ? 17.336 18.233 -2.650 1.00 85.44 360 ILE A C 1
ATOM 2831 O O . ILE A 1 360 ? 16.845 18.096 -3.768 1.00 85.44 360 ILE A O 1
ATOM 2835 N N . ALA A 1 361 ? 17.516 19.422 -2.086 1.00 89.50 361 ALA A N 1
ATOM 2836 C CA . ALA A 1 361 ? 17.103 20.692 -2.658 1.00 89.50 361 ALA A CA 1
ATOM 2837 C C . ALA A 1 361 ? 18.231 21.733 -2.512 1.00 89.50 361 ALA A C 1
ATOM 2839 O O . ALA A 1 361 ? 18.109 22.666 -1.714 1.00 89.50 361 ALA A O 1
ATOM 2840 N N . PRO A 1 362 ? 19.346 21.579 -3.253 1.00 88.06 362 PRO A N 1
ATOM 2841 C CA . PRO A 1 362 ? 20.533 22.424 -3.089 1.00 88.06 362 PRO A CA 1
ATOM 2842 C C . PRO A 1 362 ? 20.284 23.897 -3.426 1.00 88.06 362 PRO A C 1
ATOM 2844 O O . PRO A 1 362 ? 20.923 24.772 -2.848 1.00 88.06 362 PRO A O 1
ATOM 2847 N N . ASP A 1 363 ? 19.320 24.173 -4.306 1.00 92.81 363 ASP A N 1
ATOM 2848 C CA . ASP A 1 363 ? 18.957 25.527 -4.734 1.00 92.81 363 ASP A CA 1
ATOM 2849 C C . ASP A 1 363 ? 17.931 26.219 -3.819 1.00 92.81 363 ASP A C 1
ATOM 2851 O O . ASP A 1 363 ? 17.518 27.347 -4.107 1.00 92.81 363 ASP A O 1
ATOM 2855 N N . VAL A 1 364 ? 17.499 25.555 -2.739 1.00 96.44 364 VAL A N 1
ATOM 2856 C CA . VAL A 1 364 ? 16.524 26.085 -1.779 1.00 96.44 364 VAL A CA 1
ATOM 2857 C C . VAL A 1 364 ? 17.227 26.623 -0.537 1.00 96.44 364 VAL A C 1
ATOM 2859 O O . VAL A 1 364 ? 17.977 25.928 0.151 1.00 96.44 364 VAL A O 1
ATOM 2862 N N . PHE A 1 365 ? 16.905 27.864 -0.185 1.00 96.62 365 PHE A N 1
ATOM 2863 C CA . PHE A 1 365 ? 17.253 28.458 1.093 1.00 96.62 365 PHE A CA 1
ATOM 2864 C C . PHE A 1 365 ? 16.224 28.065 2.162 1.00 96.62 365 PHE A C 1
ATOM 2866 O O . PHE A 1 365 ? 15.081 28.528 2.163 1.00 96.62 365 PHE A O 1
ATOM 2873 N N . PHE A 1 366 ? 16.635 27.188 3.077 1.00 97.31 366 PHE A N 1
ATOM 2874 C CA . PHE A 1 366 ? 15.818 26.756 4.211 1.00 97.31 366 PHE A CA 1
ATOM 2875 C C . PHE A 1 366 ? 15.983 27.705 5.401 1.00 97.31 366 PHE A C 1
ATOM 2877 O O . PHE A 1 366 ? 17.112 27.918 5.848 1.00 97.31 366 PHE A O 1
ATOM 2884 N N . ILE A 1 367 ? 14.870 28.206 5.948 1.00 96.94 367 ILE A N 1
ATOM 2885 C CA . ILE A 1 367 ? 14.845 29.071 7.139 1.00 96.94 367 ILE A CA 1
ATOM 2886 C C . ILE A 1 367 ? 14.241 28.309 8.322 1.00 96.94 367 ILE A C 1
ATOM 2888 O O . ILE A 1 367 ? 13.026 28.108 8.352 1.00 96.94 367 ILE A O 1
ATOM 2892 N N . PRO A 1 368 ? 15.060 27.862 9.291 1.00 96.88 368 PRO A N 1
ATOM 2893 C CA . PRO A 1 368 ? 14.565 27.204 10.492 1.00 96.88 368 PRO A CA 1
ATOM 2894 C C . PRO A 1 368 ? 13.963 28.218 11.472 1.00 96.88 368 PRO A C 1
ATOM 2896 O O . PRO A 1 368 ? 14.644 29.162 11.865 1.00 96.88 368 PRO A O 1
ATOM 2899 N N . VAL A 1 369 ? 12.732 27.978 11.920 1.00 97.12 369 VAL A N 1
ATOM 2900 C CA . VAL A 1 369 ? 12.012 28.809 12.903 1.00 97.12 369 VAL A CA 1
ATOM 2901 C C . VAL A 1 369 ? 11.452 27.962 14.048 1.00 97.12 369 VAL A C 1
ATOM 2903 O O . VAL A 1 369 ? 11.221 26.761 13.897 1.00 97.12 369 VAL A O 1
ATOM 2906 N N . LYS A 1 370 ? 11.259 28.555 15.227 1.00 96.00 370 LYS A N 1
ATOM 2907 C CA . LYS A 1 370 ? 10.805 27.848 16.438 1.00 96.00 370 LYS A CA 1
ATOM 2908 C C . LYS A 1 370 ? 9.316 28.011 16.714 1.00 96.00 370 LYS A C 1
ATOM 2910 O O . LYS A 1 370 ? 8.736 27.145 17.366 1.00 96.00 370 LYS A O 1
ATOM 2915 N N . THR A 1 371 ? 8.710 29.102 16.257 1.00 96.31 371 THR A N 1
ATOM 2916 C CA . THR A 1 371 ? 7.321 29.461 16.569 1.00 96.31 371 THR A CA 1
ATOM 2917 C C . THR A 1 371 ? 6.526 29.784 15.308 1.00 96.31 371 THR A C 1
ATOM 2919 O O . THR A 1 371 ? 7.097 30.107 14.265 1.00 96.31 371 THR A O 1
ATOM 2922 N N . ALA A 1 372 ? 5.196 29.726 15.415 1.00 93.75 372 ALA A N 1
ATOM 2923 C CA . ALA A 1 372 ? 4.304 30.153 14.339 1.00 93.75 372 ALA A CA 1
ATOM 2924 C C . ALA A 1 372 ? 4.474 31.649 14.013 1.00 93.75 372 ALA A C 1
ATOM 2926 O O . ALA A 1 372 ? 4.446 32.015 12.845 1.00 93.75 372 ALA A O 1
ATOM 2927 N N . ASP A 1 373 ? 4.741 32.495 15.012 1.00 95.44 373 ASP A N 1
ATOM 2928 C CA . ASP A 1 373 ? 4.970 33.933 14.811 1.00 95.44 373 ASP A CA 1
ATOM 2929 C C . ASP A 1 373 ? 6.251 34.214 14.013 1.00 95.44 373 ASP A C 1
ATOM 2931 O O . ASP A 1 373 ? 6.280 35.086 13.144 1.00 95.44 373 ASP A O 1
ATOM 2935 N N . GLU A 1 374 ? 7.333 33.478 14.292 1.00 97.00 374 GLU A N 1
ATOM 2936 C CA . GLU A 1 374 ? 8.553 33.532 13.479 1.00 97.00 374 GLU A CA 1
ATOM 2937 C C . GLU A 1 374 ? 8.279 33.021 12.060 1.00 97.00 374 GLU A C 1
ATOM 2939 O O . GLU A 1 374 ? 8.722 33.637 11.090 1.00 97.00 374 GLU A O 1
ATOM 2944 N N . ALA A 1 375 ? 7.499 31.941 11.928 1.00 96.38 375 ALA A N 1
ATOM 2945 C CA . ALA A 1 375 ? 7.097 31.416 10.629 1.00 96.38 375 ALA A CA 1
ATOM 2946 C C . ALA A 1 375 ? 6.278 32.433 9.822 1.00 96.38 375 ALA A C 1
ATOM 2948 O O . ALA A 1 375 ? 6.534 32.584 8.634 1.00 96.38 375 ALA A O 1
ATOM 2949 N N . ALA A 1 376 ? 5.352 33.163 10.450 1.00 95.56 376 ALA A N 1
ATOM 2950 C CA . ALA A 1 376 ? 4.548 34.199 9.803 1.00 95.56 376 ALA A CA 1
ATOM 2951 C C . ALA A 1 376 ? 5.412 35.366 9.300 1.00 95.56 376 ALA A C 1
ATOM 2953 O O . ALA A 1 376 ? 5.250 35.812 8.166 1.00 95.56 376 ALA A O 1
ATOM 2954 N N . LYS A 1 377 ? 6.396 35.812 10.094 1.00 95.62 377 LYS A N 1
ATOM 2955 C CA . LYS A 1 377 ? 7.356 36.852 9.674 1.00 95.62 377 LYS A CA 1
ATOM 2956 C C . LYS A 1 377 ? 8.180 36.416 8.464 1.00 95.62 377 LYS A C 1
ATOM 2958 O O . LYS A 1 377 ? 8.408 37.205 7.552 1.00 95.62 377 LYS A O 1
ATOM 2963 N N . GLU A 1 378 ? 8.608 35.157 8.451 1.00 96.50 378 GLU A N 1
ATOM 2964 C CA . GLU A 1 378 ? 9.421 34.598 7.371 1.00 96.50 378 GLU A CA 1
ATOM 2965 C C . GLU A 1 378 ? 8.607 34.090 6.178 1.00 96.50 378 GLU A C 1
ATOM 2967 O O . GLU A 1 378 ? 9.176 33.866 5.107 1.00 96.50 378 GLU A O 1
ATOM 2972 N N . ALA A 1 379 ? 7.289 33.935 6.324 1.00 94.69 379 ALA A N 1
ATOM 2973 C CA . ALA A 1 379 ? 6.401 33.493 5.255 1.00 94.69 379 ALA A CA 1
ATOM 2974 C C . ALA A 1 379 ? 6.419 34.471 4.076 1.00 94.69 379 ALA A C 1
ATOM 2976 O O . ALA A 1 379 ? 6.286 34.041 2.929 1.00 94.69 379 ALA A O 1
ATOM 2977 N N . ALA A 1 380 ? 6.662 35.762 4.331 1.00 91.31 380 ALA A N 1
ATOM 2978 C CA . ALA A 1 380 ? 6.873 36.765 3.296 1.00 91.31 380 ALA A CA 1
ATOM 2979 C C . ALA A 1 380 ? 8.013 36.349 2.342 1.00 91.31 380 ALA A C 1
ATOM 2981 O O . ALA A 1 380 ? 9.174 36.166 2.733 1.00 91.31 380 ALA A O 1
ATOM 2982 N N . GLY A 1 381 ? 7.664 36.178 1.064 1.00 89.50 381 GLY A N 1
ATOM 2983 C CA . GLY A 1 381 ? 8.588 35.744 0.013 1.00 89.50 381 GLY A CA 1
ATOM 2984 C C . GLY A 1 381 ? 8.987 34.264 0.065 1.00 89.50 381 GLY A C 1
ATOM 2985 O O . GLY A 1 381 ? 9.860 33.861 -0.698 1.00 89.50 381 GLY A O 1
ATOM 2986 N N . ALA A 1 382 ? 8.387 33.458 0.947 1.00 96.31 382 ALA A N 1
ATOM 2987 C CA . ALA A 1 382 ? 8.572 32.010 0.965 1.00 96.31 382 ALA A CA 1
ATOM 2988 C C . ALA A 1 382 ? 7.711 31.306 -0.097 1.00 96.31 382 ALA A C 1
ATOM 2990 O O . ALA A 1 382 ? 6.599 31.716 -0.410 1.00 96.31 382 ALA A O 1
ATOM 2991 N N . ASP A 1 383 ? 8.199 30.196 -0.630 1.00 96.44 383 ASP A N 1
ATOM 2992 C CA . ASP A 1 383 ? 7.431 29.332 -1.527 1.00 96.44 383 ASP A CA 1
ATOM 2993 C C . ASP A 1 383 ? 6.575 28.326 -0.755 1.00 96.44 383 ASP A C 1
ATOM 2995 O O . ASP A 1 383 ? 5.500 27.932 -1.218 1.00 96.44 383 ASP A O 1
ATOM 2999 N N . ALA A 1 384 ? 7.054 27.923 0.426 1.00 97.19 384 ALA A N 1
ATOM 3000 C CA . ALA A 1 384 ? 6.377 26.989 1.310 1.00 97.19 384 ALA A CA 1
ATOM 3001 C C . ALA A 1 384 ? 6.691 27.246 2.792 1.00 97.19 384 ALA A C 1
ATOM 3003 O O . ALA A 1 384 ? 7.777 27.727 3.136 1.00 97.19 384 ALA A O 1
ATOM 3004 N N . VAL A 1 385 ? 5.751 26.867 3.661 1.00 97.81 385 VAL A N 1
ATOM 3005 C CA . VAL A 1 385 ? 5.907 26.868 5.122 1.00 97.81 385 VAL A CA 1
ATOM 3006 C C . VAL A 1 385 ? 5.586 25.479 5.652 1.00 97.81 385 VAL A C 1
ATOM 3008 O O . VAL A 1 385 ? 4.495 24.954 5.449 1.00 97.81 385 VAL A O 1
ATOM 3011 N N . LEU A 1 386 ? 6.544 24.861 6.331 1.00 96.88 386 LEU A N 1
ATOM 3012 C CA . LEU A 1 386 ? 6.403 23.508 6.851 1.00 96.88 386 LEU A CA 1
ATOM 3013 C C . LEU A 1 386 ? 6.403 23.537 8.382 1.00 96.88 386 LEU A C 1
ATOM 3015 O O . LEU A 1 386 ? 7.150 24.290 8.999 1.00 96.88 386 LEU A O 1
ATOM 3019 N N . GLY A 1 387 ? 5.578 22.693 8.996 1.00 93.69 387 GLY A N 1
ATOM 3020 C CA . GLY A 1 387 ? 5.419 22.548 10.443 1.00 93.69 387 GLY A CA 1
ATOM 3021 C C . GLY A 1 387 ? 4.426 23.511 11.103 1.00 93.69 387 GLY A C 1
ATOM 3022 O O . GLY A 1 387 ? 4.037 23.248 12.237 1.00 93.69 387 GLY A O 1
ATOM 3023 N N . PHE A 1 388 ? 3.990 24.572 10.417 1.00 93.94 388 PHE A N 1
ATOM 3024 C CA . PHE A 1 388 ? 3.144 25.628 10.987 1.00 93.94 388 PHE A CA 1
ATOM 3025 C C . PHE A 1 388 ? 2.022 26.027 10.026 1.00 93.94 388 PHE A C 1
ATOM 3027 O O . PHE A 1 388 ? 2.241 26.090 8.818 1.00 93.94 388 PHE A O 1
ATOM 3034 N N . CYS A 1 389 ? 0.843 26.333 10.570 1.00 94.81 389 CYS A N 1
ATOM 3035 C CA . CYS A 1 389 ? -0.298 26.842 9.815 1.00 94.81 389 CYS A CA 1
ATOM 3036 C C . CYS A 1 389 ? -1.140 27.786 10.688 1.00 94.81 389 CYS A C 1
ATOM 3038 O O . CYS A 1 389 ? -1.641 27.377 11.732 1.00 94.81 389 CYS A O 1
ATOM 3040 N N . THR A 1 390 ? -1.280 29.046 10.274 1.00 94.62 390 THR A N 1
ATOM 3041 C CA . THR A 1 390 ? -2.123 30.074 10.911 1.00 94.62 390 THR A CA 1
ATOM 3042 C C . THR A 1 390 ? -2.642 31.036 9.839 1.00 94.62 390 THR A C 1
ATOM 3044 O O . THR A 1 390 ? -2.066 31.097 8.750 1.00 94.62 390 THR A O 1
ATOM 3047 N N . SER A 1 391 ? -3.692 31.813 10.133 1.00 94.69 391 SER A N 1
ATOM 3048 C CA . SER A 1 391 ? -4.156 32.875 9.222 1.00 94.69 391 SER A CA 1
ATOM 3049 C C . SER A 1 391 ? -3.037 33.874 8.920 1.00 94.69 391 SER A C 1
ATOM 3051 O O . SER A 1 391 ? -2.794 34.159 7.755 1.00 94.69 391 SER A O 1
ATOM 3053 N N . ASP A 1 392 ? -2.253 34.278 9.927 1.00 95.06 392 ASP A N 1
ATOM 3054 C CA . ASP A 1 392 ? -1.123 35.201 9.743 1.00 95.06 392 ASP A CA 1
ATOM 3055 C C . ASP A 1 392 ? -0.074 34.679 8.749 1.00 95.06 392 ASP A C 1
ATOM 3057 O O . ASP A 1 392 ? 0.475 35.451 7.968 1.00 95.06 392 ASP A O 1
ATOM 3061 N N . ILE A 1 393 ? 0.202 33.368 8.739 1.00 95.62 393 ILE A N 1
ATOM 3062 C CA . ILE A 1 393 ? 1.120 32.752 7.766 1.00 95.62 393 ILE A CA 1
ATOM 3063 C C . ILE A 1 393 ? 0.551 32.841 6.346 1.00 95.62 393 ILE A C 1
ATOM 3065 O O . ILE A 1 393 ? 1.292 33.120 5.401 1.00 95.62 393 ILE A O 1
ATOM 3069 N N . VAL A 1 394 ? -0.748 32.579 6.192 1.00 95.19 394 VAL A N 1
ATOM 3070 C CA . VAL A 1 394 ? -1.434 32.619 4.895 1.00 95.19 394 VAL A CA 1
ATOM 3071 C C . VAL A 1 394 ? -1.493 34.053 4.365 1.00 95.19 394 VAL A C 1
ATOM 3073 O O . VAL A 1 394 ? -1.160 34.296 3.205 1.00 95.19 394 VAL A O 1
ATOM 3076 N N . ASP A 1 395 ? -1.846 35.007 5.223 1.00 94.44 395 ASP A N 1
ATOM 3077 C CA . ASP A 1 395 ? -2.011 36.416 4.867 1.00 94.44 395 ASP A CA 1
ATOM 3078 C C . ASP A 1 395 ? -0.672 37.119 4.608 1.00 94.44 395 ASP A C 1
ATOM 3080 O O . ASP A 1 395 ? -0.585 37.996 3.745 1.00 94.44 395 ASP A O 1
ATOM 3084 N N . ALA A 1 396 ? 0.401 36.707 5.293 1.00 93.19 396 ALA A N 1
ATOM 3085 C CA . ALA A 1 396 ? 1.741 37.261 5.099 1.00 93.19 396 ALA A CA 1
ATOM 3086 C C . ALA A 1 396 ? 2.296 37.043 3.681 1.00 93.19 396 ALA A C 1
ATOM 3088 O O . ALA A 1 396 ? 3.221 37.753 3.269 1.00 93.19 396 ALA A O 1
ATOM 3089 N N . ASN A 1 397 ? 1.776 36.068 2.923 1.00 91.19 397 ASN A N 1
ATOM 3090 C CA . ASN A 1 397 ? 2.258 35.803 1.574 1.00 91.19 397 ASN A CA 1
ATOM 3091 C C . ASN A 1 397 ? 1.184 35.244 0.621 1.00 91.19 397 ASN A C 1
ATOM 3093 O O . ASN A 1 397 ? 0.999 34.028 0.536 1.00 91.19 397 ASN A O 1
ATOM 3097 N N . PRO A 1 398 ? 0.587 36.091 -0.239 1.00 82.31 398 PRO A N 1
ATOM 3098 C CA . PRO A 1 398 ? -0.399 35.653 -1.229 1.00 82.31 398 PRO A CA 1
ATOM 3099 C C . PRO A 1 398 ? 0.187 34.784 -2.358 1.00 82.31 398 PRO A C 1
ATOM 3101 O O . PRO A 1 398 ? -0.564 34.272 -3.183 1.00 82.31 398 PRO A O 1
ATOM 3104 N N . LYS A 1 399 ? 1.518 34.634 -2.435 1.00 88.44 399 LYS A N 1
ATOM 3105 C CA . LYS A 1 399 ? 2.212 33.740 -3.378 1.00 88.44 399 LYS A CA 1
ATOM 3106 C C . LYS A 1 399 ? 2.687 32.441 -2.727 1.00 88.44 399 LYS A C 1
ATOM 3108 O O . LYS A 1 399 ? 3.393 31.676 -3.384 1.00 88.44 399 LYS A O 1
ATOM 3113 N N . LEU A 1 400 ? 2.354 32.195 -1.458 1.00 94.00 400 LEU A N 1
ATOM 3114 C CA . LEU A 1 400 ? 2.633 30.917 -0.815 1.00 94.00 400 LEU A CA 1
ATOM 3115 C C . LEU A 1 400 ? 1.955 29.803 -1.626 1.00 94.00 400 LEU A C 1
ATOM 3117 O O . LEU A 1 400 ? 0.832 29.974 -2.093 1.00 94.00 400 LEU A O 1
ATOM 3121 N N . ARG A 1 401 ? 2.642 28.680 -1.845 1.00 94.88 401 ARG A N 1
ATOM 3122 C CA . ARG A 1 401 ? 2.117 27.587 -2.687 1.00 94.88 401 ARG A CA 1
ATOM 3123 C C . ARG A 1 401 ? 1.826 26.326 -1.899 1.00 94.88 401 ARG A C 1
ATOM 3125 O O . ARG A 1 401 ? 0.948 25.556 -2.279 1.00 94.88 401 ARG A O 1
ATOM 3132 N N . TRP A 1 402 ? 2.546 26.119 -0.802 1.00 96.25 402 TRP A N 1
ATOM 3133 C CA . TRP A 1 402 ? 2.464 24.882 -0.046 1.00 96.25 402 TRP A CA 1
ATOM 3134 C C . TRP A 1 402 ? 2.613 25.095 1.463 1.00 96.25 402 TRP A C 1
ATOM 3136 O O . TRP A 1 402 ? 3.519 25.791 1.924 1.00 96.25 402 TRP A O 1
ATOM 3146 N N . ILE A 1 403 ? 1.729 24.452 2.228 1.00 97.19 403 ILE A N 1
ATOM 3147 C CA . ILE A 1 403 ? 1.838 24.277 3.675 1.00 97.19 403 ILE A CA 1
ATOM 3148 C C . ILE A 1 403 ? 1.858 22.781 4.002 1.00 97.19 403 ILE A C 1
ATOM 3150 O O . ILE A 1 403 ? 0.967 22.037 3.588 1.00 97.19 403 ILE A O 1
ATOM 3154 N N . GLN A 1 404 ? 2.838 22.331 4.791 1.00 97.06 404 GLN A N 1
ATOM 3155 C CA . GLN A 1 404 ? 2.819 20.990 5.388 1.00 97.06 404 GLN A CA 1
ATOM 3156 C C . GLN A 1 404 ? 2.662 21.073 6.900 1.00 97.06 404 GLN A C 1
ATOM 3158 O O . GLN A 1 404 ? 3.482 21.704 7.558 1.00 97.06 404 GLN A O 1
ATOM 3163 N N . VAL A 1 405 ? 1.699 20.352 7.472 1.00 95.38 405 VAL A N 1
ATOM 3164 C CA . VAL A 1 405 ? 1.568 20.194 8.930 1.00 95.38 405 VAL A CA 1
ATOM 3165 C C . VAL A 1 405 ? 2.097 18.841 9.405 1.00 95.38 405 VAL A C 1
ATOM 3167 O O . VAL A 1 405 ? 2.144 17.864 8.657 1.00 95.38 405 VAL A O 1
ATOM 3170 N N . GLY A 1 406 ? 2.538 18.790 10.664 1.00 90.50 406 GLY A N 1
ATOM 3171 C CA . GLY A 1 406 ? 3.193 17.624 11.265 1.00 90.50 406 GLY A CA 1
ATOM 3172 C C . GLY A 1 406 ? 2.254 16.615 11.928 1.00 90.50 406 GLY A C 1
ATOM 3173 O O . GLY A 1 406 ? 2.746 15.744 12.640 1.00 90.50 406 GLY A O 1
ATOM 3174 N N . HIS A 1 407 ? 0.939 16.735 11.740 1.00 88.50 407 HIS A N 1
ATOM 3175 C CA . HIS A 1 407 ? -0.083 15.918 12.403 1.00 88.50 407 HIS A CA 1
ATOM 3176 C C . HIS A 1 407 ? -1.068 15.345 11.375 1.00 88.50 407 HIS A C 1
ATOM 3178 O O . HIS A 1 407 ? -1.149 15.834 10.251 1.00 88.50 407 HIS A O 1
ATOM 3184 N N . ALA A 1 408 ? -1.813 14.298 11.747 1.00 87.56 408 ALA A N 1
ATOM 3185 C CA . ALA A 1 408 ? -2.733 13.625 10.825 1.00 87.56 408 ALA A CA 1
ATOM 3186 C C . ALA A 1 408 ? -4.049 14.376 10.591 1.00 87.56 408 ALA A C 1
ATOM 3188 O O . ALA A 1 408 ? -4.515 14.419 9.461 1.00 87.56 408 ALA A O 1
ATOM 3189 N N . GLY A 1 409 ? -4.665 14.920 11.642 1.00 88.69 409 GLY A N 1
ATOM 3190 C CA . GLY A 1 409 ? -5.864 15.744 11.472 1.00 88.69 409 GLY A CA 1
ATOM 3191 C C . GLY A 1 409 ? -5.514 17.219 11.468 1.00 88.69 409 GLY A C 1
ATOM 3192 O O . GLY A 1 409 ? -4.488 17.617 12.021 1.00 88.69 409 GLY A O 1
ATOM 3193 N N . VAL A 1 410 ? -6.366 17.985 10.805 1.00 92.56 410 VAL A N 1
ATOM 3194 C CA . VAL A 1 410 ? -6.072 19.317 10.259 1.00 92.56 410 VAL A CA 1
ATOM 3195 C C . VAL A 1 410 ? -7.133 20.349 10.629 1.00 92.56 410 VAL A C 1
ATOM 3197 O O . VAL A 1 410 ? -7.058 21.512 10.270 1.00 92.56 410 VAL A O 1
ATOM 3200 N N . GLU A 1 411 ? -8.142 19.934 11.374 1.00 89.06 411 GLU A N 1
ATOM 3201 C CA . GLU A 1 411 ? -9.340 20.694 11.705 1.00 89.06 411 GLU A CA 1
ATOM 3202 C C . GLU A 1 411 ? -9.049 21.997 12.474 1.00 89.06 411 GLU A C 1
ATOM 3204 O O . GLU A 1 411 ? -9.842 22.930 12.393 1.00 89.06 411 GLU A O 1
ATOM 3209 N N . LYS A 1 412 ? -7.900 22.107 13.158 1.00 89.06 412 LYS A N 1
ATOM 3210 C CA . LYS A 1 412 ? -7.419 23.369 13.762 1.00 89.06 412 LYS A CA 1
ATOM 3211 C C . LYS A 1 412 ? -6.629 24.251 12.783 1.00 89.06 412 LYS A C 1
ATOM 3213 O O . LYS A 1 412 ? -6.520 25.450 13.007 1.00 89.06 412 LYS A O 1
ATOM 3218 N N . ASP A 1 413 ? -6.082 23.655 11.729 1.00 92.94 413 ASP A N 1
ATOM 3219 C CA . ASP A 1 413 ? -5.221 24.290 10.729 1.00 92.94 413 ASP A CA 1
ATOM 3220 C C . ASP A 1 413 ? -6.014 24.826 9.521 1.00 92.94 413 ASP A C 1
ATOM 3222 O O . ASP A 1 413 ? -5.518 25.691 8.799 1.00 92.94 413 ASP A O 1
ATOM 3226 N N . LEU A 1 414 ? -7.241 24.336 9.295 1.00 92.19 414 LEU A N 1
ATOM 3227 C CA . LEU A 1 414 ? -8.149 24.749 8.213 1.00 92.19 414 LEU A CA 1
ATOM 3228 C C . LEU A 1 414 ? -8.780 26.127 8.472 1.00 92.19 414 LEU A C 1
ATOM 3230 O O . LEU A 1 414 ? -10.002 26.288 8.515 1.00 92.19 414 LEU A O 1
ATOM 3234 N N . VAL A 1 415 ? -7.930 27.138 8.637 1.00 93.44 415 VAL A N 1
ATOM 3235 C CA . VAL A 1 415 ? -8.348 28.534 8.765 1.00 93.44 415 VAL A CA 1
ATOM 3236 C C . VAL A 1 415 ? -9.057 29.012 7.487 1.00 93.44 415 VAL A C 1
ATOM 3238 O O . VAL A 1 415 ? -8.723 28.547 6.389 1.00 93.44 415 VAL A O 1
ATOM 3241 N N . PRO A 1 416 ? -10.037 29.932 7.577 1.00 93.25 416 PRO A N 1
ATOM 3242 C CA . PRO A 1 416 ? -10.849 30.328 6.425 1.00 93.25 416 PRO A CA 1
ATOM 3243 C C . PRO A 1 416 ? -10.033 30.850 5.233 1.00 93.25 416 PRO A C 1
ATOM 3245 O O . PRO A 1 416 ? -10.394 30.608 4.082 1.00 93.25 416 PRO A O 1
ATOM 3248 N N . GLU A 1 417 ? -8.924 31.536 5.499 1.00 93.88 417 GLU A N 1
ATOM 3249 C CA . GLU A 1 417 ? -8.002 32.080 4.498 1.00 93.88 417 GLU A CA 1
ATOM 3250 C C . GLU A 1 417 ? -7.331 30.952 3.705 1.00 93.88 417 GLU A C 1
ATOM 3252 O O . GLU A 1 417 ? -7.277 31.002 2.475 1.00 93.88 417 GLU A O 1
ATOM 3257 N N . LEU A 1 418 ? -6.900 29.885 4.390 1.00 94.31 418 LEU A N 1
ATOM 3258 C CA . LEU A 1 418 ? -6.310 28.707 3.758 1.00 94.31 418 LEU A CA 1
ATOM 3259 C C . LEU A 1 418 ? -7.343 27.938 2.933 1.00 94.31 418 LEU A C 1
ATOM 3261 O O . LEU A 1 418 ? -7.046 27.507 1.821 1.00 94.31 418 LEU A O 1
ATOM 3265 N N . VAL A 1 419 ? -8.557 27.755 3.454 1.00 94.25 419 VAL A N 1
ATOM 3266 C CA . VAL A 1 419 ? -9.618 27.009 2.754 1.00 94.25 419 VAL A CA 1
ATOM 3267 C C . VAL A 1 419 ? -9.992 27.682 1.428 1.00 94.25 419 VAL A C 1
ATOM 3269 O O . VAL A 1 419 ? -10.261 26.985 0.450 1.00 94.25 419 VAL A O 1
ATOM 3272 N N . ARG A 1 420 ? -9.973 29.022 1.379 1.00 92.56 420 ARG A N 1
ATOM 3273 C CA . ARG A 1 420 ? -10.304 29.820 0.184 1.00 92.56 420 ARG A CA 1
ATOM 3274 C C . ARG A 1 420 ? -9.142 30.015 -0.798 1.00 92.56 420 ARG A C 1
ATOM 3276 O O . ARG A 1 420 ? -9.387 30.501 -1.897 1.00 92.56 420 ARG A O 1
ATOM 3283 N N . SER A 1 421 ? -7.907 29.704 -0.413 1.00 92.00 421 SER A N 1
ATOM 3284 C CA . SER A 1 421 ? -6.727 29.934 -1.255 1.00 92.00 421 SER A CA 1
ATOM 3285 C C . SER A 1 421 ? -6.410 28.751 -2.176 1.00 92.00 421 SER A C 1
ATOM 3287 O O . SER A 1 421 ? -6.898 27.638 -1.975 1.00 92.00 421 SER A O 1
ATOM 3289 N N . ASP A 1 422 ? -5.505 28.963 -3.132 1.00 90.56 422 ASP A N 1
ATOM 3290 C CA . ASP A 1 422 ? -4.932 27.897 -3.971 1.00 90.56 422 ASP A CA 1
ATOM 3291 C C . ASP A 1 422 ? -3.738 27.186 -3.300 1.00 90.56 422 ASP A C 1
ATOM 3293 O O . ASP A 1 422 ? -3.117 26.305 -3.890 1.00 90.56 422 ASP A O 1
ATOM 3297 N N . ILE A 1 423 ? -3.403 27.544 -2.052 1.00 93.31 423 ILE A N 1
ATOM 3298 C CA . ILE A 1 423 ? -2.293 26.933 -1.310 1.00 93.31 423 ILE A CA 1
ATOM 3299 C C . ILE A 1 423 ? -2.594 25.449 -1.103 1.00 93.31 423 ILE A C 1
ATOM 3301 O O . ILE A 1 423 ? -3.616 25.089 -0.505 1.00 93.31 423 ILE A O 1
ATOM 3305 N N . THR A 1 424 ? -1.681 24.585 -1.543 1.00 94.50 424 THR A N 1
ATOM 3306 C CA . THR A 1 424 ? -1.772 23.151 -1.275 1.00 94.50 424 THR A CA 1
ATOM 3307 C C . THR A 1 424 ? -1.447 22.888 0.189 1.00 94.50 424 THR A C 1
ATOM 3309 O O . THR A 1 424 ? -0.423 23.344 0.694 1.00 94.50 424 THR A O 1
ATOM 3312 N N . MET A 1 425 ? -2.297 22.123 0.872 1.00 95.81 425 MET A N 1
ATOM 3313 C CA . MET A 1 425 ? -2.037 21.658 2.230 1.00 95.81 425 MET A CA 1
ATOM 3314 C C . MET A 1 425 ? -1.725 20.163 2.211 1.00 95.81 425 MET A C 1
ATOM 3316 O O . MET A 1 425 ? -2.467 19.383 1.620 1.00 95.81 425 MET A O 1
ATOM 3320 N N . THR A 1 426 ? -0.654 19.759 2.885 1.00 96.94 426 THR A N 1
ATOM 3321 C CA . THR A 1 426 ? -0.340 18.346 3.139 1.00 96.94 426 THR A CA 1
ATOM 3322 C C . THR A 1 426 ? -0.261 18.074 4.631 1.00 96.94 426 THR A C 1
ATOM 3324 O O . THR A 1 426 ? 0.213 18.919 5.393 1.00 96.94 426 THR A O 1
ATOM 3327 N N . ASN A 1 427 ? -0.655 16.879 5.050 1.00 94.19 427 ASN A N 1
ATOM 3328 C CA . ASN A 1 427 ? -0.560 16.432 6.437 1.00 94.19 427 ASN A CA 1
ATOM 3329 C C . ASN A 1 427 ? 0.319 15.174 6.551 1.00 94.19 427 ASN A C 1
ATOM 3331 O O . ASN A 1 427 ? 0.981 14.759 5.599 1.00 94.19 427 ASN A O 1
ATOM 3335 N N . THR A 1 428 ? 0.333 14.551 7.727 1.00 91.19 428 THR A N 1
ATOM 3336 C CA . THR A 1 428 ? 1.021 13.272 7.968 1.00 91.19 428 THR A CA 1
ATOM 3337 C C . THR A 1 428 ? 0.029 12.114 8.121 1.00 91.19 428 THR A C 1
ATOM 3339 O O . THR A 1 428 ? 0.250 11.183 8.904 1.00 91.19 428 THR A O 1
ATOM 3342 N N . ALA A 1 429 ? -1.089 12.156 7.383 1.00 87.06 429 ALA A N 1
ATOM 3343 C CA . ALA A 1 429 ? -2.100 11.104 7.408 1.00 87.06 429 ALA A CA 1
ATOM 3344 C C . ALA A 1 429 ? -1.490 9.719 7.146 1.00 87.06 429 ALA A C 1
ATOM 3346 O O . ALA A 1 429 ? -0.498 9.563 6.436 1.00 87.06 429 ALA A O 1
ATOM 3347 N N . ARG A 1 430 ? -2.119 8.694 7.736 1.00 85.44 430 ARG A N 1
ATOM 3348 C CA . ARG A 1 430 ? -1.765 7.263 7.641 1.00 85.44 430 ARG A CA 1
ATOM 3349 C C . ARG A 1 430 ? -0.474 6.832 8.344 1.00 85.44 430 ARG A C 1
ATOM 3351 O O . ARG A 1 430 ? -0.405 5.698 8.811 1.00 85.44 430 ARG A O 1
ATOM 3358 N N . LEU A 1 431 ? 0.490 7.728 8.539 1.00 88.25 431 LEU A N 1
ATOM 3359 C CA . LEU A 1 431 ? 1.781 7.404 9.161 1.00 88.25 431 LEU A CA 1
ATOM 3360 C C . LEU A 1 431 ? 1.710 6.988 10.633 1.00 88.25 431 LEU A C 1
ATOM 3362 O O . LEU A 1 431 ? 2.611 6.303 11.125 1.00 88.25 431 LEU A O 1
ATOM 3366 N N . TYR A 1 432 ? 0.653 7.380 11.336 1.00 89.00 432 TYR A N 1
ATOM 3367 C CA . TYR A 1 432 ? 0.417 6.994 12.731 1.00 89.00 432 TYR A CA 1
ATOM 3368 C C . TYR A 1 432 ? -0.393 5.705 12.869 1.00 89.00 432 TYR A C 1
ATOM 3370 O O . TYR A 1 432 ? -0.641 5.268 13.989 1.00 89.00 432 TYR A O 1
ATOM 3378 N N . GLY A 1 433 ? -0.797 5.091 11.748 1.00 90.12 433 GLY A N 1
ATOM 3379 C CA . GLY A 1 433 ? -1.637 3.895 11.721 1.00 90.12 433 GLY A CA 1
ATOM 3380 C C . GLY A 1 433 ? -1.180 2.804 12.693 1.00 90.12 433 GLY A C 1
ATOM 3381 O O . GLY A 1 433 ? -1.984 2.410 13.531 1.00 90.12 433 GLY A O 1
ATOM 3382 N N . PRO A 1 434 ? 0.093 2.359 12.658 1.00 90.00 434 PRO A N 1
ATOM 3383 C CA . PRO A 1 434 ? 0.565 1.285 13.531 1.00 90.00 434 PRO A CA 1
ATOM 3384 C C . PRO A 1 434 ? 0.434 1.606 15.021 1.00 90.00 434 PRO A C 1
ATOM 3386 O O . PRO A 1 434 ? -0.200 0.854 15.749 1.00 90.00 434 PRO A O 1
ATOM 3389 N N . ASN A 1 435 ? 0.983 2.739 15.465 1.00 92.62 435 ASN A N 1
ATOM 3390 C CA . ASN A 1 435 ? 1.033 3.086 16.886 1.00 92.62 435 ASN A CA 1
ATOM 3391 C C . ASN A 1 435 ? -0.343 3.464 17.453 1.00 92.62 435 ASN A C 1
ATOM 3393 O O . ASN A 1 435 ? -0.647 3.105 18.586 1.00 92.62 435 ASN A O 1
ATOM 3397 N N . VAL A 1 436 ? -1.203 4.117 16.666 1.00 95.06 436 VAL A N 1
ATOM 3398 C CA . VAL A 1 436 ? -2.582 4.396 17.098 1.00 95.06 436 VAL A CA 1
ATOM 3399 C C . VAL A 1 436 ? -3.400 3.103 17.151 1.00 95.06 436 VAL A C 1
ATOM 3401 O O . VAL A 1 436 ? -4.217 2.929 18.052 1.00 95.06 436 VAL A O 1
ATOM 3404 N N . ALA A 1 437 ? -3.161 2.165 16.229 1.00 95.62 437 ALA A N 1
ATOM 3405 C CA . ALA A 1 437 ? -3.808 0.860 16.274 1.00 95.62 437 ALA A CA 1
ATOM 3406 C C . ALA A 1 437 ? -3.343 0.022 17.473 1.00 95.62 437 ALA A C 1
ATOM 3408 O O . ALA A 1 437 ? -4.174 -0.608 18.126 1.00 95.62 437 ALA A O 1
ATOM 3409 N N . ASP A 1 438 ? -2.050 0.058 17.807 1.00 95.88 438 ASP A N 1
ATOM 3410 C CA . ASP A 1 438 ? -1.521 -0.563 19.027 1.00 95.88 438 ASP A CA 1
ATOM 3411 C C . ASP A 1 438 ? -2.188 0.039 20.272 1.00 95.88 438 ASP A C 1
ATOM 3413 O O . ASP A 1 438 ? -2.637 -0.707 21.142 1.00 95.88 438 ASP A O 1
ATOM 3417 N N . GLN A 1 439 ? -2.347 1.368 20.322 1.00 97.00 439 GLN A N 1
ATOM 3418 C CA . GLN A 1 439 ? -3.046 2.049 21.414 1.00 97.00 439 GLN A CA 1
ATOM 3419 C C . GLN A 1 439 ? -4.516 1.617 21.514 1.00 97.00 439 GLN A C 1
ATOM 3421 O O . GLN A 1 439 ? -4.989 1.310 22.607 1.00 97.00 439 GLN A O 1
ATOM 3426 N N . ALA A 1 440 ? -5.239 1.532 20.393 1.00 98.19 440 ALA A N 1
ATOM 3427 C CA . ALA A 1 440 ? -6.629 1.071 20.375 1.00 98.19 440 ALA A CA 1
ATOM 3428 C C . ALA A 1 440 ? -6.765 -0.359 20.924 1.00 98.19 440 ALA A C 1
ATOM 3430 O O . ALA A 1 440 ? -7.633 -0.628 21.758 1.00 98.19 440 ALA A O 1
ATOM 3431 N N . MET A 1 441 ? -5.877 -1.266 20.501 1.00 98.06 441 MET A N 1
ATOM 3432 C CA . MET A 1 441 ? -5.861 -2.644 20.994 1.00 98.06 441 MET A CA 1
ATOM 3433 C C . MET A 1 441 ? -5.438 -2.722 22.463 1.00 98.06 441 MET A C 1
ATOM 3435 O O . MET A 1 441 ? -6.001 -3.524 23.203 1.00 98.06 441 MET A O 1
ATOM 3439 N N . ALA A 1 442 ? -4.505 -1.880 22.916 1.00 96.75 442 ALA A N 1
ATOM 3440 C CA . ALA A 1 442 ? -4.104 -1.804 24.319 1.00 96.75 442 ALA A CA 1
ATOM 3441 C C . ALA A 1 442 ? -5.261 -1.341 25.216 1.00 96.75 442 ALA A C 1
ATOM 3443 O O . ALA A 1 442 ? -5.528 -1.975 26.235 1.00 96.75 442 ALA A O 1
ATOM 3444 N N . LEU A 1 443 ? -5.992 -0.294 24.813 1.00 96.88 443 LEU A N 1
ATOM 3445 C CA . LEU A 1 443 ? -7.193 0.177 25.513 1.00 96.88 443 LEU A CA 1
ATOM 3446 C C . LEU A 1 443 ? -8.269 -0.916 25.568 1.00 96.88 443 LEU A C 1
ATOM 3448 O O . LEU A 1 443 ? -8.844 -1.168 26.627 1.00 96.88 443 LEU A O 1
ATOM 3452 N N . LEU A 1 444 ? -8.501 -1.611 24.451 1.00 97.12 444 LEU A N 1
ATOM 3453 C CA . LEU A 1 444 ? -9.447 -2.722 24.391 1.00 97.12 444 LEU A CA 1
ATOM 3454 C C . LEU A 1 444 ? -9.034 -3.875 25.315 1.00 97.12 444 LEU A C 1
ATOM 3456 O O . LEU A 1 444 ? -9.844 -4.332 26.114 1.00 97.12 444 LEU A O 1
ATOM 3460 N N . LEU A 1 445 ? -7.783 -4.334 25.245 1.00 95.88 445 LEU A N 1
ATOM 3461 C CA . LEU A 1 445 ? -7.276 -5.428 26.078 1.00 95.88 445 LEU A CA 1
ATOM 3462 C C . LEU A 1 445 ? -7.244 -5.053 27.562 1.00 95.88 445 LEU A C 1
ATOM 3464 O O . LEU A 1 445 ? -7.491 -5.910 28.411 1.00 95.88 445 LEU A O 1
ATOM 3468 N N . ALA A 1 446 ? -6.995 -3.783 27.888 1.00 93.44 446 ALA A N 1
ATOM 3469 C CA . ALA A 1 446 ? -7.070 -3.302 29.260 1.00 93.44 446 ALA A CA 1
ATOM 3470 C C . ALA A 1 446 ? -8.477 -3.483 29.849 1.00 93.44 446 ALA A C 1
ATOM 3472 O O . ALA A 1 446 ? -8.610 -3.869 31.013 1.00 93.44 446 ALA A O 1
ATOM 3473 N N . LEU A 1 447 ? -9.513 -3.270 29.034 1.00 92.44 447 LEU A N 1
ATOM 3474 C CA . LEU A 1 447 ? -10.907 -3.497 29.407 1.00 92.44 447 LEU A CA 1
ATOM 3475 C C . LEU A 1 447 ? -11.245 -4.994 29.431 1.00 92.44 447 LEU A C 1
ATOM 3477 O O . LEU A 1 447 ? -11.688 -5.507 30.458 1.00 92.44 447 LEU A O 1
ATOM 3481 N N . THR A 1 448 ? -10.989 -5.720 28.339 1.00 92.75 448 THR A N 1
ATOM 3482 C CA . THR A 1 448 ? -11.467 -7.104 28.175 1.00 92.75 448 THR A CA 1
ATOM 3483 C C . THR A 1 448 ? -10.680 -8.128 28.978 1.00 92.75 448 THR A C 1
ATOM 3485 O O . THR A 1 448 ? -11.182 -9.220 29.215 1.00 92.75 448 THR A O 1
ATOM 3488 N N . ARG A 1 449 ? -9.452 -7.828 29.415 1.00 90.94 449 ARG A N 1
ATOM 3489 C CA . ARG A 1 449 ? -8.645 -8.735 30.252 1.00 90.94 449 ARG A CA 1
ATOM 3490 C C . ARG A 1 449 ? -8.642 -8.358 31.730 1.00 90.94 449 ARG A C 1
ATOM 3492 O O . ARG A 1 449 ? -7.881 -8.937 32.499 1.00 90.94 449 ARG A O 1
ATOM 3499 N N . GLY A 1 450 ? -9.501 -7.420 32.135 1.00 79.50 450 GLY A N 1
ATOM 3500 C CA . GLY A 1 450 ? -9.676 -7.034 33.535 1.00 79.50 450 GLY A CA 1
ATOM 3501 C C . GLY A 1 450 ? -8.519 -6.224 34.127 1.00 79.50 450 GLY A C 1
ATOM 3502 O O . GLY A 1 450 ? -8.474 -6.063 35.345 1.00 79.50 450 GLY A O 1
ATOM 3503 N N . LEU A 1 451 ? -7.607 -5.691 33.302 1.00 83.88 451 LEU A N 1
ATOM 3504 C CA . LEU A 1 451 ? -6.487 -4.873 33.782 1.00 83.88 451 LEU A CA 1
ATOM 3505 C C . LEU A 1 451 ? -6.981 -3.538 34.340 1.00 83.88 451 LEU A C 1
ATOM 3507 O O . LEU A 1 451 ? -6.567 -3.133 35.418 1.00 83.88 451 LEU A O 1
ATOM 3511 N N . ALA A 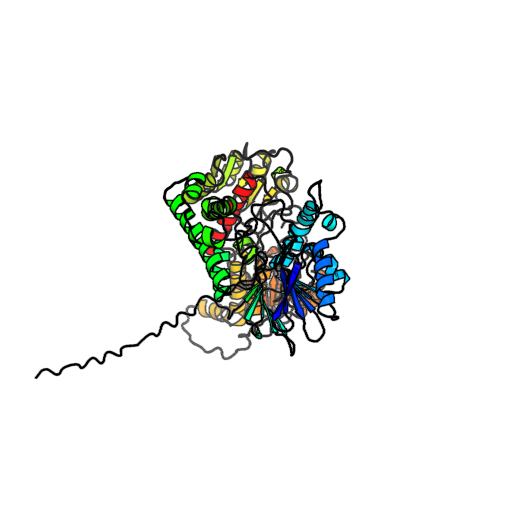1 452 ? -7.890 -2.865 33.636 1.00 81.38 452 ALA A N 1
ATOM 3512 C CA . ALA A 1 452 ? -8.375 -1.548 34.028 1.00 81.38 452 ALA A CA 1
ATOM 3513 C C . ALA A 1 452 ? -9.158 -1.547 35.356 1.00 81.38 452 ALA A C 1
ATOM 3515 O O . ALA A 1 452 ? -8.791 -0.775 36.248 1.00 81.38 452 ALA A O 1
ATOM 3516 N N . PRO A 1 453 ? -10.150 -2.439 35.569 1.00 71.56 453 PRO A N 1
ATOM 3517 C CA . PRO A 1 453 ? -10.807 -2.553 36.869 1.00 71.56 453 PRO A CA 1
ATOM 3518 C C . PRO A 1 453 ? -9.840 -2.895 38.007 1.00 71.56 453 PRO A C 1
ATOM 3520 O O . PRO A 1 453 ? -10.045 -2.450 39.135 1.00 71.56 453 PRO A O 1
ATOM 3523 N N . GLU A 1 454 ? -8.806 -3.695 37.736 1.00 73.81 454 GLU A N 1
ATOM 3524 C CA . GLU A 1 454 ? -7.827 -4.097 38.746 1.00 73.81 454 GLU A CA 1
ATOM 3525 C C . GLU A 1 454 ? -6.863 -2.957 39.094 1.00 73.81 454 GLU A C 1
ATOM 3527 O O . GLU A 1 454 ? -6.687 -2.644 40.270 1.00 73.81 454 GLU A O 1
ATOM 3532 N N . LEU A 1 455 ? -6.329 -2.252 38.094 1.00 75.69 455 LEU A N 1
ATOM 3533 C CA . LEU A 1 455 ? -5.498 -1.065 38.300 1.00 75.69 455 LEU A CA 1
ATOM 3534 C C . LEU A 1 455 ? -6.251 0.006 39.093 1.00 75.69 455 LEU A C 1
ATOM 3536 O O . LEU A 1 455 ? -5.689 0.572 40.028 1.00 75.69 455 LEU A O 1
ATOM 3540 N N . HIS A 1 456 ? -7.539 0.225 38.805 1.00 73.25 456 HIS A N 1
ATOM 3541 C CA . HIS A 1 456 ? -8.344 1.187 39.557 1.00 73.25 456 HIS A CA 1
ATOM 3542 C C . HIS A 1 456 ? -8.465 0.807 41.044 1.00 73.25 456 HIS A C 1
ATOM 3544 O O . HIS A 1 456 ? -8.384 1.678 41.908 1.00 73.25 456 HIS A O 1
ATOM 3550 N N . LYS A 1 457 ? -8.571 -0.491 41.371 1.00 66.94 457 LYS A N 1
ATOM 3551 C CA . LYS A 1 457 ? -8.592 -0.987 42.763 1.00 66.94 457 LYS A CA 1
ATOM 3552 C C . LYS A 1 457 ? -7.226 -0.888 43.447 1.00 66.94 457 LYS A C 1
ATOM 3554 O O . LYS A 1 457 ? -7.167 -0.665 44.656 1.00 66.94 457 LYS A O 1
ATOM 3559 N N . GLN A 1 458 ? -6.142 -1.055 42.691 1.00 59.22 458 GLN A N 1
ATOM 3560 C CA . GLN A 1 458 ? -4.768 -1.054 43.201 1.00 59.22 458 GLN A CA 1
ATOM 3561 C C . GLN A 1 458 ? -4.196 0.350 43.449 1.00 59.22 458 GLN A C 1
ATOM 3563 O O . GLN A 1 458 ? -3.241 0.470 44.216 1.00 59.22 458 GLN A O 1
ATOM 3568 N N . THR A 1 459 ? -4.804 1.418 42.910 1.00 57.31 459 THR A N 1
ATOM 3569 C CA . THR A 1 459 ? -4.390 2.819 43.175 1.00 57.31 459 THR A CA 1
ATOM 3570 C C . THR A 1 459 ? -4.376 3.208 44.664 1.00 57.31 459 THR A C 1
ATOM 3572 O O . THR A 1 459 ? -3.775 4.214 45.031 1.00 57.31 459 THR A O 1
ATOM 3575 N N . ALA A 1 460 ? -4.963 2.392 45.547 1.00 56.50 460 ALA A N 1
ATOM 3576 C CA . ALA A 1 460 ? -4.874 2.544 46.999 1.00 56.50 460 ALA A CA 1
ATOM 3577 C C . ALA A 1 460 ? -3.587 1.965 47.645 1.00 56.50 460 ALA A C 1
ATOM 3579 O O . ALA A 1 460 ? -3.548 1.869 48.871 1.00 56.50 460 ALA A O 1
ATOM 3580 N N . TYR A 1 461 ? -2.568 1.546 46.875 1.00 54.84 461 TYR A N 1
ATOM 3581 C CA . TYR A 1 461 ? -1.314 0.932 47.369 1.00 54.84 461 TYR A CA 1
ATOM 3582 C C . TYR A 1 461 ? -1.524 -0.239 48.345 1.00 54.84 461 TYR A C 1
ATOM 3584 O O . TYR A 1 461 ? -0.748 -0.450 49.275 1.00 54.84 461 TYR A O 1
ATOM 3592 N N . LYS A 1 462 ? -2.599 -1.014 48.168 1.00 58.66 462 LYS A N 1
ATOM 3593 C CA . LYS A 1 462 ? -2.853 -2.192 49.002 1.00 58.66 462 LYS A CA 1
ATOM 3594 C C . LYS A 1 462 ? -2.310 -3.437 48.309 1.00 58.66 462 LYS A C 1
ATOM 3596 O O . LYS A 1 462 ? -2.865 -3.878 47.307 1.00 58.66 462 LYS A O 1
ATOM 3601 N N . GLU A 1 463 ? -1.244 -4.011 48.860 1.00 61.59 463 GLU A N 1
ATOM 3602 C CA . GLU A 1 463 ? -0.626 -5.262 48.405 1.00 61.59 463 GLU A CA 1
ATOM 3603 C C . GLU A 1 463 ? -1.551 -6.462 48.686 1.00 61.59 463 GLU A C 1
ATOM 3605 O O . GLU A 1 463 ? -1.445 -7.164 49.694 1.00 61.59 463 GLU A O 1
ATOM 3610 N N . HIS A 1 464 ? -2.530 -6.690 47.812 1.00 66.00 464 HIS A N 1
ATOM 3611 C CA . HIS A 1 464 ? -3.496 -7.776 47.958 1.00 66.00 464 HIS A CA 1
ATOM 3612 C C . HIS A 1 464 ? -3.543 -8.645 46.703 1.00 66.00 464 HIS A C 1
ATOM 3614 O O . HIS A 1 464 ? -4.276 -8.364 45.760 1.00 66.00 464 HIS A O 1
ATOM 3620 N N . TRP A 1 465 ? -2.818 -9.764 46.721 1.00 70.62 465 TRP A N 1
ATOM 3621 C CA . TRP A 1 465 ? -2.939 -10.794 45.691 1.00 70.62 465 TRP A CA 1
ATOM 3622 C C . TRP A 1 465 ? -4.224 -11.609 45.898 1.00 70.62 465 TRP A C 1
ATOM 3624 O O . TRP A 1 465 ? -4.289 -12.501 46.748 1.00 70.62 465 TRP A O 1
ATOM 3634 N N . LYS A 1 466 ? -5.272 -11.310 45.123 1.00 70.19 466 LYS A N 1
ATOM 3635 C CA . LYS A 1 466 ? -6.528 -12.075 45.112 1.00 70.19 466 LYS A CA 1
ATOM 3636 C C . LYS A 1 466 ? -6.832 -12.550 43.696 1.00 70.19 466 LYS A C 1
ATOM 3638 O O . LYS A 1 466 ? -6.960 -11.744 42.785 1.00 70.19 466 LYS A O 1
ATOM 3643 N N . LYS A 1 467 ? -7.009 -13.865 43.515 1.00 69.56 467 LYS A N 1
ATOM 3644 C CA . LYS A 1 467 ? -7.543 -14.407 42.255 1.00 69.56 467 LYS A CA 1
ATOM 3645 C C . LYS A 1 467 ? -8.913 -13.783 41.975 1.00 69.56 467 LYS A C 1
ATOM 3647 O O . LYS A 1 467 ? -9.791 -13.835 42.841 1.00 69.56 467 LYS A O 1
ATOM 3652 N N . LEU A 1 468 ? -9.097 -13.252 40.766 1.00 65.50 468 LEU A N 1
ATOM 3653 C CA . LEU A 1 468 ? -10.404 -12.837 40.262 1.00 65.50 468 LEU A CA 1
ATOM 3654 C C . LEU A 1 468 ? -11.288 -14.088 40.168 1.00 65.50 468 LEU A C 1
ATOM 3656 O O . LEU A 1 468 ? -11.081 -14.941 39.310 1.00 65.50 468 LEU A O 1
ATOM 3660 N N . LYS A 1 469 ? -12.213 -14.244 41.121 1.00 68.00 469 LYS A N 1
ATOM 3661 C CA . LYS A 1 469 ? -13.176 -15.359 41.128 1.00 68.00 469 LYS A CA 1
ATOM 3662 C C . LYS A 1 469 ? -14.291 -15.144 40.109 1.00 68.00 469 LYS A C 1
ATOM 3664 O O . LYS A 1 469 ? -14.843 -16.112 39.604 1.00 68.00 469 LYS A O 1
ATOM 3669 N N . ASP A 1 470 ? -14.593 -13.881 39.825 1.00 67.44 470 ASP A N 1
ATOM 3670 C CA . ASP A 1 470 ? -15.495 -13.471 38.762 1.00 67.44 470 ASP A CA 1
ATOM 3671 C C . ASP A 1 470 ? -14.697 -13.212 37.477 1.00 67.44 470 ASP A C 1
ATOM 3673 O O . ASP A 1 470 ? -13.919 -12.260 37.388 1.00 67.44 470 ASP A O 1
ATOM 3677 N N . THR A 1 471 ? -14.864 -14.103 36.502 1.00 66.94 471 THR A N 1
ATOM 3678 C CA . THR A 1 471 ? -14.216 -14.040 35.187 1.00 66.94 471 THR A CA 1
ATOM 3679 C C . THR A 1 471 ? -15.122 -13.434 34.116 1.00 66.94 471 THR A C 1
ATOM 3681 O O . THR A 1 471 ? -14.696 -13.335 32.968 1.00 66.94 471 THR A O 1
ATOM 3684 N N . SER A 1 472 ? -16.337 -12.984 34.458 1.00 67.62 472 SER A N 1
ATOM 3685 C CA . SER A 1 472 ? -17.279 -12.375 33.504 1.00 67.62 472 SER A CA 1
ATOM 3686 C C . SER A 1 472 ? -16.718 -11.124 32.811 1.00 67.62 472 SER A C 1
ATOM 3688 O O . SER A 1 472 ? -17.078 -10.824 31.671 1.00 67.62 472 SER A O 1
ATOM 3690 N N . HIS A 1 473 ? -15.773 -10.440 33.461 1.00 67.44 473 HIS A N 1
ATOM 3691 C CA . HIS A 1 473 ? -15.064 -9.278 32.923 1.00 67.44 473 HIS A CA 1
ATOM 3692 C C . HIS A 1 473 ? -13.849 -9.646 32.053 1.00 67.44 473 HIS A C 1
ATOM 3694 O O . HIS A 1 473 ? -13.302 -8.783 31.375 1.00 67.44 473 HIS A O 1
ATOM 3700 N N . ALA A 1 474 ? -13.417 -10.911 32.069 1.00 80.38 474 ALA A N 1
ATOM 3701 C CA . ALA A 1 474 ? -12.253 -11.403 31.342 1.00 80.38 474 ALA A CA 1
ATOM 3702 C C . ALA A 1 474 ? -12.682 -12.049 30.013 1.00 80.38 474 ALA A C 1
ATOM 3704 O O . ALA A 1 474 ? -12.679 -13.270 29.861 1.00 80.38 474 ALA A O 1
ATOM 3705 N N . GLN A 1 475 ? -13.026 -11.220 29.034 1.00 87.25 475 GLN A N 1
ATOM 3706 C CA . GLN A 1 475 ? -13.486 -11.640 27.715 1.00 87.25 475 GLN A CA 1
ATOM 3707 C C . GLN A 1 475 ? -12.322 -11.943 26.761 1.00 87.25 475 GLN A C 1
ATOM 3709 O O . GLN A 1 475 ? -11.292 -11.265 26.753 1.00 87.25 475 GLN A O 1
ATOM 3714 N N . GLU A 1 476 ? -12.488 -12.985 25.952 1.00 92.50 476 GLU A N 1
ATOM 3715 C CA . GLU A 1 476 ? -11.624 -13.268 24.806 1.00 92.50 476 GLU A CA 1
ATOM 3716 C C . GLU A 1 476 ? -12.095 -12.479 23.581 1.00 92.50 476 GLU A C 1
ATOM 3718 O O . GLU A 1 476 ? -13.294 -12.244 23.403 1.00 92.50 476 GLU A O 1
ATOM 3723 N N . LEU A 1 477 ? -11.145 -12.080 22.731 1.00 97.12 477 LEU A N 1
ATOM 3724 C CA . LEU A 1 477 ? -11.446 -11.416 21.461 1.00 97.12 477 LEU A CA 1
ATOM 3725 C C . LEU A 1 477 ? -11.789 -12.420 20.349 1.00 97.12 477 LEU A C 1
ATOM 3727 O O . LEU A 1 477 ? -12.526 -12.076 19.430 1.00 97.12 477 LEU A O 1
ATOM 3731 N N . HIS A 1 478 ? -11.310 -13.662 20.435 1.00 97.19 478 HIS A N 1
ATOM 3732 C CA . HIS A 1 478 ? -11.545 -14.674 19.407 1.00 97.19 478 HIS A CA 1
ATOM 3733 C C . HIS A 1 478 ? -13.048 -14.890 19.152 1.00 97.19 478 HIS A C 1
ATOM 3735 O O . HIS A 1 478 ? -13.842 -15.038 20.083 1.00 97.19 478 HIS A O 1
ATOM 3741 N N . GLY A 1 479 ? -13.453 -14.868 17.880 1.00 97.12 479 GLY A N 1
ATOM 3742 C CA . GLY A 1 479 ? -14.846 -15.006 17.450 1.00 97.12 479 GLY A CA 1
ATOM 3743 C C . GLY A 1 479 ? -15.736 -13.777 17.693 1.00 97.12 479 GLY A C 1
ATOM 3744 O O . GLY A 1 479 ? -16.897 -13.783 17.278 1.00 97.12 479 GLY A O 1
ATOM 3745 N N . LYS A 1 480 ? -15.233 -12.712 18.334 1.00 98.25 480 LYS A N 1
ATOM 3746 C CA . LYS A 1 480 ? -15.966 -11.447 18.516 1.00 98.25 480 LYS A CA 1
ATOM 3747 C C . LYS A 1 480 ? -15.986 -10.622 17.239 1.00 98.25 480 LYS A C 1
ATOM 3749 O O . LYS A 1 480 ? -15.175 -10.815 16.340 1.00 98.25 480 LYS A O 1
ATOM 3754 N N . THR A 1 481 ? -16.922 -9.683 17.154 1.00 98.81 481 THR A N 1
ATOM 3755 C CA . THR A 1 481 ? -17.072 -8.795 15.994 1.00 98.81 481 THR A CA 1
ATOM 3756 C C . THR A 1 481 ? -16.647 -7.369 16.335 1.00 98.81 481 THR A C 1
ATOM 3758 O O . THR A 1 481 ? -17.164 -6.790 17.290 1.00 98.81 481 THR A O 1
ATOM 3761 N N . MET A 1 482 ? -15.741 -6.789 15.546 1.00 98.81 482 MET A N 1
ATOM 3762 C CA . MET A 1 482 ? -15.341 -5.384 15.655 1.00 98.81 482 MET A CA 1
ATOM 3763 C C . MET A 1 482 ? -15.949 -4.573 14.509 1.00 98.81 482 MET A C 1
ATOM 3765 O O . MET A 1 482 ? -15.715 -4.898 13.347 1.00 98.81 482 MET A O 1
ATOM 3769 N N . LEU A 1 483 ? -16.696 -3.518 14.841 1.00 98.81 483 LEU A N 1
ATOM 3770 C CA . LEU A 1 483 ? -17.114 -2.478 13.905 1.00 98.81 483 LEU A CA 1
ATOM 3771 C C . LEU A 1 483 ? -16.119 -1.319 13.939 1.00 98.81 483 LEU A C 1
ATOM 3773 O O . LEU A 1 483 ? -15.951 -0.679 14.975 1.00 98.81 483 LEU A O 1
ATOM 3777 N N . ILE A 1 484 ? -15.502 -1.027 12.799 1.00 98.75 484 ILE A N 1
ATOM 3778 C CA . ILE A 1 484 ? -14.588 0.106 12.631 1.00 98.75 484 ILE A CA 1
ATOM 3779 C C . ILE A 1 484 ? -15.283 1.199 11.824 1.00 98.75 484 ILE A C 1
ATOM 3781 O O . ILE A 1 484 ? -15.758 0.968 10.711 1.00 98.75 484 ILE A O 1
ATOM 3785 N N . VAL A 1 485 ? -15.324 2.406 12.379 1.00 98.38 485 VAL A N 1
ATOM 3786 C CA . VAL A 1 485 ? -15.889 3.582 11.718 1.00 98.38 485 VAL A CA 1
ATOM 3787 C C . VAL A 1 485 ? -14.751 4.441 11.173 1.00 98.38 485 VAL A C 1
ATOM 3789 O O . VAL A 1 485 ? -14.067 5.128 11.932 1.00 98.38 485 VAL A O 1
ATOM 3792 N N . GLY A 1 486 ? -14.545 4.373 9.856 1.00 95.94 486 GLY A N 1
ATOM 3793 C CA . GLY A 1 486 ? -13.413 4.961 9.136 1.00 95.94 486 GLY A CA 1
ATOM 3794 C C . GLY A 1 486 ? -12.330 3.929 8.805 1.00 95.94 486 GLY A C 1
ATOM 3795 O O . GLY A 1 486 ? -11.585 3.498 9.681 1.00 95.94 486 GLY A O 1
ATOM 3796 N N . MET A 1 487 ? -12.186 3.586 7.523 1.00 93.25 487 MET A N 1
ATOM 3797 C CA . MET A 1 487 ? -11.184 2.661 6.967 1.00 93.25 487 MET A CA 1
ATOM 3798 C C . MET A 1 487 ? -9.996 3.385 6.325 1.00 93.25 487 MET A C 1
ATOM 3800 O O . MET A 1 487 ? -9.388 2.921 5.359 1.00 93.25 487 MET A O 1
ATOM 3804 N N . GLY A 1 488 ? -9.604 4.517 6.911 1.00 88.50 488 GLY A N 1
ATOM 3805 C CA . GLY A 1 488 ? -8.328 5.164 6.620 1.00 88.50 488 GLY A CA 1
ATOM 3806 C C . GLY A 1 488 ? -7.121 4.341 7.101 1.00 88.50 488 GLY A C 1
ATOM 3807 O O . GLY A 1 488 ? -7.229 3.168 7.466 1.00 88.50 488 GLY A O 1
ATOM 3808 N N . GLY A 1 489 ? -5.943 4.971 7.151 1.00 86.25 489 GLY A N 1
ATOM 3809 C CA . GLY A 1 489 ? -4.708 4.291 7.573 1.00 86.25 489 GLY A CA 1
ATOM 3810 C C . GLY A 1 489 ? -4.770 3.709 8.992 1.00 86.25 489 GLY A C 1
ATOM 3811 O O . GLY A 1 489 ? -4.276 2.610 9.222 1.00 86.25 489 GLY A O 1
ATOM 3812 N N . ILE A 1 490 ? -5.422 4.404 9.933 1.00 92.69 490 ILE A N 1
ATOM 3813 C CA . ILE A 1 490 ? -5.597 3.918 11.312 1.00 92.69 490 ILE A CA 1
ATOM 3814 C C . ILE A 1 490 ? -6.598 2.758 11.358 1.00 92.69 490 ILE A C 1
ATOM 3816 O O . ILE A 1 490 ? -6.252 1.684 11.844 1.00 92.69 490 ILE A O 1
ATOM 3820 N N . GLY A 1 491 ? -7.799 2.931 10.796 1.00 95.31 491 GLY A N 1
ATOM 3821 C CA . GLY A 1 491 ? -8.822 1.881 10.778 1.00 95.31 491 GLY A CA 1
ATOM 3822 C C . GLY A 1 491 ? -8.349 0.588 10.115 1.00 95.31 491 GLY A C 1
ATOM 3823 O O . GLY A 1 491 ? -8.559 -0.492 10.655 1.00 95.31 491 GLY A O 1
ATOM 3824 N N . THR A 1 492 ? -7.602 0.688 9.011 1.00 92.06 492 THR A N 1
ATOM 3825 C CA . THR A 1 492 ? -7.011 -0.479 8.333 1.00 92.06 492 THR A CA 1
ATOM 3826 C C . THR A 1 492 ? -6.008 -1.226 9.222 1.00 92.06 492 THR A C 1
ATOM 3828 O O . THR A 1 492 ? -5.989 -2.456 9.247 1.00 92.06 492 THR A O 1
ATOM 3831 N N . GLN A 1 493 ? -5.182 -0.505 9.984 1.00 92.75 493 GLN A N 1
ATOM 3832 C CA . GLN A 1 493 ? -4.203 -1.108 10.895 1.00 92.75 493 GLN A CA 1
ATOM 3833 C C . GLN A 1 493 ? -4.856 -1.722 12.143 1.00 92.75 493 GLN A C 1
ATOM 3835 O O . GLN A 1 493 ? -4.363 -2.737 12.645 1.00 92.75 493 GLN A O 1
ATOM 3840 N N . ILE A 1 494 ? -5.973 -1.151 12.613 1.00 97.44 494 ILE A N 1
ATOM 3841 C CA . ILE A 1 494 ? -6.815 -1.734 13.669 1.00 97.44 494 ILE A CA 1
ATOM 3842 C C . ILE A 1 494 ? -7.473 -3.018 13.159 1.00 97.44 494 ILE A C 1
ATOM 3844 O O . ILE A 1 494 ? -7.374 -4.046 13.821 1.00 97.44 494 ILE A O 1
ATOM 3848 N N . ALA A 1 495 ? -8.057 -2.991 11.958 1.00 97.00 495 ALA A N 1
ATOM 3849 C CA . ALA A 1 495 ? -8.673 -4.151 11.316 1.00 97.00 495 ALA A CA 1
ATOM 3850 C C . ALA A 1 495 ? -7.699 -5.332 11.205 1.00 97.00 495 ALA A C 1
ATOM 3852 O O . ALA A 1 495 ? -8.025 -6.436 11.629 1.00 97.00 495 ALA A O 1
ATOM 3853 N N . ARG A 1 496 ? -6.476 -5.085 10.715 1.00 94.06 496 ARG A N 1
ATOM 3854 C CA . ARG A 1 496 ? -5.435 -6.118 10.589 1.00 94.06 496 ARG A CA 1
ATOM 3855 C C . ARG A 1 496 ? -5.100 -6.776 11.931 1.00 94.06 496 ARG A C 1
ATOM 3857 O O . ARG A 1 496 ? -4.909 -7.984 11.996 1.00 94.06 496 ARG A O 1
ATOM 3864 N N . ARG A 1 497 ? -5.026 -5.990 13.010 1.00 97.31 497 ARG A N 1
ATOM 3865 C CA . ARG A 1 497 ? -4.779 -6.523 14.359 1.00 97.31 497 ARG A CA 1
ATOM 3866 C C . ARG A 1 497 ? -5.988 -7.293 14.866 1.00 97.31 497 ARG A C 1
ATOM 3868 O O . ARG A 1 497 ? -5.821 -8.406 15.339 1.00 97.31 497 ARG A O 1
ATOM 3875 N N . ALA A 1 498 ? -7.189 -6.736 14.748 1.00 98.12 498 ALA A N 1
ATOM 3876 C CA . ALA A 1 498 ? -8.416 -7.392 15.187 1.00 98.12 498 ALA A CA 1
ATOM 3877 C C . ALA A 1 498 ? -8.597 -8.770 14.523 1.00 98.12 498 ALA A C 1
ATOM 3879 O O . ALA A 1 498 ? -8.852 -9.748 15.225 1.00 98.12 498 ALA A O 1
ATOM 3880 N N . ASP A 1 499 ? -8.371 -8.868 13.211 1.00 97.25 499 ASP A N 1
ATOM 3881 C CA . ASP A 1 499 ? -8.372 -10.137 12.472 1.00 97.25 499 ASP A CA 1
ATOM 3882 C C . ASP A 1 499 ? -7.310 -11.119 13.000 1.00 97.25 499 ASP A C 1
ATOM 3884 O O . ASP A 1 499 ? -7.624 -12.270 13.295 1.00 97.25 499 ASP A O 1
ATOM 3888 N N . ALA A 1 500 ? -6.085 -10.647 13.270 1.00 96.44 500 ALA A N 1
ATOM 3889 C CA . ALA A 1 500 ? -5.030 -11.464 13.882 1.00 96.44 500 ALA A CA 1
ATOM 3890 C C . ALA A 1 500 ? -5.366 -11.952 15.310 1.00 96.44 500 ALA A C 1
ATOM 3892 O O . ALA A 1 500 ? -4.867 -12.991 15.742 1.00 96.44 500 ALA A O 1
ATOM 3893 N N . PHE A 1 501 ? -6.237 -11.246 16.041 1.00 97.69 501 PHE A N 1
ATOM 3894 C CA . PHE A 1 501 ? -6.817 -11.699 17.315 1.00 97.69 501 PHE A CA 1
ATOM 3895 C C . PHE A 1 501 ? -8.021 -12.653 17.129 1.00 97.69 501 PHE A C 1
ATOM 3897 O O . PHE A 1 501 ? -8.653 -13.056 18.109 1.00 97.69 501 PHE A O 1
ATOM 3904 N N . GLY A 1 502 ? -8.340 -13.038 15.890 1.00 97.38 502 GLY A N 1
ATOM 3905 C CA . GLY A 1 502 ? -9.450 -13.919 15.532 1.00 97.38 502 GLY A CA 1
ATOM 3906 C C . GLY A 1 502 ? -10.817 -13.238 15.569 1.00 97.38 502 GLY A C 1
ATOM 3907 O O . GLY A 1 502 ? -11.829 -13.925 15.723 1.00 97.38 502 GLY A O 1
ATOM 3908 N N . MET A 1 503 ? -10.868 -11.905 15.493 1.00 98.62 503 MET A N 1
ATOM 3909 C CA . MET A 1 503 ? -12.126 -11.163 15.425 1.00 98.62 503 MET A CA 1
ATOM 3910 C C . MET A 1 503 ? -12.641 -11.096 13.990 1.00 98.62 503 MET A C 1
ATOM 3912 O O . MET A 1 503 ? -11.882 -10.950 13.039 1.00 98.62 503 MET A O 1
ATOM 3916 N N . ARG A 1 504 ? -13.962 -11.077 13.831 1.00 98.62 504 ARG A N 1
ATOM 3917 C CA . ARG A 1 504 ? -14.599 -10.700 12.571 1.00 98.62 504 ARG A CA 1
ATOM 3918 C C . ARG A 1 504 ? -14.642 -9.179 12.451 1.00 98.62 504 ARG A C 1
ATOM 3920 O O . ARG A 1 504 ? -15.281 -8.518 13.270 1.00 98.62 504 ARG A O 1
ATOM 3927 N N . VAL A 1 505 ? -14.025 -8.627 11.412 1.00 98.69 505 VAL A N 1
ATOM 3928 C CA . VAL A 1 505 ? -13.983 -7.174 11.194 1.00 98.69 505 VAL A CA 1
ATOM 3929 C C . VAL A 1 505 ? -15.046 -6.734 10.195 1.00 98.69 505 VAL A C 1
ATOM 3931 O O . VAL A 1 505 ? -15.031 -7.158 9.043 1.00 98.69 505 VAL A O 1
ATOM 3934 N N . ILE A 1 506 ? -15.943 -5.852 10.623 1.00 98.62 506 ILE A N 1
ATOM 3935 C CA . ILE A 1 506 ? -16.875 -5.118 9.759 1.00 98.62 506 ILE A CA 1
ATOM 3936 C C . ILE A 1 506 ? -16.532 -3.633 9.829 1.00 98.62 506 ILE A C 1
ATOM 3938 O O . ILE A 1 506 ? -16.074 -3.146 10.863 1.00 98.62 506 ILE A O 1
ATOM 3942 N N . ALA A 1 507 ? -16.723 -2.897 8.744 1.00 98.44 507 ALA A N 1
ATOM 3943 C CA . ALA A 1 507 ? -16.326 -1.500 8.711 1.00 98.44 507 ALA A CA 1
ATOM 3944 C C . ALA A 1 507 ? -17.257 -0.634 7.870 1.00 98.44 507 ALA A C 1
ATOM 3946 O O . ALA A 1 507 ? -17.930 -1.124 6.966 1.00 98.44 507 ALA A O 1
ATOM 3947 N N . VAL A 1 508 ? -17.264 0.668 8.160 1.00 98.00 508 VAL A N 1
ATOM 3948 C CA . VAL A 1 508 ? -17.955 1.674 7.347 1.00 98.00 508 VAL A CA 1
ATOM 3949 C C . VAL A 1 508 ? -17.012 2.796 6.932 1.00 98.00 508 VAL A C 1
ATOM 3951 O O . VAL A 1 508 ? -16.220 3.272 7.748 1.00 98.00 508 VAL A O 1
ATOM 3954 N N . ASP A 1 509 ? -17.112 3.242 5.678 1.00 95.94 509 ASP A N 1
ATOM 3955 C CA . ASP A 1 509 ? -16.356 4.392 5.167 1.00 95.94 509 ASP A CA 1
ATOM 3956 C C . ASP A 1 509 ? -17.083 5.094 3.994 1.00 95.94 509 ASP A C 1
ATOM 3958 O O . ASP A 1 509 ? -17.653 4.413 3.131 1.00 95.94 509 ASP A O 1
ATOM 3962 N N . PRO A 1 510 ? -17.110 6.445 3.937 1.00 92.50 510 PRO A N 1
ATOM 3963 C CA . PRO A 1 510 ? -17.696 7.201 2.828 1.00 92.50 510 PRO A CA 1
ATOM 3964 C C . PRO A 1 510 ? -16.835 7.227 1.549 1.00 92.50 510 PRO A C 1
ATOM 3966 O O . PRO A 1 510 ? -17.325 7.654 0.502 1.00 92.50 510 PRO A O 1
ATOM 3969 N N . ASN A 1 511 ? -15.608 6.713 1.546 1.00 86.62 511 ASN A N 1
ATOM 3970 C CA . ASN A 1 511 ? -14.753 6.664 0.362 1.00 86.62 511 ASN A CA 1
ATOM 3971 C C . ASN A 1 511 ? -14.935 5.364 -0.447 1.00 86.62 511 ASN A C 1
ATOM 3973 O O . ASN A 1 511 ? -14.554 4.282 -0.011 1.00 86.62 511 ASN A O 1
ATOM 3977 N N . GLU A 1 512 ? -15.479 5.482 -1.659 1.00 81.88 512 GLU A N 1
ATOM 3978 C CA . GLU A 1 512 ? -15.728 4.347 -2.570 1.00 81.88 512 GLU A CA 1
ATOM 3979 C C . GLU A 1 512 ? -14.461 3.834 -3.263 1.00 81.88 512 GLU A C 1
ATOM 3981 O O . GLU A 1 512 ? -14.445 2.720 -3.778 1.00 81.88 512 GLU A O 1
ATOM 3986 N N . ALA A 1 513 ? -13.377 4.614 -3.245 1.00 77.44 513 ALA A N 1
ATOM 3987 C CA . ALA A 1 513 ? -12.098 4.194 -3.806 1.00 77.44 513 ALA A CA 1
ATOM 3988 C C . ALA A 1 513 ? -11.341 3.212 -2.893 1.00 77.44 513 ALA A C 1
ATOM 3990 O O . ALA A 1 513 ? -10.330 2.643 -3.313 1.00 77.44 513 ALA A O 1
ATOM 3991 N N . ILE A 1 514 ? -11.791 3.011 -1.645 1.00 80.00 514 ILE A N 1
ATOM 3992 C CA . ILE A 1 514 ? -11.160 2.054 -0.734 1.00 80.00 514 ILE A CA 1
ATOM 3993 C C . ILE A 1 514 ? -11.459 0.636 -1.210 1.00 80.00 514 ILE A C 1
ATOM 3995 O O . ILE A 1 514 ? -12.596 0.170 -1.232 1.00 80.00 514 ILE A O 1
ATOM 3999 N N . VAL A 1 515 ? -10.388 -0.080 -1.530 1.00 79.06 515 VAL A N 1
ATOM 4000 C CA . VAL A 1 515 ? -10.430 -1.510 -1.809 1.00 79.06 515 VAL A CA 1
ATOM 4001 C C . VAL A 1 515 ? -10.585 -2.250 -0.488 1.00 79.06 515 VAL A C 1
ATOM 4003 O O . VAL A 1 515 ? -9.720 -2.126 0.378 1.00 79.06 515 VAL A O 1
ATOM 4006 N N . LYS A 1 516 ? -11.669 -3.017 -0.322 1.00 87.88 516 LYS A N 1
ATOM 4007 C CA . LYS A 1 516 ? -11.890 -3.824 0.885 1.00 87.88 516 LYS A CA 1
ATOM 4008 C C . LYS A 1 516 ? -10.736 -4.828 1.058 1.00 87.88 516 LYS A C 1
ATOM 4010 O O . LYS A 1 516 ? -10.613 -5.714 0.209 1.00 87.88 516 LYS A O 1
ATOM 4015 N N . PRO A 1 517 ? -9.946 -4.752 2.144 1.00 84.62 517 PRO A N 1
ATOM 4016 C CA . PRO A 1 517 ? -8.895 -5.734 2.402 1.00 84.62 517 PRO A CA 1
ATOM 4017 C C . PRO A 1 517 ? -9.459 -7.149 2.591 1.00 84.62 517 PRO A C 1
ATOM 4019 O O . PRO A 1 517 ? -10.638 -7.314 2.936 1.00 84.62 517 PRO A O 1
ATOM 4022 N N . ALA A 1 518 ? -8.634 -8.183 2.398 1.00 82.50 518 ALA A N 1
ATOM 4023 C CA . ALA A 1 518 ? -9.098 -9.567 2.532 1.00 82.50 518 ALA A CA 1
ATOM 4024 C C . ALA A 1 518 ? -9.497 -9.901 3.981 1.00 82.50 518 ALA A C 1
ATOM 4026 O O . ALA A 1 518 ? -10.512 -10.557 4.201 1.00 82.50 518 ALA A O 1
ATOM 4027 N N . PHE A 1 519 ? -8.764 -9.356 4.957 1.00 87.50 519 PHE A N 1
ATOM 4028 C CA . PHE A 1 519 ? -9.016 -9.485 6.402 1.00 87.50 519 PHE A CA 1
ATOM 4029 C C . PHE A 1 519 ? -10.209 -8.650 6.920 1.00 87.50 519 PHE A C 1
ATOM 4031 O O . PHE A 1 519 ? -10.455 -8.569 8.121 1.00 87.50 519 PHE A O 1
ATOM 4038 N N . VAL A 1 520 ? -10.960 -7.989 6.033 1.00 94.81 520 VAL A N 1
ATOM 4039 C CA . VAL A 1 520 ? -12.191 -7.262 6.380 1.00 94.81 520 VAL A CA 1
ATOM 4040 C C . VAL A 1 520 ? -13.385 -8.017 5.810 1.00 94.81 520 VAL A C 1
ATOM 4042 O O . VAL A 1 520 ? -13.510 -8.180 4.594 1.00 94.81 520 VAL A O 1
ATOM 4045 N N . PHE A 1 521 ? -14.295 -8.454 6.680 1.00 96.12 521 PHE A N 1
ATOM 4046 C CA . PHE A 1 521 ? -15.475 -9.230 6.301 1.00 96.12 521 PHE A CA 1
ATOM 4047 C C . PHE A 1 521 ? -16.432 -8.408 5.428 1.00 96.12 521 PHE A C 1
ATOM 4049 O O . PHE A 1 521 ? -16.788 -8.843 4.334 1.00 96.12 521 PHE A O 1
ATOM 4056 N N . SER A 1 522 ? -16.795 -7.198 5.866 1.00 96.50 522 SER A N 1
ATOM 4057 C CA . SER A 1 522 ? -17.583 -6.252 5.066 1.00 96.50 522 SER A CA 1
ATOM 4058 C C . SER A 1 522 ? -17.067 -4.821 5.211 1.00 96.50 522 SER A C 1
ATOM 4060 O O . SER A 1 522 ? -16.621 -4.416 6.285 1.00 96.50 522 SER A O 1
ATOM 4062 N N . LEU A 1 523 ? -17.108 -4.076 4.105 1.00 96.88 523 LEU A N 1
ATOM 4063 C CA . LEU A 1 523 ? -16.859 -2.639 4.054 1.00 96.88 523 LEU A CA 1
ATOM 4064 C C . LEU A 1 523 ? -18.092 -1.985 3.439 1.00 96.88 523 LEU A C 1
ATOM 4066 O O . LEU A 1 523 ? -18.353 -2.141 2.249 1.00 96.88 523 LEU A O 1
ATOM 4070 N N . ASP A 1 524 ? -18.847 -1.291 4.277 1.00 97.25 524 ASP A N 1
ATOM 4071 C CA . ASP A 1 524 ? -20.153 -0.740 3.954 1.00 97.25 524 ASP A CA 1
ATOM 4072 C C . ASP A 1 524 ? -20.135 0.798 3.966 1.00 97.25 524 ASP A C 1
ATOM 4074 O O . ASP A 1 524 ? -19.168 1.454 4.361 1.00 97.25 524 ASP A O 1
ATOM 4078 N N . ARG A 1 525 ? -21.237 1.409 3.526 1.00 95.88 525 ARG A N 1
ATOM 4079 C CA . ARG A 1 525 ? -21.414 2.867 3.580 1.00 95.88 525 ARG A CA 1
ATOM 4080 C C . ARG A 1 525 ? -21.867 3.303 4.979 1.00 95.88 525 ARG A C 1
ATOM 4082 O O . ARG A 1 525 ? -22.582 2.542 5.634 1.00 95.88 525 ARG A O 1
ATOM 4089 N N . PRO A 1 526 ? -21.578 4.544 5.420 1.00 95.50 526 PRO A N 1
ATOM 4090 C CA . PRO A 1 526 ? -21.994 5.035 6.740 1.00 95.50 526 PRO A CA 1
ATOM 4091 C C . PRO A 1 526 ? -23.500 4.924 7.019 1.00 95.50 526 PRO A C 1
ATOM 4093 O O . PRO A 1 526 ? -23.896 4.704 8.158 1.00 95.50 526 PRO A O 1
ATOM 4096 N N . ALA A 1 527 ? -24.346 4.982 5.984 1.00 95.94 527 ALA A N 1
ATOM 4097 C CA . ALA A 1 527 ? -25.794 4.782 6.109 1.00 95.94 527 ALA A CA 1
ATOM 4098 C C . ALA A 1 527 ? -26.183 3.417 6.718 1.00 95.94 527 ALA A C 1
ATOM 4100 O O . ALA A 1 527 ? -27.243 3.293 7.324 1.00 95.94 527 ALA A O 1
ATOM 4101 N N . LYS A 1 528 ? -25.322 2.398 6.601 1.00 97.06 528 LYS A N 1
ATOM 4102 C CA . LYS A 1 528 ? -25.525 1.066 7.189 1.00 97.06 528 LYS A CA 1
ATOM 4103 C C . LYS A 1 528 ? -25.100 0.968 8.654 1.00 97.06 528 LYS A C 1
ATOM 4105 O O . LYS A 1 528 ? -25.331 -0.063 9.277 1.00 97.06 528 LYS A O 1
ATOM 4110 N N . MET A 1 529 ? -24.520 2.018 9.240 1.00 96.94 529 MET A N 1
ATOM 4111 C CA . MET A 1 529 ? -23.930 1.970 10.582 1.00 96.94 529 MET A CA 1
ATOM 4112 C C . MET A 1 529 ? -24.917 1.493 11.661 1.00 96.94 529 MET A C 1
ATOM 4114 O O . MET A 1 529 ? -24.573 0.600 12.431 1.00 96.94 529 MET A O 1
ATOM 4118 N N . MET A 1 530 ? -26.158 1.992 11.678 1.00 97.88 530 MET A N 1
ATOM 4119 C CA . MET A 1 530 ? -27.172 1.557 12.657 1.00 97.88 530 MET A CA 1
ATOM 4120 C C . MET A 1 530 ? -27.603 0.090 12.487 1.00 97.88 530 MET A C 1
ATOM 4122 O O . MET A 1 530 ? -27.995 -0.544 13.461 1.00 97.88 530 MET A O 1
ATOM 4126 N N . GLU A 1 531 ? -27.484 -0.488 11.286 1.00 98.19 531 GLU A N 1
ATOM 4127 C CA . GLU A 1 531 ? -27.729 -1.922 11.052 1.00 98.19 531 GLU A CA 1
ATOM 4128 C C . GLU A 1 531 ? -26.553 -2.802 11.520 1.00 98.19 531 GLU A C 1
ATOM 4130 O O . GLU A 1 531 ? -26.708 -4.012 11.724 1.00 98.19 531 GLU A O 1
ATOM 4135 N N . LEU A 1 532 ? -25.359 -2.215 11.647 1.00 98.31 532 LEU A N 1
ATOM 4136 C CA . LEU A 1 532 ? -24.118 -2.907 11.993 1.00 98.31 532 LEU A CA 1
ATOM 4137 C C . LEU A 1 532 ? -23.778 -2.811 13.484 1.00 98.31 532 LEU A C 1
ATOM 4139 O O . LEU A 1 532 ? -23.263 -3.786 14.029 1.00 98.31 532 LEU A O 1
ATOM 4143 N N . ILE A 1 533 ? -24.102 -1.698 14.154 1.00 98.62 533 ILE A N 1
ATOM 4144 C CA . ILE A 1 533 ? -23.840 -1.495 15.591 1.00 98.62 533 ILE A CA 1
ATOM 4145 C C . ILE A 1 533 ? -24.354 -2.671 16.454 1.00 98.62 533 ILE A C 1
ATOM 4147 O O . ILE A 1 533 ? -23.556 -3.220 17.216 1.00 98.62 533 ILE A O 1
ATOM 4151 N N . PRO A 1 534 ? -25.600 -3.171 16.293 1.00 98.50 534 PRO A N 1
ATOM 4152 C CA . PRO A 1 534 ? -26.101 -4.292 17.102 1.00 98.50 534 PRO A CA 1
ATOM 4153 C C . PRO A 1 534 ? -25.363 -5.624 16.874 1.00 98.50 534 PRO A C 1
ATOM 4155 O O . PRO A 1 534 ? -25.481 -6.570 17.663 1.00 98.50 534 PRO A O 1
ATOM 4158 N N . LYS A 1 535 ? -24.606 -5.743 15.775 1.00 98.19 535 LYS A N 1
ATOM 4159 C CA . LYS A 1 535 ? -23.835 -6.944 15.413 1.00 98.19 535 LYS A CA 1
ATOM 4160 C C . LYS A 1 535 ? -22.424 -6.936 16.006 1.00 98.19 535 LYS A C 1
ATOM 4162 O O . LYS A 1 535 ? -21.766 -7.974 15.950 1.00 98.19 535 LYS A O 1
ATOM 4167 N N . ALA A 1 536 ? -21.970 -5.802 16.538 1.00 98.56 536 ALA A N 1
ATOM 4168 C CA . ALA A 1 536 ? -20.616 -5.610 17.029 1.00 98.56 536 ALA A CA 1
ATOM 4169 C C . ALA A 1 536 ? -20.509 -5.855 18.542 1.00 98.56 536 ALA A C 1
ATOM 4171 O O . ALA A 1 536 ? -21.370 -5.457 19.324 1.00 98.56 536 ALA A O 1
ATOM 4172 N N . ASP A 1 537 ? -19.415 -6.493 18.949 1.00 98.56 537 ASP A N 1
ATOM 4173 C CA . ASP A 1 537 ? -18.994 -6.609 20.348 1.00 98.56 537 ASP A CA 1
ATOM 4174 C C . ASP A 1 537 ? -17.995 -5.498 20.719 1.00 98.56 537 ASP A C 1
ATOM 4176 O O . ASP A 1 537 ? -17.801 -5.189 21.893 1.00 98.56 537 ASP A O 1
ATOM 4180 N N . VAL A 1 538 ? -17.362 -4.879 19.720 1.00 98.81 538 VAL A N 1
ATOM 4181 C CA . VAL A 1 538 ? -16.501 -3.705 19.881 1.00 98.81 538 VAL A CA 1
ATOM 4182 C C . VAL A 1 538 ? -16.819 -2.703 18.780 1.00 98.81 538 VAL A C 1
ATOM 4184 O O . VAL A 1 538 ? -16.862 -3.079 17.611 1.00 98.81 538 VAL A O 1
ATOM 4187 N N . VAL A 1 539 ? -17.008 -1.435 19.134 1.00 98.88 539 VAL A N 1
ATOM 4188 C CA . VAL A 1 539 ? -17.120 -0.329 18.174 1.00 98.88 539 VAL A CA 1
ATOM 4189 C C . VAL A 1 539 ? -15.908 0.579 18.334 1.00 98.88 539 VAL A C 1
ATOM 4191 O O . VAL A 1 539 ? -15.609 1.006 19.446 1.00 98.88 539 VAL A O 1
ATOM 4194 N N . VAL A 1 540 ? -15.215 0.874 17.235 1.00 98.81 540 VAL A N 1
ATOM 4195 C CA . VAL A 1 540 ? -14.017 1.720 17.219 1.00 98.81 540 VAL A CA 1
ATOM 4196 C C . VAL A 1 540 ? -14.229 2.917 16.300 1.00 98.81 540 VAL A C 1
ATOM 4198 O O . VAL A 1 540 ? -14.532 2.742 15.118 1.00 98.81 540 VAL A O 1
ATOM 4201 N N . LEU A 1 541 ? -14.026 4.129 16.816 1.00 98.62 541 LEU A N 1
ATOM 4202 C CA . LEU A 1 541 ? -14.001 5.344 16.000 1.00 98.62 541 LEU A CA 1
ATOM 4203 C C . LEU A 1 541 ? -12.577 5.645 15.528 1.00 98.62 541 LEU A C 1
ATOM 4205 O O . LEU A 1 541 ? -11.680 5.847 16.346 1.00 98.62 541 LEU A O 1
ATOM 4209 N N . ALA A 1 542 ? -12.396 5.701 14.207 1.00 97.06 542 ALA A N 1
ATOM 4210 C CA . ALA A 1 542 ? -11.137 5.998 13.520 1.00 97.06 542 ALA A CA 1
ATOM 4211 C C . ALA A 1 542 ? -11.317 7.014 12.366 1.00 97.06 542 ALA A C 1
ATOM 4213 O O . ALA A 1 542 ? -10.455 7.126 11.491 1.00 97.06 542 ALA A O 1
ATOM 4214 N N . CYS A 1 543 ? -12.439 7.741 12.345 1.00 95.44 543 CYS A N 1
ATOM 4215 C CA . CYS A 1 543 ? -12.788 8.730 11.326 1.00 95.44 543 CYS A CA 1
ATOM 4216 C C . CYS A 1 543 ? -12.382 10.162 11.738 1.00 95.44 543 CYS A C 1
ATOM 4218 O O . CYS A 1 543 ? -12.294 10.454 12.932 1.00 95.44 543 CYS A O 1
ATOM 4220 N N . PRO A 1 544 ? -12.147 11.076 10.779 1.00 92.75 544 PRO A N 1
ATOM 4221 C CA . PRO A 1 544 ? -11.834 12.474 11.081 1.00 92.75 544 PRO A CA 1
ATOM 4222 C C . PRO A 1 544 ? -13.020 13.207 11.726 1.00 92.75 544 PRO A C 1
ATOM 4224 O O . PRO A 1 544 ? -14.178 12.826 11.529 1.00 92.75 544 PRO A O 1
ATOM 4227 N N . LEU A 1 545 ? -12.736 14.283 12.471 1.00 93.19 545 LEU A N 1
ATOM 4228 C CA . LEU A 1 545 ? -13.755 15.209 12.975 1.00 93.19 545 LEU A CA 1
ATOM 4229 C C . LEU A 1 545 ? -14.045 16.275 11.919 1.00 93.19 545 LEU A C 1
ATOM 4231 O O . LEU A 1 545 ? -13.201 17.106 11.609 1.00 93.19 545 LEU A O 1
ATOM 4235 N N . THR A 1 546 ? -15.266 16.248 11.409 1.00 90.94 546 THR A N 1
ATOM 4236 C CA . THR A 1 546 ? -15.799 17.127 10.365 1.00 90.94 546 THR A CA 1
ATOM 4237 C C . THR A 1 546 ? -17.120 17.727 10.845 1.00 90.94 546 THR A C 1
ATOM 4239 O O . THR A 1 546 ? -17.561 17.459 11.968 1.00 90.94 546 THR A O 1
ATOM 4242 N N . LYS A 1 547 ? -17.787 18.529 10.009 1.00 90.00 547 LYS A N 1
ATOM 4243 C CA . LYS A 1 547 ? -19.138 19.017 10.329 1.00 90.00 547 LYS A CA 1
ATOM 4244 C C . LYS A 1 547 ? -20.137 17.861 10.398 1.00 90.00 547 LYS A C 1
ATOM 4246 O O . LYS A 1 547 ? -21.019 17.871 11.248 1.00 90.00 547 LYS A O 1
ATOM 4251 N N . GLU A 1 548 ? -19.958 16.864 9.542 1.00 90.88 548 GLU A N 1
ATOM 4252 C CA . GLU A 1 548 ? -20.827 15.704 9.374 1.00 90.88 548 GLU A CA 1
ATOM 4253 C C . GLU A 1 548 ? -20.615 14.650 10.470 1.00 90.88 548 GLU A C 1
ATOM 4255 O O . GLU A 1 548 ? -21.551 13.942 10.833 1.00 90.88 548 GLU A O 1
ATOM 4260 N N . THR A 1 549 ? -19.394 14.536 11.005 1.00 95.44 549 THR A N 1
ATOM 4261 C CA . THR A 1 549 ? -19.040 13.532 12.027 1.00 95.44 549 THR A CA 1
ATOM 4262 C C . THR A 1 549 ? -19.056 14.074 13.458 1.00 95.44 549 THR A C 1
ATOM 4264 O O . THR A 1 549 ? -18.910 13.308 14.411 1.00 95.44 549 THR A O 1
ATOM 4267 N N . LYS A 1 550 ? -19.253 15.383 13.656 1.00 95.94 550 LYS A N 1
ATOM 4268 C CA . LYS A 1 550 ? -19.345 15.974 14.996 1.00 95.94 550 LYS A CA 1
ATOM 4269 C C . LYS A 1 550 ? -20.560 15.429 15.750 1.00 95.94 550 LYS A C 1
ATOM 4271 O O . LYS A 1 550 ? -21.690 15.567 15.295 1.00 95.94 550 LYS A O 1
ATOM 4276 N N . GLY A 1 551 ? -20.321 14.837 16.920 1.00 96.62 551 GLY A N 1
ATOM 4277 C CA . GLY A 1 551 ? -21.365 14.229 17.749 1.00 96.62 551 GLY A CA 1
ATOM 4278 C C . GLY A 1 551 ? -22.098 13.060 17.080 1.00 96.62 551 GLY A C 1
ATOM 4279 O O . GLY A 1 551 ? -23.203 12.727 17.498 1.00 96.62 551 GLY A O 1
ATOM 4280 N N . MET A 1 552 ? -21.515 12.440 16.046 1.00 96.88 552 MET A N 1
ATOM 4281 C CA . MET A 1 552 ? -22.143 11.348 15.290 1.00 96.88 552 MET A CA 1
ATOM 4282 C C . MET A 1 552 ? -22.472 10.111 16.134 1.00 96.88 552 MET A C 1
ATOM 4284 O O . MET A 1 552 ? -23.311 9.302 15.735 1.00 96.88 552 MET A O 1
ATOM 4288 N N . PHE A 1 553 ? -21.792 9.933 17.270 1.00 98.25 553 PHE A N 1
ATOM 4289 C CA . PHE A 1 553 ? -22.025 8.830 18.193 1.00 98.25 553 PHE A CA 1
ATOM 4290 C C . PHE A 1 553 ? -22.653 9.353 19.491 1.00 98.25 553 PHE A C 1
ATOM 4292 O O . PHE A 1 553 ? -21.958 9.831 20.390 1.00 98.25 553 PHE A O 1
ATOM 4299 N N . GLY A 1 554 ? -23.983 9.295 19.565 1.00 98.25 554 GLY A N 1
ATOM 4300 C CA . GLY A 1 554 ? -24.785 9.755 20.698 1.00 98.25 554 GLY A CA 1
ATOM 4301 C C . GLY A 1 554 ? -25.631 8.644 21.322 1.00 98.25 554 GLY A C 1
ATOM 4302 O O . GLY A 1 554 ? -25.361 7.457 21.134 1.00 98.25 554 GLY A O 1
ATOM 4303 N N . ALA A 1 555 ? -26.668 9.034 22.072 1.00 98.31 555 ALA A N 1
ATOM 4304 C CA . ALA A 1 555 ? -27.505 8.115 22.855 1.00 98.31 555 ALA A CA 1
ATOM 4305 C C . ALA A 1 555 ? -28.067 6.954 22.019 1.00 98.31 555 ALA A C 1
ATOM 4307 O O . ALA A 1 555 ? -27.865 5.799 22.371 1.00 98.31 555 ALA A O 1
ATOM 4308 N N . SER A 1 556 ? -28.648 7.239 20.847 1.00 98.25 556 SER A N 1
ATOM 4309 C CA . SER A 1 556 ? -29.204 6.203 19.964 1.00 98.25 556 SER A CA 1
ATOM 4310 C C . SER A 1 556 ? -28.182 5.156 19.515 1.00 98.25 556 SER A C 1
ATOM 4312 O O . SER A 1 556 ? -28.530 3.992 19.335 1.00 98.25 556 SER A O 1
ATOM 4314 N N . GLN A 1 557 ? -26.925 5.556 19.306 1.00 98.56 557 GLN A N 1
ATOM 4315 C CA . GLN A 1 557 ? -25.866 4.635 18.905 1.00 98.56 557 GLN A CA 1
ATOM 4316 C C . GLN A 1 557 ? -25.440 3.766 20.089 1.00 98.56 557 GLN A C 1
ATOM 4318 O O . GLN A 1 557 ? -25.288 2.560 19.914 1.00 98.56 557 GLN A O 1
ATOM 4323 N N . PHE A 1 558 ? -25.299 4.349 21.285 1.00 98.69 558 PHE A N 1
ATOM 4324 C CA . PHE A 1 558 ? -24.999 3.592 22.503 1.00 98.69 558 PHE A CA 1
ATOM 4325 C C . PHE A 1 558 ? -26.123 2.618 22.877 1.00 98.69 558 PHE A C 1
ATOM 4327 O O . PHE A 1 558 ? -25.830 1.473 23.203 1.00 98.69 558 PHE A O 1
ATOM 4334 N N . ASP A 1 559 ? -27.387 3.019 22.750 1.00 98.50 559 ASP A N 1
ATOM 4335 C CA . ASP A 1 559 ? -28.546 2.160 23.032 1.00 98.50 559 ASP A CA 1
ATOM 4336 C C . ASP A 1 559 ? -28.654 0.976 22.061 1.00 98.50 559 ASP A C 1
ATOM 4338 O O . ASP A 1 559 ? -29.142 -0.096 22.418 1.00 98.50 559 ASP A O 1
ATOM 4342 N N . ALA A 1 560 ? -28.185 1.152 20.823 1.00 98.50 560 ALA A N 1
ATOM 4343 C CA . ALA A 1 560 ? -28.142 0.088 19.827 1.00 98.50 560 ALA A CA 1
ATOM 4344 C C . ALA A 1 560 ? -26.976 -0.895 20.040 1.00 98.50 560 ALA A C 1
ATOM 4346 O O . ALA A 1 560 ? -26.977 -1.982 19.449 1.00 98.50 560 ALA A O 1
ATOM 4347 N N . MET A 1 561 ? -25.963 -0.532 20.835 1.00 98.69 561 MET A N 1
ATOM 4348 C CA . MET A 1 561 ? -24.852 -1.429 21.149 1.00 98.69 561 MET A CA 1
ATOM 4349 C C . MET A 1 561 ? -25.320 -2.583 22.036 1.00 98.69 561 MET A C 1
ATOM 4351 O O . MET A 1 561 ? -26.284 -2.497 22.794 1.00 98.69 561 MET A O 1
ATOM 4355 N N . ARG A 1 562 ? -24.595 -3.702 21.977 1.00 97.19 562 ARG A N 1
ATOM 4356 C CA . ARG A 1 562 ? -24.829 -4.802 22.915 1.00 97.19 562 ARG A CA 1
ATOM 4357 C C . ARG A 1 562 ? -24.442 -4.363 24.322 1.00 97.19 562 ARG A C 1
ATOM 4359 O O . ARG A 1 562 ? -23.398 -3.744 24.506 1.00 97.19 562 ARG A O 1
ATOM 4366 N N . LYS A 1 563 ? -25.180 -4.842 25.324 1.00 96.25 563 LYS A N 1
ATOM 4367 C CA . LYS A 1 563 ? -24.844 -4.632 26.741 1.00 96.25 563 LYS A CA 1
ATOM 4368 C C . LYS A 1 563 ? -23.408 -5.035 27.098 1.00 96.25 563 LYS A C 1
ATOM 4370 O O . LYS A 1 563 ? -22.765 -4.413 27.934 1.00 96.25 563 LYS A O 1
ATOM 4375 N N . SER A 1 564 ? -22.895 -6.082 26.451 1.00 94.25 564 SER A N 1
ATOM 4376 C CA . SER A 1 564 ? -21.532 -6.583 26.639 1.00 94.25 564 SER A CA 1
ATOM 4377 C C . SER A 1 564 ? -20.472 -5.870 25.791 1.00 94.25 564 SER A C 1
ATOM 4379 O O . SER A 1 564 ? -19.311 -6.272 25.845 1.00 94.25 564 SER A O 1
ATOM 4381 N N . ALA A 1 565 ? -20.852 -4.898 24.956 1.00 97.00 565 ALA A N 1
ATOM 4382 C CA . ALA A 1 565 ? -19.950 -4.296 23.987 1.00 97.00 565 ALA A CA 1
ATOM 4383 C C . ALA A 1 565 ? -19.038 -3.235 24.605 1.00 97.00 565 ALA A C 1
ATOM 4385 O O . ALA A 1 565 ? -19.391 -2.574 25.583 1.00 97.00 565 ALA A O 1
ATOM 4386 N N . HIS A 1 566 ? -17.877 -3.057 23.978 1.00 98.06 566 HIS A N 1
ATOM 4387 C CA . HIS A 1 566 ? -16.905 -2.028 24.332 1.00 98.06 566 HIS A CA 1
ATOM 4388 C C . HIS A 1 566 ? -16.844 -0.948 23.253 1.00 98.06 566 HIS A C 1
ATOM 4390 O O . HIS A 1 566 ? -16.917 -1.238 22.058 1.00 98.06 566 HIS A O 1
ATOM 4396 N N . PHE A 1 567 ? -16.681 0.299 23.679 1.00 98.69 567 PHE A N 1
ATOM 4397 C CA . PHE A 1 567 ? -16.519 1.445 22.792 1.00 98.69 567 PHE A CA 1
ATOM 4398 C C . PHE A 1 567 ? -15.084 1.974 22.858 1.00 98.69 567 PHE A C 1
ATOM 4400 O O . PHE A 1 567 ? -14.571 2.215 23.945 1.00 98.69 567 PHE A O 1
ATO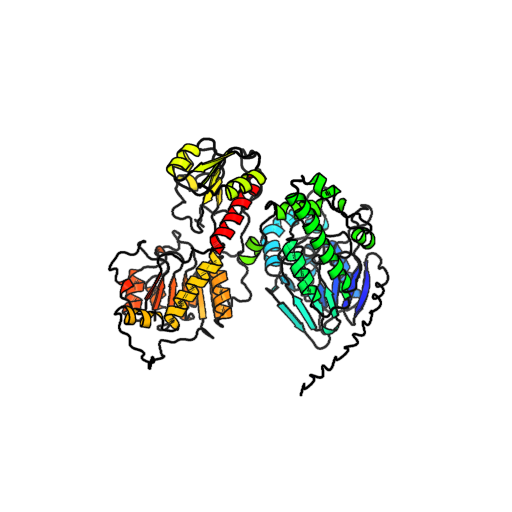M 4407 N N . ILE A 1 568 ? -14.423 2.174 21.720 1.00 98.81 568 ILE A N 1
ATOM 4408 C CA . ILE A 1 568 ? -13.051 2.687 21.661 1.00 98.81 568 ILE A CA 1
ATOM 4409 C C . ILE A 1 568 ? -13.020 3.955 20.808 1.00 98.81 568 ILE A C 1
ATOM 4411 O O . ILE A 1 568 ? -13.430 3.935 19.647 1.00 98.81 568 ILE A O 1
ATOM 4415 N N . ASN A 1 569 ? -12.492 5.051 21.352 1.00 98.56 569 ASN A N 1
ATOM 4416 C CA . ASN A 1 569 ? -12.264 6.284 20.603 1.00 98.56 569 ASN A CA 1
ATOM 4417 C C . ASN A 1 569 ? -10.785 6.676 20.651 1.00 98.56 569 ASN A C 1
ATOM 4419 O O . ASN A 1 569 ? -10.260 7.049 21.700 1.00 98.56 569 ASN A O 1
ATOM 4423 N N . ILE A 1 570 ? -10.134 6.595 19.490 1.00 96.75 570 ILE A N 1
ATOM 4424 C CA . ILE A 1 570 ? -8.737 7.003 19.268 1.00 96.75 570 ILE A CA 1
ATOM 4425 C C . ILE A 1 570 ? -8.622 8.147 18.251 1.00 96.75 570 ILE A C 1
ATOM 4427 O O . ILE A 1 570 ? -7.537 8.445 17.756 1.00 96.75 570 ILE A O 1
ATOM 4431 N N . ALA A 1 571 ? -9.760 8.733 17.873 1.00 95.25 571 ALA A N 1
ATOM 4432 C CA . ALA A 1 571 ? -9.852 9.701 16.795 1.00 95.25 571 ALA A CA 1
ATOM 4433 C C . ALA A 1 571 ? -9.971 11.122 17.348 1.00 95.25 571 ALA A C 1
ATOM 4435 O O . ALA A 1 571 ? -8.967 11.825 17.450 1.00 95.25 571 ALA A O 1
ATOM 4436 N N . ARG A 1 572 ? -11.180 11.566 17.713 1.00 95.62 572 ARG A N 1
ATOM 4437 C CA . ARG A 1 572 ? -11.425 12.874 18.347 1.00 95.62 572 ARG A CA 1
ATOM 4438 C C . ARG A 1 572 ? -12.549 12.776 19.373 1.00 95.62 572 ARG A C 1
ATOM 4440 O O . ARG A 1 572 ? -13.551 12.111 19.113 1.00 95.62 572 ARG A O 1
ATOM 4447 N N . GLY A 1 573 ? -12.425 13.487 20.496 1.00 96.50 573 GLY A N 1
ATOM 4448 C CA . GLY A 1 573 ? -13.479 13.544 21.516 1.00 96.50 573 GLY A CA 1
ATOM 4449 C C . GLY A 1 573 ? -14.805 14.076 20.970 1.00 96.50 573 GLY A C 1
ATOM 4450 O O . GLY A 1 573 ? -15.849 13.473 21.193 1.00 96.50 573 GLY A O 1
ATOM 4451 N N . GLY A 1 574 ? -14.746 15.117 20.130 1.00 96.62 574 GLY A N 1
ATOM 4452 C CA . GLY A 1 574 ? -15.921 15.749 19.518 1.00 96.62 574 GLY A CA 1
ATOM 4453 C C . GLY A 1 574 ? -16.729 14.881 18.538 1.00 96.62 574 GLY A C 1
ATOM 4454 O O . GLY A 1 574 ? -17.739 15.350 18.020 1.00 96.62 574 GLY A O 1
ATOM 4455 N N . LEU A 1 575 ? -16.318 13.637 18.260 1.00 97.94 575 LEU A N 1
ATOM 4456 C CA . LEU A 1 575 ? -17.135 12.662 17.516 1.00 97.94 575 LEU A CA 1
ATOM 4457 C C . LEU A 1 575 ? -18.281 12.092 18.363 1.00 97.94 575 LEU A C 1
ATOM 4459 O O . LEU A 1 575 ? -19.235 11.532 17.823 1.00 97.94 575 LEU A O 1
ATOM 4463 N N . VAL A 1 576 ? -18.169 12.204 19.686 1.00 98.12 576 VAL A N 1
ATOM 4464 C CA . VAL A 1 576 ? -19.035 11.532 20.650 1.00 98.12 576 VAL A CA 1
ATOM 4465 C C . VAL A 1 576 ? -19.786 12.571 21.466 1.00 98.12 576 VAL A C 1
ATOM 4467 O O . VAL A 1 576 ? -19.195 13.535 21.951 1.00 98.12 576 VAL A O 1
ATOM 4470 N N . ASP A 1 577 ? -21.080 12.351 21.690 1.00 98.00 577 ASP A N 1
ATOM 4471 C CA . ASP A 1 577 ? -21.759 13.022 22.797 1.00 98.00 577 ASP A CA 1
ATOM 4472 C C . ASP A 1 577 ? -21.254 12.415 24.116 1.00 98.00 577 ASP A C 1
ATOM 4474 O O . ASP A 1 577 ? -21.705 11.355 24.564 1.00 98.00 577 ASP A O 1
ATOM 4478 N N . GLN A 1 578 ? -20.280 13.084 24.739 1.00 96.00 578 GLN A N 1
ATOM 4479 C CA . GLN A 1 578 ? -19.637 12.602 25.962 1.00 96.00 578 GLN A CA 1
ATOM 4480 C C . GLN A 1 578 ? -20.633 12.425 27.118 1.00 96.00 578 GLN A C 1
ATOM 4482 O O . GLN A 1 578 ? -20.434 11.549 27.962 1.00 96.00 578 GLN A O 1
ATOM 4487 N N . LYS A 1 579 ? -21.720 13.210 27.171 1.00 96.88 579 LYS A N 1
ATOM 4488 C CA . LYS A 1 579 ? -22.745 13.059 28.215 1.00 96.88 579 LYS A CA 1
ATOM 4489 C C . LYS A 1 579 ? -23.543 11.778 28.003 1.00 96.88 579 LYS A C 1
ATOM 4491 O O . LYS A 1 579 ? -23.719 11.027 28.961 1.00 96.88 579 LYS A O 1
ATOM 4496 N N . ALA A 1 580 ? -23.960 11.507 26.767 1.00 98.12 580 ALA A N 1
ATOM 4497 C CA . ALA A 1 580 ? -24.654 10.269 26.422 1.00 98.12 580 ALA A CA 1
ATOM 4498 C C . ALA A 1 580 ? -23.782 9.032 26.693 1.00 98.12 580 ALA A C 1
ATOM 4500 O O . ALA A 1 580 ? -24.245 8.073 27.306 1.00 98.12 580 ALA A O 1
ATOM 4501 N N . MET A 1 581 ? -22.495 9.085 26.331 1.00 98.25 581 MET A N 1
ATOM 4502 C CA . MET A 1 581 ? -21.542 8.007 26.620 1.00 98.25 581 MET A CA 1
ATOM 4503 C C . MET A 1 581 ? -21.419 7.741 28.126 1.00 98.25 581 MET A C 1
ATOM 4505 O O . MET A 1 581 ? -21.486 6.595 28.567 1.00 98.25 581 MET A O 1
ATOM 4509 N N . MET A 1 582 ? -21.253 8.794 28.934 1.00 97.81 582 MET A N 1
ATOM 4510 C CA . MET A 1 582 ? -21.155 8.661 30.391 1.00 97.81 582 MET A CA 1
ATOM 4511 C C . MET A 1 582 ? -22.434 8.090 31.013 1.00 97.81 582 MET A C 1
ATOM 4513 O O . MET A 1 582 ? -22.339 7.302 31.953 1.00 97.81 582 MET A O 1
ATOM 4517 N N . ALA A 1 583 ? -23.612 8.467 30.506 1.00 98.12 583 ALA A N 1
ATOM 4518 C CA . ALA A 1 583 ? -24.882 7.892 30.944 1.00 98.12 583 ALA A CA 1
ATOM 4519 C C . ALA A 1 583 ? -24.945 6.391 30.621 1.00 98.12 583 ALA A C 1
ATOM 4521 O O . ALA A 1 583 ? -25.122 5.585 31.533 1.00 98.12 583 ALA A O 1
ATOM 4522 N N . ALA A 1 584 ? -24.651 6.009 29.374 1.00 98.19 584 ALA A N 1
ATOM 4523 C CA . ALA A 1 584 ? -24.619 4.614 28.933 1.00 98.19 584 ALA A CA 1
ATOM 4524 C C . ALA A 1 584 ? -23.643 3.748 29.754 1.00 98.19 584 ALA A C 1
ATOM 4526 O O . ALA A 1 584 ? -23.954 2.609 30.103 1.00 98.19 584 ALA A O 1
ATOM 4527 N N . LEU A 1 585 ? -22.474 4.286 30.113 1.00 97.00 585 LEU A N 1
ATOM 4528 C CA . LEU A 1 585 ? -21.492 3.603 30.963 1.00 97.00 585 LEU A CA 1
ATOM 4529 C C . LEU A 1 585 ? -21.964 3.455 32.412 1.00 97.00 585 LEU A C 1
ATOM 4531 O O . LEU A 1 585 ? -21.723 2.418 33.030 1.00 97.00 585 LEU A O 1
ATOM 4535 N N . LYS A 1 586 ? -22.616 4.486 32.961 1.00 96.81 586 LYS A N 1
ATOM 4536 C CA . LYS A 1 586 ? -23.118 4.501 34.341 1.00 96.81 586 LYS A CA 1
ATOM 4537 C C . LYS A 1 586 ? -24.321 3.575 34.524 1.00 96.81 586 LYS A C 1
ATOM 4539 O O . LYS A 1 586 ? -24.441 2.933 35.563 1.00 96.81 586 LYS A O 1
ATOM 4544 N N . GLU A 1 587 ? -25.197 3.516 33.528 1.00 97.06 587 GLU A N 1
ATOM 4545 C CA . GLU A 1 587 ? -26.402 2.676 33.514 1.00 97.06 587 GLU A CA 1
ATOM 4546 C C . GLU A 1 587 ? -26.101 1.228 33.095 1.00 97.06 587 GLU A C 1
ATOM 4548 O O . GLU A 1 587 ? -26.928 0.333 33.273 1.00 97.06 587 GLU A O 1
ATOM 4553 N N . GLY A 1 588 ? -24.891 0.972 32.587 1.00 95.25 588 GLY A N 1
ATOM 4554 C CA . GLY A 1 588 ? -24.481 -0.344 32.108 1.00 95.25 588 GLY A CA 1
ATOM 4555 C C . GLY A 1 588 ? -25.161 -0.738 30.797 1.00 95.25 588 GLY A C 1
ATOM 4556 O O . GLY A 1 588 ? -25.355 -1.930 30.559 1.00 95.25 588 GLY A O 1
ATOM 4557 N N . THR A 1 589 ? -25.533 0.243 29.968 1.00 97.69 589 THR A N 1
ATOM 4558 C CA . THR A 1 589 ? -25.990 0.059 28.579 1.00 97.69 589 THR A CA 1
ATOM 4559 C C . THR A 1 589 ? -24.872 -0.512 27.710 1.00 97.69 589 THR A C 1
ATOM 4561 O O . THR A 1 589 ? -25.138 -1.311 26.819 1.00 97.69 589 THR A O 1
ATOM 4564 N N . ILE A 1 590 ? -23.616 -0.169 28.013 1.00 97.19 590 ILE A N 1
ATOM 4565 C CA . ILE A 1 590 ? -22.414 -0.779 27.429 1.00 97.19 590 ILE A CA 1
ATOM 4566 C C . ILE A 1 590 ? -21.446 -1.220 28.531 1.00 97.19 590 ILE A C 1
ATOM 4568 O O . ILE A 1 590 ? -21.478 -0.699 29.649 1.00 97.19 590 ILE A O 1
ATOM 4572 N N . ALA A 1 591 ? -20.564 -2.170 28.217 1.00 94.94 591 ALA A N 1
ATOM 4573 C CA . ALA A 1 591 ? -19.676 -2.775 29.206 1.00 94.94 591 ALA A CA 1
ATOM 4574 C C . ALA A 1 591 ? -18.544 -1.837 29.635 1.00 94.94 591 ALA A C 1
ATOM 4576 O O . ALA A 1 591 ? -18.182 -1.826 30.810 1.00 94.94 591 ALA A O 1
ATOM 4577 N N . GLY A 1 592 ? -18.000 -1.044 28.709 1.00 95.56 592 GLY A N 1
ATOM 4578 C CA . GLY A 1 592 ? -16.906 -0.124 29.004 1.00 95.56 592 GLY A CA 1
ATOM 4579 C C . GLY A 1 592 ? -16.440 0.698 27.807 1.00 95.56 592 GLY A C 1
ATOM 4580 O O . GLY A 1 592 ? -16.853 0.453 26.670 1.00 95.56 592 GLY A O 1
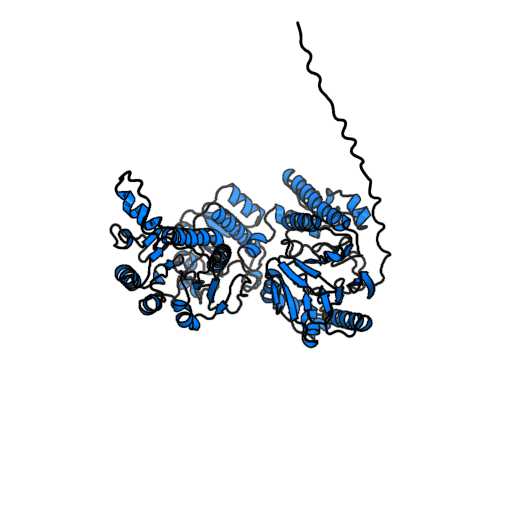ATOM 4581 N N . ALA A 1 593 ? -15.561 1.667 28.073 1.00 97.75 593 ALA A N 1
ATOM 4582 C CA . ALA A 1 593 ? -15.003 2.547 27.051 1.00 97.75 593 ALA A CA 1
ATOM 4583 C C . ALA A 1 593 ? -13.490 2.774 27.195 1.00 97.75 593 ALA A C 1
ATOM 4585 O O . ALA A 1 593 ? -12.979 2.971 28.295 1.00 97.75 593 ALA A O 1
ATOM 4586 N N . GLY A 1 594 ? -12.776 2.773 26.070 1.00 97.88 594 GLY A N 1
ATOM 4587 C CA . GLY A 1 594 ? -11.358 3.118 25.975 1.00 97.88 594 GLY A CA 1
ATOM 4588 C C . GLY A 1 594 ? -11.180 4.408 25.183 1.00 97.88 594 GLY A C 1
ATOM 4589 O O . GLY A 1 594 ? -11.596 4.479 24.028 1.00 97.88 594 GLY A O 1
ATOM 4590 N N . LEU A 1 595 ? -10.578 5.426 25.789 1.00 98.12 595 LEU A N 1
ATOM 4591 C CA . LEU A 1 595 ? -10.525 6.785 25.257 1.00 98.12 595 LEU A CA 1
ATOM 4592 C C . LEU A 1 595 ? -9.076 7.270 25.217 1.00 98.12 595 LEU A C 1
ATOM 4594 O O . LEU A 1 595 ? -8.480 7.506 26.262 1.00 98.12 595 LEU A O 1
ATOM 4598 N N . ASP A 1 596 ? -8.515 7.453 24.024 1.00 97.69 596 ASP A N 1
ATOM 4599 C CA . ASP A 1 596 ? -7.271 8.227 23.876 1.00 97.69 596 ASP A CA 1
ATOM 4600 C C . ASP A 1 596 ? -7.554 9.725 23.718 1.00 97.69 596 ASP A C 1
ATOM 4602 O O . ASP A 1 596 ? -6.659 10.544 23.843 1.00 97.69 596 ASP A O 1
ATOM 4606 N N . VAL A 1 597 ? -8.806 10.093 23.462 1.00 96.88 597 VAL A N 1
ATOM 4607 C CA . VAL A 1 597 ? -9.246 11.464 23.190 1.00 96.88 597 VAL A CA 1
ATOM 4608 C C . VAL A 1 597 ? -10.515 11.776 23.975 1.00 96.88 597 VAL A C 1
ATOM 4610 O O . VAL A 1 597 ? -11.350 10.893 24.192 1.00 96.88 597 VAL A O 1
ATOM 4613 N N . THR A 1 598 ? -10.680 13.032 24.384 1.00 96.31 598 THR A N 1
ATOM 4614 C CA . THR A 1 598 ? -11.825 13.498 25.191 1.00 96.31 598 THR A CA 1
ATOM 4615 C C . THR A 1 598 ? -12.337 14.853 24.707 1.00 96.31 598 THR A C 1
ATOM 4617 O O . THR A 1 598 ? -11.751 15.467 23.821 1.00 96.31 598 THR A O 1
ATOM 4620 N N . ASP A 1 599 ? -13.468 15.322 25.234 1.00 93.38 599 ASP A N 1
ATOM 4621 C CA . ASP A 1 599 ? -13.931 16.697 25.024 1.00 93.38 599 ASP A CA 1
ATOM 4622 C C . ASP A 1 599 ? -14.354 17.304 26.380 1.00 93.38 599 ASP A C 1
ATOM 4624 O O . ASP A 1 599 ? -15.334 16.839 26.977 1.00 93.38 599 ASP A O 1
ATOM 4628 N N . PRO A 1 600 ? -13.613 18.285 26.936 1.00 93.62 600 PRO A N 1
ATOM 4629 C CA . PRO A 1 600 ? -12.460 18.989 26.355 1.00 93.62 600 PRO A CA 1
ATOM 4630 C C . PRO A 1 600 ? -11.122 18.225 26.476 1.00 93.62 600 PRO A C 1
ATOM 4632 O O . PRO A 1 600 ? -11.029 17.190 27.142 1.00 93.62 600 PRO A O 1
ATOM 4635 N N . GLU A 1 601 ? -10.070 18.778 25.856 1.00 91.44 601 GLU A N 1
ATOM 4636 C CA . GLU A 1 601 ? -8.663 18.385 26.043 1.00 91.44 601 GLU A CA 1
ATOM 4637 C C . GLU A 1 601 ? -7.816 19.603 26.472 1.00 91.44 601 GLU A C 1
ATOM 4639 O O . GLU A 1 601 ? -7.891 20.641 25.806 1.00 91.44 601 GLU A O 1
ATOM 4644 N N . PRO A 1 602 ? -6.988 19.504 27.534 1.00 93.81 602 PRO A N 1
ATOM 4645 C CA . PRO A 1 602 ? -6.804 18.339 28.408 1.00 93.81 602 PRO A CA 1
ATOM 4646 C C . PRO A 1 602 ? -8.066 18.011 29.223 1.00 93.81 602 PRO A C 1
ATOM 4648 O O . PRO A 1 602 ? -8.868 18.897 29.519 1.00 93.81 602 PRO A O 1
ATOM 4651 N N . LEU A 1 603 ? -8.242 16.734 29.585 1.00 95.19 603 LEU A N 1
ATOM 4652 C CA . LEU A 1 603 ? -9.353 16.320 30.442 1.00 95.19 603 LEU A CA 1
ATOM 4653 C C . LEU A 1 603 ? -9.184 16.970 31.830 1.00 95.19 603 LEU A C 1
ATOM 4655 O O . LEU A 1 603 ? -8.139 16.754 32.446 1.00 95.19 603 LEU A O 1
ATOM 4659 N N . PRO A 1 604 ? -10.167 17.737 32.345 1.00 96.12 604 PRO A N 1
ATOM 4660 C CA . PRO A 1 604 ? -9.996 18.460 33.597 1.00 96.12 604 PRO A CA 1
ATOM 4661 C C . PRO A 1 604 ? -9.708 17.542 34.784 1.00 96.12 604 PRO A C 1
ATOM 4663 O O . PRO A 1 604 ? -10.238 16.425 34.884 1.00 96.12 604 PRO A O 1
ATOM 4666 N N . ASP A 1 605 ? -8.929 18.055 35.730 1.00 91.94 605 ASP A N 1
ATOM 4667 C CA . ASP A 1 605 ? -8.745 17.408 37.023 1.00 91.94 605 ASP A CA 1
ATOM 4668 C C . ASP A 1 605 ? -10.113 17.178 37.688 1.00 91.94 605 ASP A C 1
ATOM 4670 O O . ASP A 1 605 ? -11.036 17.988 37.578 1.00 91.94 605 ASP A O 1
ATOM 4674 N N . ALA A 1 606 ? -10.270 16.031 38.352 1.00 90.38 606 ALA A N 1
ATOM 4675 C CA . ALA A 1 606 ? -11.515 15.585 38.988 1.00 90.38 606 ALA A CA 1
ATOM 4676 C C . ALA A 1 606 ? -12.723 15.313 38.058 1.00 90.38 606 ALA A C 1
ATOM 4678 O O . ALA A 1 606 ? -13.804 14.999 38.568 1.00 90.38 606 ALA A O 1
ATOM 4679 N N . HIS A 1 607 ? -12.560 15.339 36.727 1.00 95.12 607 HIS A N 1
ATOM 4680 C CA . HIS A 1 607 ? -13.608 14.915 35.791 1.00 95.12 607 HIS A CA 1
ATOM 4681 C C . HIS A 1 607 ? -14.145 13.493 36.109 1.00 95.12 607 HIS A C 1
ATOM 4683 O O . HIS A 1 607 ? -13.351 12.599 36.419 1.00 95.12 607 HIS A O 1
ATOM 4689 N N . PRO A 1 608 ? -15.468 13.223 36.012 1.00 93.94 608 PRO A N 1
ATOM 4690 C CA . PRO A 1 608 ? -16.056 11.933 36.403 1.00 93.94 608 PRO A CA 1
ATOM 4691 C C . PRO A 1 608 ? -15.466 10.697 35.713 1.00 93.94 608 PRO A C 1
ATOM 4693 O O . PRO A 1 608 ? -15.386 9.643 36.341 1.00 93.94 608 PRO A O 1
ATOM 4696 N N . LEU A 1 609 ? -15.018 10.828 34.458 1.00 93.62 609 LEU A N 1
ATOM 4697 C CA . LEU A 1 609 ? -14.380 9.737 33.703 1.00 93.62 609 LEU A CA 1
ATOM 4698 C C . LEU A 1 609 ? -13.179 9.124 34.440 1.00 93.62 609 LEU A C 1
ATOM 4700 O O . LEU A 1 609 ? -12.977 7.920 34.346 1.00 93.62 609 LEU A O 1
ATOM 4704 N N . TRP A 1 610 ? -12.441 9.906 35.240 1.00 90.81 610 TRP A N 1
ATOM 4705 C CA . TRP A 1 610 ? -11.312 9.399 36.029 1.00 90.81 610 TRP A CA 1
ATOM 4706 C C . TRP A 1 610 ? -11.710 8.349 37.074 1.00 90.81 610 TRP A C 1
ATOM 4708 O O . TRP A 1 610 ? -10.863 7.583 37.521 1.00 90.81 610 TRP A O 1
ATOM 4718 N N . LYS A 1 611 ? -12.981 8.331 37.497 1.00 88.94 611 LYS A N 1
ATOM 4719 C CA . LYS A 1 611 ? -13.497 7.477 38.581 1.00 88.94 611 LYS A CA 1
ATOM 4720 C C . LYS A 1 611 ? -14.337 6.300 38.075 1.00 88.94 611 LYS A C 1
ATOM 4722 O O . LYS A 1 611 ? -14.787 5.487 38.878 1.00 88.94 611 LYS A O 1
ATOM 4727 N N . MET A 1 612 ? -14.603 6.224 36.772 1.00 90.81 612 MET A N 1
ATOM 4728 C CA . MET A 1 612 ? -15.399 5.145 36.190 1.00 90.81 612 MET A CA 1
ATOM 4729 C C . MET A 1 612 ? -14.528 3.896 36.017 1.00 90.81 612 MET A C 1
ATOM 4731 O O . MET A 1 612 ? -13.586 3.888 35.234 1.00 90.81 612 MET A O 1
ATOM 4735 N N . THR A 1 613 ? -14.843 2.820 36.740 1.00 87.56 613 THR A N 1
ATOM 4736 C CA . THR A 1 613 ? -14.044 1.576 36.762 1.00 87.56 613 THR A CA 1
ATOM 4737 C C . THR A 1 613 ? -14.085 0.783 35.455 1.00 87.56 613 THR A C 1
ATOM 4739 O O . THR A 1 613 ? -13.253 -0.099 35.247 1.00 87.56 613 THR A O 1
ATOM 4742 N N . ASN A 1 614 ? -15.047 1.083 34.585 1.00 90.69 614 ASN A N 1
ATOM 4743 C CA . ASN A 1 614 ? -15.210 0.518 33.249 1.00 90.69 614 ASN A CA 1
ATOM 4744 C C . ASN A 1 614 ? -14.718 1.459 32.133 1.00 90.69 614 ASN A C 1
ATOM 4746 O O . ASN A 1 614 ? -15.070 1.271 30.968 1.00 90.69 614 ASN A O 1
ATOM 4750 N N . VAL A 1 615 ? -13.912 2.467 32.478 1.00 94.44 615 VAL A N 1
ATOM 4751 C CA . VAL A 1 615 ? -13.314 3.403 31.524 1.00 94.44 615 VAL A CA 1
ATOM 4752 C C . VAL A 1 615 ? -11.795 3.376 31.639 1.00 94.44 615 VAL A C 1
ATOM 4754 O O . VAL A 1 615 ? -11.239 3.368 32.736 1.00 94.44 615 VAL A O 1
ATOM 4757 N N . VAL A 1 616 ? -11.116 3.399 30.494 1.00 94.69 616 VAL A N 1
ATOM 4758 C CA . VAL A 1 616 ? -9.672 3.648 30.397 1.00 94.69 616 VAL A CA 1
ATOM 4759 C C . VAL A 1 616 ? -9.466 4.930 29.616 1.00 94.69 616 VAL A C 1
ATOM 4761 O O . VAL A 1 616 ? -9.987 5.057 28.511 1.00 94.69 616 VAL A O 1
ATOM 4764 N N . VAL A 1 617 ? -8.695 5.859 30.176 1.00 94.81 617 VAL A N 1
ATOM 4765 C CA . VAL A 1 617 ? -8.326 7.114 29.515 1.00 94.81 617 VAL A CA 1
ATOM 4766 C C . VAL A 1 617 ? -6.812 7.161 29.341 1.00 94.81 617 VAL A C 1
ATOM 4768 O O . VAL A 1 617 ? -6.075 6.915 30.296 1.00 94.81 617 VAL A O 1
ATOM 4771 N N . SER A 1 618 ? -6.347 7.500 28.142 1.00 94.62 618 SER A N 1
ATOM 4772 C CA . SER A 1 618 ? -4.964 7.889 27.870 1.00 94.62 618 SER A CA 1
ATOM 4773 C C . SER A 1 618 ? -4.900 9.338 27.370 1.00 94.62 618 SER A C 1
ATOM 4775 O O . SER A 1 618 ? -5.863 9.823 26.781 1.00 94.62 618 SER A O 1
ATOM 4777 N N . PRO A 1 619 ? -3.803 10.072 27.634 1.00 94.12 619 PRO A N 1
ATOM 4778 C CA . PRO A 1 619 ? -3.742 11.516 27.404 1.00 94.12 619 PRO A CA 1
ATOM 4779 C C . PRO A 1 619 ? -3.360 11.853 25.953 1.00 94.12 619 PRO A C 1
ATOM 4781 O O . PRO A 1 619 ? -2.318 12.466 25.720 1.00 94.12 619 PRO A O 1
ATOM 4784 N N . HIS A 1 620 ? -4.163 11.422 24.975 1.00 94.56 620 HIS A N 1
ATOM 4785 C CA . HIS A 1 620 ? -3.934 11.661 23.541 1.00 94.56 620 HIS A CA 1
ATOM 4786 C C . HIS A 1 620 ? -2.517 11.269 23.097 1.00 94.56 620 HIS A C 1
ATOM 4788 O O . HIS A 1 620 ? -1.810 11.992 22.387 1.00 94.56 620 HIS A O 1
ATOM 4794 N N . ILE A 1 621 ? -2.078 10.100 23.566 1.00 92.06 621 ILE A N 1
ATOM 4795 C CA . ILE A 1 621 ? -0.711 9.605 23.387 1.00 92.06 621 ILE A CA 1
ATOM 4796 C C . ILE A 1 621 ? -0.587 8.683 22.177 1.00 92.06 621 ILE A C 1
ATOM 4798 O O . ILE A 1 621 ? 0.525 8.462 21.703 1.00 92.06 621 ILE A O 1
ATOM 4802 N N . GLY A 1 622 ? -1.699 8.175 21.637 1.00 89.31 622 GLY A N 1
ATOM 4803 C CA . GLY A 1 622 ? -1.708 7.159 20.589 1.00 89.31 622 GLY A CA 1
ATOM 4804 C C . GLY A 1 622 ? -0.918 7.553 19.345 1.00 89.31 622 GLY A C 1
ATOM 4805 O O . GLY A 1 622 ? -0.337 6.690 18.696 1.00 89.31 622 GLY A O 1
ATOM 4806 N N . GLY A 1 623 ? -0.816 8.850 19.033 1.00 86.12 623 GLY A N 1
ATOM 4807 C CA . GLY A 1 623 ? -0.000 9.376 17.932 1.00 86.12 623 GLY A CA 1
ATOM 4808 C C . GLY A 1 623 ? 1.519 9.388 18.179 1.00 86.12 623 GLY A C 1
ATOM 4809 O O . GLY A 1 623 ? 2.290 9.575 17.238 1.00 86.12 623 GLY A O 1
ATOM 4810 N N . GLN A 1 624 ? 1.990 9.187 19.410 1.00 85.88 624 GLN A N 1
ATOM 4811 C CA . GLN A 1 624 ? 3.404 9.321 19.765 1.00 85.88 624 GLN A CA 1
ATOM 4812 C C . GLN A 1 624 ? 4.119 7.963 19.777 1.00 85.88 624 GLN A C 1
ATOM 4814 O O . GLN A 1 624 ? 3.769 7.056 20.520 1.00 85.88 624 GLN A O 1
ATOM 4819 N N . SER A 1 625 ? 5.175 7.826 18.971 1.00 84.62 625 SER A N 1
ATOM 4820 C CA . SER A 1 625 ? 6.097 6.682 19.028 1.00 84.62 625 SER A CA 1
ATOM 4821 C C . SER A 1 625 ? 7.462 7.035 18.431 1.00 84.62 625 SER A C 1
ATOM 4823 O O . SER A 1 625 ? 7.599 8.013 17.687 1.00 84.62 625 SER A O 1
ATOM 4825 N N . ASN A 1 626 ? 8.480 6.225 18.730 1.00 74.19 626 ASN A N 1
ATOM 4826 C CA . ASN A 1 626 ? 9.800 6.326 18.101 1.00 74.19 626 ASN A CA 1
ATOM 4827 C C . ASN A 1 626 ? 9.725 6.118 16.573 1.00 74.19 626 ASN A C 1
ATOM 4829 O O . ASN A 1 626 ? 10.321 6.892 15.827 1.00 74.19 626 ASN A O 1
ATOM 4833 N N . GLY A 1 627 ? 8.935 5.145 16.106 1.00 80.81 627 GLY A N 1
ATOM 4834 C CA . GLY A 1 627 ? 8.764 4.848 14.683 1.00 80.81 627 GLY A CA 1
ATOM 4835 C C . GLY A 1 627 ? 7.988 5.921 13.912 1.00 80.81 627 GLY A C 1
ATOM 4836 O O . GLY A 1 627 ? 8.336 6.225 12.774 1.00 80.81 627 GLY A O 1
ATOM 4837 N N . ALA A 1 628 ? 6.972 6.549 14.518 1.00 84.12 628 ALA A N 1
ATOM 4838 C CA . ALA A 1 628 ? 6.178 7.583 13.843 1.00 84.12 628 ALA A CA 1
ATOM 4839 C C . ALA A 1 628 ? 7.014 8.812 13.453 1.00 84.12 628 ALA A C 1
ATOM 4841 O O . ALA A 1 628 ? 6.817 9.378 12.379 1.00 84.12 628 ALA A O 1
ATOM 4842 N N . ARG A 1 629 ? 7.981 9.205 14.295 1.00 83.19 629 ARG A N 1
ATOM 4843 C CA . ARG A 1 629 ? 8.855 10.361 14.030 1.00 83.19 629 ARG A CA 1
ATOM 4844 C C . ARG A 1 629 ? 9.769 10.149 12.825 1.00 83.19 629 ARG A C 1
ATOM 4846 O O . ARG A 1 629 ? 10.037 11.110 12.106 1.00 83.19 629 ARG A O 1
ATOM 4853 N N . ASP A 1 630 ? 10.258 8.928 12.622 1.00 83.94 630 ASP A N 1
ATOM 4854 C CA . ASP A 1 630 ? 11.091 8.593 11.465 1.00 83.94 630 ASP A CA 1
ATOM 4855 C C . ASP A 1 630 ? 10.262 8.568 10.175 1.00 83.94 630 ASP A C 1
ATOM 4857 O O . ASP A 1 630 ? 10.596 9.250 9.207 1.00 83.94 630 ASP A O 1
ATOM 4861 N N . ARG A 1 631 ? 9.101 7.900 10.198 1.00 87.50 631 ARG A N 1
ATOM 4862 C CA . ARG A 1 631 ? 8.178 7.879 9.053 1.00 87.50 631 ARG A CA 1
ATOM 4863 C C . ARG A 1 631 ? 7.743 9.282 8.626 1.00 87.50 631 ARG A C 1
ATOM 4865 O O . ARG A 1 631 ? 7.784 9.605 7.442 1.00 87.50 631 ARG A O 1
ATOM 4872 N N . ALA A 1 632 ? 7.375 10.134 9.587 1.00 88.19 632 ALA A N 1
ATOM 4873 C CA . ALA A 1 632 ? 6.992 11.520 9.317 1.00 88.19 632 ALA A CA 1
ATOM 4874 C C . ALA A 1 632 ? 8.144 12.329 8.708 1.00 88.19 632 ALA A C 1
ATOM 4876 O O . ALA A 1 632 ? 7.922 13.107 7.784 1.00 88.19 632 ALA A O 1
ATOM 4877 N N . TRP A 1 633 ? 9.377 12.117 9.181 1.00 88.81 633 TRP A N 1
ATOM 4878 C CA . TRP A 1 633 ? 10.557 12.767 8.612 1.00 88.81 633 TRP A CA 1
ATOM 4879 C C . TRP A 1 633 ? 10.800 12.355 7.158 1.00 88.81 633 TRP A C 1
ATOM 4881 O O . TRP A 1 633 ? 11.074 13.202 6.309 1.00 88.81 633 TRP A O 1
ATOM 4891 N N . ARG A 1 634 ? 10.650 11.066 6.853 1.00 87.81 634 ARG A N 1
ATOM 4892 C CA . ARG A 1 634 ? 10.817 10.534 5.498 1.00 87.81 634 ARG A CA 1
ATOM 4893 C C . ARG A 1 634 ? 9.770 11.091 4.528 1.00 87.81 634 ARG A C 1
ATOM 4895 O O . ARG A 1 634 ? 10.151 11.521 3.444 1.00 87.81 634 ARG A O 1
ATOM 4902 N N . LEU A 1 635 ? 8.500 11.177 4.939 1.00 90.56 635 LEU A N 1
ATOM 4903 C CA . LEU A 1 635 ? 7.444 11.848 4.163 1.00 90.56 635 LEU A CA 1
ATOM 4904 C C . LEU A 1 635 ? 7.744 13.338 3.955 1.00 90.56 635 LEU A C 1
ATOM 4906 O O . LEU A 1 635 ? 7.653 13.835 2.839 1.00 90.56 635 LEU A O 1
ATOM 4910 N N . PHE A 1 636 ? 8.119 14.049 5.021 1.00 92.12 636 PHE A N 1
ATOM 4911 C CA . PHE A 1 636 ? 8.456 15.473 4.966 1.00 92.12 636 PHE A CA 1
ATOM 4912 C C . PHE A 1 636 ? 9.559 15.754 3.945 1.00 92.12 636 PHE A C 1
ATOM 4914 O O . PHE A 1 636 ? 9.429 16.626 3.089 1.00 92.12 636 PHE A O 1
ATOM 4921 N N . ARG A 1 637 ? 10.642 14.980 4.014 1.00 91.00 637 ARG A N 1
ATOM 4922 C CA . ARG A 1 637 ? 11.783 15.103 3.113 1.00 91.00 637 ARG A CA 1
ATOM 4923 C C . ARG A 1 637 ? 11.406 14.789 1.662 1.00 91.00 637 ARG A C 1
ATOM 4925 O O . ARG A 1 637 ? 11.832 15.500 0.756 1.00 91.00 637 ARG A O 1
ATOM 4932 N N . GLU A 1 638 ? 10.584 13.765 1.456 1.00 90.75 638 GLU A N 1
ATOM 4933 C CA . GLU A 1 638 ? 10.095 13.395 0.129 1.00 90.75 638 GLU A CA 1
ATOM 4934 C C . GLU A 1 638 ? 9.176 14.466 -0.470 1.00 90.75 638 GLU A C 1
ATOM 4936 O O . GLU A 1 638 ? 9.306 14.800 -1.644 1.00 90.75 638 GLU A O 1
ATOM 4941 N N . ASN A 1 639 ? 8.300 15.083 0.325 1.00 93.94 639 ASN A N 1
ATOM 4942 C CA . ASN A 1 639 ? 7.481 16.192 -0.158 1.00 93.94 639 ASN A CA 1
ATOM 4943 C C . ASN A 1 639 ? 8.315 17.422 -0.524 1.00 93.94 639 ASN A C 1
ATOM 4945 O O . ASN A 1 639 ? 8.001 18.082 -1.509 1.00 93.94 639 ASN A O 1
ATOM 4949 N N . VAL A 1 640 ? 9.409 17.705 0.192 1.00 94.44 640 VAL A N 1
ATOM 4950 C CA . VAL A 1 640 ? 10.353 18.761 -0.214 1.00 94.44 640 VAL A CA 1
ATOM 4951 C C . VAL A 1 640 ? 10.962 18.448 -1.583 1.00 94.44 640 VAL A C 1
ATOM 4953 O O . VAL A 1 640 ? 10.982 19.328 -2.441 1.00 94.44 640 VAL A O 1
ATOM 4956 N N . ARG A 1 641 ? 11.399 17.203 -1.819 1.00 91.50 641 ARG A N 1
ATOM 4957 C CA . ARG A 1 641 ? 11.904 16.759 -3.131 1.00 91.50 641 ARG A CA 1
ATOM 4958 C C . ARG A 1 641 ? 10.845 16.885 -4.230 1.00 91.50 641 ARG A C 1
ATOM 4960 O O . ARG A 1 641 ? 11.126 17.384 -5.315 1.00 91.50 641 ARG A O 1
ATOM 4967 N N . ARG A 1 642 ? 9.620 16.431 -3.960 1.00 91.06 642 ARG A N 1
ATOM 4968 C CA . ARG A 1 642 ? 8.504 16.493 -4.915 1.00 91.06 642 ARG A CA 1
ATOM 4969 C C . ARG A 1 642 ? 8.145 17.931 -5.249 1.00 91.06 642 ARG A C 1
ATOM 4971 O O . ARG A 1 642 ? 7.976 18.266 -6.417 1.00 91.06 642 ARG A O 1
ATOM 4978 N N . PHE A 1 643 ? 8.100 18.799 -4.242 1.00 93.75 643 PHE A N 1
ATOM 4979 C CA . PHE A 1 643 ? 7.827 20.218 -4.423 1.00 93.75 643 PHE A CA 1
ATOM 4980 C C . PHE A 1 643 ? 8.890 20.899 -5.291 1.00 93.75 643 PHE A C 1
ATOM 4982 O O . PHE A 1 643 ? 8.553 21.665 -6.194 1.00 93.75 643 PHE A O 1
ATOM 4989 N N . THR A 1 644 ? 10.173 20.590 -5.069 1.00 91.75 644 THR A N 1
ATOM 4990 C CA . THR A 1 644 ? 11.270 21.157 -5.867 1.00 91.75 644 THR A CA 1
ATOM 4991 C C . THR A 1 644 ? 11.275 20.641 -7.301 1.00 91.75 644 THR A C 1
ATOM 4993 O O . THR A 1 644 ? 11.556 21.410 -8.219 1.00 91.75 644 THR A O 1
ATOM 4996 N N . ALA A 1 645 ? 10.904 19.375 -7.504 1.00 86.88 645 ALA A N 1
ATOM 4997 C CA . ALA A 1 645 ? 10.775 18.749 -8.818 1.00 86.88 645 ALA A CA 1
ATOM 4998 C C . ALA A 1 645 ? 9.467 19.101 -9.555 1.00 86.88 645 ALA A C 1
ATOM 5000 O O . ALA A 1 645 ? 9.308 18.777 -10.735 1.00 86.88 645 ALA A O 1
ATOM 5001 N N . GLY A 1 646 ? 8.517 19.764 -8.888 1.00 87.81 646 GLY A N 1
ATOM 5002 C CA . GLY A 1 646 ? 7.218 20.075 -9.478 1.00 87.81 646 GLY A CA 1
ATOM 5003 C C . GLY A 1 646 ? 6.295 18.855 -9.615 1.00 87.81 646 GLY A C 1
ATOM 5004 O O . GLY A 1 646 ? 5.400 18.833 -10.462 1.00 87.81 646 GLY A O 1
ATOM 5005 N N . GLU A 1 647 ? 6.541 17.815 -8.825 1.00 86.19 647 GLU A N 1
ATOM 5006 C CA . GLU A 1 647 ? 5.796 16.557 -8.791 1.00 86.19 647 GLU A CA 1
ATOM 5007 C C . GLU A 1 647 ? 4.540 16.669 -7.904 1.00 86.19 647 GLU A C 1
ATOM 5009 O O . GLU A 1 647 ? 4.369 17.670 -7.194 1.00 86.19 647 GLU A O 1
ATOM 5014 N N . PRO A 1 648 ? 3.622 15.683 -7.952 1.00 86.81 648 PRO A N 1
ATOM 5015 C CA . PRO A 1 648 ? 2.512 15.613 -7.008 1.00 86.81 648 PRO A CA 1
ATOM 5016 C C . PRO A 1 648 ? 3.040 15.447 -5.585 1.00 86.81 648 PRO A C 1
ATOM 5018 O O . PRO A 1 648 ? 3.900 14.601 -5.338 1.00 86.81 648 PRO A O 1
ATOM 5021 N N . LEU A 1 649 ? 2.522 16.235 -4.644 1.00 92.50 649 LEU A N 1
ATOM 5022 C CA . LEU A 1 649 ? 2.842 16.081 -3.224 1.00 92.50 649 LEU A CA 1
ATOM 5023 C C . LEU A 1 649 ? 2.091 14.892 -2.627 1.00 92.50 649 LEU A C 1
ATOM 5025 O O . LEU A 1 649 ? 1.015 14.537 -3.089 1.00 92.50 649 LEU A O 1
ATOM 5029 N N . LEU A 1 650 ? 2.641 14.285 -1.587 1.00 91.19 650 LEU A N 1
ATOM 5030 C CA . LEU A 1 650 ? 2.028 13.187 -0.850 1.00 91.19 650 LEU A CA 1
ATOM 5031 C C . LEU A 1 650 ? 1.139 13.708 0.284 1.00 91.19 650 LEU A C 1
ATOM 5033 O O . LEU A 1 650 ? 1.450 14.730 0.902 1.00 91.19 650 LEU A O 1
ATOM 5037 N N . CYS A 1 651 ? 0.076 12.960 0.599 1.00 91.31 651 CYS A N 1
ATOM 5038 C CA . CYS A 1 651 ? -0.875 13.269 1.677 1.00 91.31 651 CYS A CA 1
ATOM 5039 C C . CYS A 1 651 ? -1.508 14.668 1.551 1.00 91.31 651 CYS A C 1
ATOM 5041 O O . CYS A 1 651 ? -1.578 15.418 2.529 1.00 91.31 651 CYS A O 1
ATOM 5043 N N . VAL A 1 652 ? -1.930 15.035 0.336 1.00 93.81 652 VAL A N 1
ATOM 5044 C CA . VAL A 1 652 ? -2.661 16.287 0.085 1.00 93.81 652 VAL A CA 1
ATOM 5045 C C . VAL A 1 652 ? -4.045 16.223 0.726 1.00 93.81 652 VAL A C 1
ATOM 5047 O O . VAL A 1 652 ? -4.798 15.284 0.491 1.00 93.81 652 VAL A O 1
ATOM 5050 N N . VAL A 1 653 ? -4.371 17.251 1.503 1.00 93.12 653 VAL A N 1
ATOM 5051 C CA . VAL A 1 653 ? -5.639 17.411 2.221 1.00 93.12 653 VAL A CA 1
ATOM 5052 C C . VAL A 1 653 ? -6.702 17.971 1.281 1.00 93.12 653 VAL A C 1
ATOM 5054 O O . VAL A 1 653 ? -6.480 18.997 0.629 1.00 93.12 653 VAL A O 1
ATOM 5057 N N . ASP A 1 654 ? -7.891 17.368 1.264 1.00 91.19 654 ASP A N 1
ATOM 5058 C CA . ASP A 1 654 ? -9.062 17.983 0.639 1.00 91.19 654 ASP A CA 1
ATOM 5059 C C . ASP A 1 654 ? -9.614 19.047 1.598 1.00 91.19 654 ASP A C 1
ATOM 5061 O O . ASP A 1 654 ? -10.372 18.750 2.520 1.00 91.19 654 ASP A O 1
ATOM 5065 N N . LYS A 1 655 ? -9.211 20.311 1.408 1.00 92.69 655 LYS A N 1
ATOM 5066 C CA . LYS A 1 655 ? -9.567 21.424 2.311 1.00 92.69 655 LYS A CA 1
ATOM 5067 C C . LYS A 1 655 ? -11.077 21.658 2.443 1.00 92.69 655 LYS A C 1
ATOM 5069 O O . LYS A 1 655 ? -11.498 22.261 3.425 1.00 92.69 655 LYS A O 1
ATOM 5074 N N . GLN A 1 656 ? -11.882 21.214 1.472 1.00 90.62 656 GLN A N 1
ATOM 5075 C CA . GLN A 1 656 ? -13.340 21.363 1.514 1.00 90.62 656 GLN A CA 1
ATOM 5076 C C . GLN A 1 656 ? -13.989 20.266 2.361 1.00 90.62 656 GLN A C 1
ATOM 5078 O O . GLN A 1 656 ? -14.916 20.546 3.118 1.00 90.62 656 GLN A O 1
ATOM 5083 N N . LYS A 1 657 ? -13.483 19.030 2.271 1.00 87.69 657 LYS A N 1
ATOM 5084 C CA . LYS A 1 657 ? -13.932 17.911 3.120 1.00 87.69 657 LYS A CA 1
ATOM 5085 C C . LYS A 1 657 ? -13.318 17.937 4.517 1.00 87.69 657 LYS A C 1
ATOM 5087 O O . LYS A 1 657 ? -13.909 17.425 5.464 1.00 87.69 657 LYS A O 1
ATOM 5092 N N . GLY A 1 658 ? -12.139 18.533 4.630 1.00 87.31 658 GLY A N 1
ATOM 5093 C CA . GLY A 1 658 ? -11.391 18.711 5.862 1.00 87.31 658 GLY A CA 1
ATOM 5094 C C . GLY A 1 658 ? -10.514 17.527 6.277 1.00 87.31 658 GLY A C 1
ATOM 5095 O O . GLY A 1 658 ? -10.225 17.411 7.464 1.00 87.31 658 GLY A O 1
ATOM 5096 N N . TYR A 1 659 ? -10.110 16.647 5.350 1.00 85.31 659 TYR A N 1
ATOM 5097 C CA . TYR A 1 659 ? -9.221 15.509 5.640 1.00 85.31 659 TYR A CA 1
ATOM 5098 C C . TYR A 1 659 ? -8.448 14.984 4.426 1.00 85.31 659 TYR A C 1
ATOM 5100 O O . TYR A 1 659 ? -8.818 15.326 3.278 1.00 85.31 659 TYR A O 1
#

Foldseek 3Di:
DDDDDDDDDDDDPPPPPPDDFDPWPDDDDAQDWDDPDVQKIKGAHDDDPPDPVRDGLFWIKMWGDDPAEIEIFFCAAQVSNVVVVVVVVVVDPHQHAEYEQQAQDRGGANNVQVNVVSVHAYEFEPQRLLCCLAVVQVNLVVCQDDPNHDVSSVVTDHDGGDHYAHAWDWDDDPPFTWIWGDLAFALARTRIWIATLVSQEIEGEALFEQAPPRDNPHGDLVRSLSSLVVVLVHSHQWYRYRHDDIDGNCSSVVRSVLSVLLLVLLVVCVVVVHDLLVSLVRRADVVNCVRHVDGSSVVSNSSVQSNCVVLLNDDPVCCCNVQVWDFDPFQLLPPPPDDQFAEEEEAADDPVLVVSLCSLRVNHDYHHDHDLVVLLVRLQRGQEYEQHADPSSLVSDLNHAEYEHEAAFCVVRLDVSNLPHNHWYFYLWRLLQQLLLVLQVVLVQCFQQVVLLVVLVCVVVDPDDDPPPDCVRNDQLAAFEEEEEDPHSNSVSNLVVSVVSNYAYEYEDCDPSDDQHPSHPYYYHPVCLLVCQLRHQEYEYDDEDFPVQFQCAAQSSLLSHQLNHEYEYLHEQRSHPVVRVVVCLVVSSHQAYEEQYHPPPPPDPPDCLVNRSRYHYHRSCSSDDPSSVVSSSSLVSNQSSSSSVSHGRIRTAPSVRRD

pLDDT: mean 89.9, std 12.97, range [29.03, 98.88]

Sequence (659 aa):
MRTLSFGLAVLLLVLLASSAPAQPPPAMKFNEVREIAPGVFFRFSQISATDKTVVFGGSNNIWIVFEDYVMVYDANFPKEAGDVIAAIRKTTDKPIRYVLDSHHHGDHAYGNAIYAKEGATIIAQTNCARLLRINGPQEFADAGKGKEGRKDIAGSYLKVPDLIFDEKLVFSDKKQHVELLFLGHAHTAGDAFLYLPKHKILCTGDACTNGPFNYMGHSDSASWIRVLEKAQQLDVKIVCPGHGPLAAKDVLTKQRRFFVELREHVKKGLAAGKDFEDILKSIDMPWHKEWTEIEANTRKAEARHVFDELTGRAMPWDLIEDFGIYEGPSPTKKDKGWAAPKKIVVPALMPARLRELKLIAPDVFFIPVKTADEAAKEAAGADAVLGFCTSDIVDANPKLRWIQVGHAGVEKDLVPELVRSDITMTNTARLYGPNVADQAMALLLALTRGLAPELHKQTAYKEHWKKLKDTSHAQELHGKTMLIVGMGGIGTQIARRADAFGMRVIAVDPNEAIVKPAFVFSLDRPAKMMELIPKADVVVLACPLTKETKGMFGASQFDAMRKSAHFINIARGGLVDQKAMMAALKEGTIAGAGLDVTDPEPLPDAHPLWKMTNVVVSPHIGGQSNGARDRAWRLFRENVRRFTAGEPLLCVVDKQKGY

Radius of gyration: 28.9 Å; chains: 1; bounding box: 79×78×84 Å